Protein AF-C6KSR9-F1 (afdb_monomer)

Structure (mmCIF, N/CA/C/O backbone):
data_AF-C6KSR9-F1
#
_entry.id   AF-C6KSR9-F1
#
loop_
_atom_site.group_PDB
_atom_site.id
_atom_site.type_symbol
_atom_site.label_atom_id
_atom_site.label_alt_id
_atom_site.label_comp_id
_atom_site.label_asym_id
_atom_site.label_entity_id
_atom_site.label_seq_id
_atom_site.pdbx_PDB_ins_code
_atom_site.Cartn_x
_atom_site.Cartn_y
_atom_site.Cartn_z
_atom_site.occupancy
_atom_site.B_iso_or_equiv
_atom_site.auth_seq_id
_atom_site.auth_comp_id
_atom_site.auth_asym_id
_atom_site.auth_atom_id
_atom_site.pdbx_PDB_model_num
ATOM 1 N N . MET A 1 1 ? -28.921 10.913 2.208 1.00 63.56 1 MET A N 1
ATOM 2 C CA . MET A 1 1 ? -28.502 11.715 3.363 1.00 63.56 1 MET A CA 1
ATOM 3 C C . MET A 1 1 ? -28.055 13.075 2.852 1.00 63.56 1 MET A C 1
ATOM 5 O O . MET A 1 1 ? -27.056 13.138 2.148 1.00 63.56 1 MET A O 1
ATOM 9 N N . ASN A 1 2 ? -28.821 14.135 3.125 1.00 73.00 2 ASN A N 1
ATOM 10 C CA . ASN A 1 2 ? -28.441 15.499 2.745 1.00 73.00 2 ASN A CA 1
ATOM 11 C C . ASN A 1 2 ? -27.694 16.133 3.918 1.00 73.00 2 ASN A C 1
ATOM 13 O O . ASN A 1 2 ? -28.323 16.707 4.799 1.00 73.00 2 ASN A O 1
ATOM 17 N N . ILE A 1 3 ? -26.372 15.967 3.939 1.00 78.12 3 ILE A N 1
ATOM 18 C CA . ILE A 1 3 ? -25.493 16.676 4.873 1.00 78.12 3 ILE A CA 1
ATOM 19 C C . ILE A 1 3 ? -25.374 18.110 4.358 1.00 78.12 3 ILE A C 1
ATOM 21 O O . ILE A 1 3 ? -24.969 18.322 3.215 1.00 78.12 3 ILE A O 1
ATOM 25 N N . SER A 1 4 ? -25.765 19.079 5.177 1.00 84.75 4 SER A N 1
ATOM 26 C CA . SER A 1 4 ? -25.643 20.498 4.847 1.00 84.75 4 SER A CA 1
ATOM 27 C C . SER A 1 4 ? -24.185 20.960 4.887 1.00 84.75 4 SER A C 1
ATOM 29 O O . SER A 1 4 ? -23.361 20.403 5.613 1.00 84.75 4 SER A O 1
ATOM 31 N N . ASP A 1 5 ? -23.872 22.040 4.172 1.00 84.44 5 ASP A N 1
ATOM 32 C CA . ASP A 1 5 ? -22.534 22.645 4.204 1.00 84.44 5 ASP A CA 1
ATOM 33 C C . ASP A 1 5 ? -22.116 23.024 5.634 1.00 84.44 5 ASP A C 1
ATOM 35 O O . ASP A 1 5 ? -20.961 22.858 6.011 1.00 84.44 5 ASP A O 1
ATOM 39 N N . ILE A 1 6 ? -23.060 23.462 6.475 1.00 86.25 6 ILE A N 1
ATOM 40 C CA . ILE A 1 6 ? -22.804 23.816 7.881 1.00 86.25 6 ILE A CA 1
ATOM 41 C C . ILE A 1 6 ? -22.406 22.581 8.702 1.00 86.25 6 ILE A C 1
ATOM 43 O O . ILE A 1 6 ? -21.469 22.643 9.502 1.00 86.25 6 ILE A O 1
ATOM 47 N N . GLU A 1 7 ? -23.096 21.455 8.512 1.00 87.56 7 GLU A N 1
ATOM 48 C CA . GLU A 1 7 ? -22.760 20.192 9.181 1.00 87.56 7 GLU A CA 1
ATOM 49 C C . GLU A 1 7 ? -21.398 19.680 8.724 1.00 87.56 7 GLU A C 1
ATOM 51 O O . GLU A 1 7 ? -20.558 19.332 9.554 1.00 87.56 7 GLU A O 1
ATOM 56 N N . PHE A 1 8 ? -21.144 19.716 7.416 1.00 89.00 8 PHE A N 1
ATOM 57 C CA . PHE A 1 8 ? -19.848 19.377 6.845 1.00 89.00 8 PHE A CA 1
ATOM 58 C C . PHE A 1 8 ? -18.721 20.215 7.461 1.00 89.00 8 PHE A C 1
ATOM 60 O O . PHE A 1 8 ? -17.733 19.662 7.948 1.00 89.00 8 PHE A O 1
ATOM 67 N N . LEU A 1 9 ? -18.891 21.538 7.525 1.00 88.31 9 LEU A N 1
ATOM 68 C CA . LEU A 1 9 ? -17.923 22.442 8.143 1.00 88.31 9 LEU A CA 1
ATOM 69 C C . LEU A 1 9 ? -17.648 22.061 9.599 1.00 88.31 9 LEU A C 1
ATOM 71 O O . LEU A 1 9 ? -16.488 21.961 9.999 1.00 88.31 9 LEU A O 1
ATOM 75 N N . ASN A 1 10 ? -18.695 21.786 10.379 1.00 90.38 10 ASN A N 1
ATOM 76 C CA . ASN A 1 10 ? -18.554 21.352 11.764 1.00 90.38 10 ASN A CA 1
ATOM 77 C C . ASN A 1 10 ? -17.739 20.047 11.863 1.00 90.38 10 ASN A C 1
ATOM 79 O O . ASN A 1 10 ? -16.783 19.972 12.640 1.00 90.38 10 ASN A O 1
ATOM 83 N N . HIS A 1 11 ? -18.038 19.049 11.025 1.00 90.88 11 HIS A N 1
ATOM 84 C CA . HIS A 1 11 ? -17.280 17.797 10.981 1.00 90.88 11 HIS A CA 1
ATOM 85 C C . HIS A 1 11 ? -15.797 18.027 10.666 1.00 90.88 11 HIS A C 1
ATOM 87 O O . HIS A 1 11 ? -14.940 17.511 11.386 1.00 90.88 11 HIS A O 1
ATOM 93 N N . VAL A 1 12 ? -15.476 18.857 9.668 1.00 88.94 12 VAL A N 1
ATOM 94 C CA . VAL A 1 12 ? -14.079 19.156 9.307 1.00 88.94 12 VAL A CA 1
ATOM 95 C C . VAL A 1 12 ? -13.363 19.932 10.418 1.00 88.94 12 VAL A C 1
ATOM 97 O O . VAL A 1 12 ? -12.203 19.651 10.732 1.00 88.94 12 VAL A O 1
ATOM 100 N N . THR A 1 13 ? -14.034 20.879 11.084 1.00 89.69 13 THR A N 1
ATOM 101 C CA . THR A 1 13 ? -13.416 21.616 12.201 1.00 89.69 13 THR A CA 1
ATOM 102 C C . THR A 1 13 ? -13.072 20.728 13.394 1.00 89.69 13 THR A C 1
ATOM 104 O O . THR A 1 13 ? -12.070 20.984 14.071 1.00 89.69 13 THR A O 1
ATOM 107 N N . ASN A 1 14 ? -13.843 19.658 13.606 1.00 90.00 14 ASN A N 1
ATOM 108 C CA . ASN A 1 14 ? -13.659 18.712 14.702 1.00 90.00 14 ASN A CA 1
ATOM 109 C C . ASN A 1 14 ? -12.592 17.643 14.429 1.00 90.00 14 ASN A C 1
ATOM 111 O O . ASN A 1 14 ? -12.308 16.845 15.324 1.00 90.00 14 ASN A O 1
ATOM 115 N N . ILE A 1 15 ? -11.943 17.657 13.258 1.00 88.56 15 ILE A N 1
ATOM 116 C CA . ILE A 1 15 ? -10.754 16.839 13.003 1.00 88.56 15 ILE A CA 1
ATOM 117 C C . ILE A 1 15 ? -9.632 17.279 13.951 1.00 88.56 15 ILE A C 1
ATOM 119 O O . ILE A 1 15 ? -9.178 18.436 13.932 1.00 88.56 15 ILE A O 1
ATOM 123 N N . LYS A 1 16 ? -9.181 16.330 14.777 1.00 87.50 16 LYS A N 1
ATOM 124 C CA . LYS A 1 16 ? -8.146 16.495 15.803 1.00 87.50 16 LYS A CA 1
ATOM 125 C C . LYS A 1 16 ? -7.132 15.360 15.705 1.00 87.50 16 LYS A C 1
ATOM 127 O O . LYS A 1 16 ? -7.445 14.274 15.236 1.00 87.50 16 LYS A O 1
ATOM 132 N N . ASN A 1 17 ? -5.915 15.618 16.178 1.00 85.31 17 ASN A N 1
ATOM 133 C CA . ASN A 1 17 ? -4.907 14.575 16.322 1.00 85.31 17 ASN A CA 1
ATOM 134 C C . ASN A 1 17 ? -5.282 13.674 17.508 1.00 85.31 17 ASN A C 1
ATOM 136 O O . ASN A 1 17 ? -5.217 14.124 18.651 1.00 85.31 17 ASN A O 1
ATOM 140 N N . MET A 1 18 ? -5.675 12.433 17.232 1.00 85.31 18 MET A N 1
ATOM 141 C CA . MET A 1 18 ? -5.983 11.439 18.262 1.00 85.31 18 MET A CA 1
ATOM 142 C C . MET A 1 18 ? -4.742 10.600 18.589 1.00 85.31 18 MET A C 1
ATOM 144 O O . MET A 1 18 ? -3.957 10.254 17.696 1.00 85.31 18 MET A O 1
ATOM 148 N N . ASP A 1 19 ? -4.558 10.283 19.870 1.00 85.38 19 ASP A N 1
ATOM 149 C CA . ASP A 1 19 ? -3.506 9.366 20.318 1.00 85.38 19 ASP A CA 1
ATOM 150 C C . ASP A 1 19 ? -3.870 7.919 19.939 1.00 85.38 19 ASP A C 1
ATOM 152 O O . ASP A 1 19 ? -5.040 7.533 19.946 1.00 85.38 19 ASP A O 1
ATOM 156 N N . ILE A 1 20 ? -2.868 7.101 19.622 1.00 82.62 20 ILE A N 1
ATOM 157 C CA . ILE A 1 20 ? -3.030 5.692 19.243 1.00 82.62 20 ILE A CA 1
ATOM 158 C C . ILE A 1 20 ? -3.727 4.912 20.367 1.00 82.62 20 ILE A C 1
ATOM 160 O O . ILE A 1 20 ? -4.555 4.042 20.111 1.00 82.62 20 ILE A O 1
ATOM 164 N N . LEU A 1 21 ? -3.445 5.245 21.627 1.00 82.69 21 LEU A N 1
ATOM 165 C CA . LEU A 1 21 ? -4.065 4.581 22.778 1.00 82.69 21 LEU A CA 1
ATOM 166 C C . LEU A 1 21 ? -5.538 4.971 22.988 1.00 82.69 21 LEU A C 1
ATOM 168 O O . LEU A 1 21 ? -6.228 4.348 23.793 1.00 82.69 21 LEU A O 1
ATOM 172 N N . GLN A 1 22 ? -6.040 5.977 22.264 1.00 85.50 22 GLN A N 1
ATOM 173 C CA . GLN A 1 22 ? -7.442 6.399 22.309 1.00 85.50 22 GLN A CA 1
ATOM 174 C C . GLN A 1 22 ? -8.317 5.699 21.262 1.00 85.50 22 GLN A C 1
ATOM 176 O O . GLN A 1 22 ? -9.513 5.996 21.197 1.00 85.50 22 GLN A O 1
ATOM 181 N N . LEU A 1 23 ? -7.776 4.782 20.452 1.00 84.75 23 LEU A N 1
ATOM 182 C CA . LEU A 1 23 ? -8.568 4.008 19.489 1.00 84.75 23 LEU A CA 1
ATOM 183 C C . LEU A 1 23 ? -9.757 3.334 20.184 1.00 84.75 23 LEU A C 1
ATOM 185 O O . LEU A 1 23 ? -9.624 2.770 21.270 1.00 84.75 23 LEU A O 1
ATOM 189 N N . PHE A 1 24 ? -10.932 3.412 19.557 1.00 85.00 24 PHE A N 1
ATOM 190 C CA . PHE A 1 24 ? -12.205 2.888 20.078 1.00 85.00 24 PHE A CA 1
ATOM 191 C C . PHE A 1 24 ? -12.703 3.512 21.394 1.00 85.00 24 PHE A C 1
ATOM 193 O O . PHE A 1 24 ? -13.726 3.084 21.936 1.00 85.00 24 PHE A O 1
ATOM 200 N N . SER A 1 25 ? -12.043 4.561 21.896 1.00 87.38 25 SER A N 1
ATOM 201 C CA . SER A 1 25 ? -12.617 5.420 22.932 1.00 87.38 25 SER A CA 1
ATOM 202 C C . SER A 1 25 ? -13.881 6.116 22.420 1.00 87.38 25 SER A C 1
ATOM 204 O O . SER A 1 25 ? -14.119 6.218 21.215 1.00 87.38 25 SER A O 1
ATOM 206 N N . LYS A 1 26 ? -14.695 6.650 23.339 1.00 88.25 26 LYS A N 1
ATOM 207 C CA . LYS A 1 26 ? -15.879 7.441 22.971 1.00 88.25 26 LYS A CA 1
ATOM 208 C C . LYS A 1 26 ? -15.516 8.589 22.020 1.00 88.25 26 LYS A C 1
ATOM 210 O O . LYS A 1 26 ? -16.229 8.811 21.047 1.00 88.25 26 LYS A O 1
ATOM 215 N N . ASP A 1 27 ? -14.403 9.266 22.285 1.00 89.56 27 ASP A N 1
ATOM 216 C CA . ASP A 1 27 ? -13.951 10.401 21.483 1.00 89.56 27 ASP A CA 1
ATOM 217 C C . ASP A 1 27 ? -13.482 9.955 20.094 1.00 89.56 27 ASP A C 1
ATOM 219 O O . ASP A 1 27 ? -13.808 10.607 19.104 1.00 89.56 27 ASP A O 1
ATOM 223 N N . TRP A 1 28 ? -12.795 8.810 19.992 1.00 92.12 28 TRP A N 1
ATOM 224 C CA . TRP A 1 28 ? -12.402 8.258 18.694 1.00 92.12 28 TRP A CA 1
ATOM 225 C C . TRP A 1 28 ? -13.605 7.789 17.873 1.00 92.12 28 TRP A C 1
ATOM 227 O O . TRP A 1 28 ? -13.625 8.000 16.669 1.00 92.12 28 TRP A O 1
ATOM 237 N N . MET A 1 29 ? -14.636 7.214 18.500 1.00 89.69 29 MET A N 1
ATOM 238 C CA . MET A 1 29 ? -15.860 6.815 17.790 1.00 89.69 29 MET A CA 1
ATOM 239 C C . MET A 1 29 ? 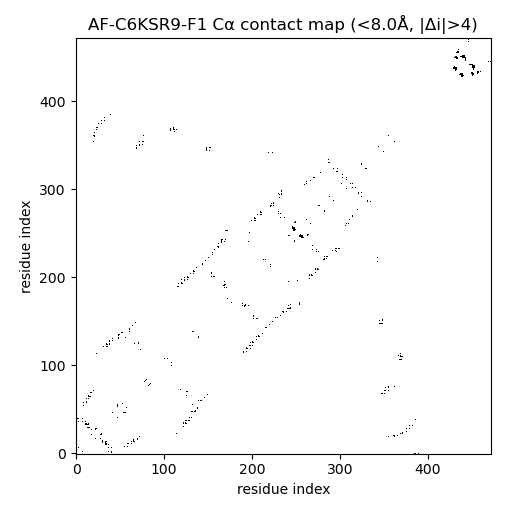-16.598 8.024 17.195 1.00 89.69 29 MET A C 1
ATOM 241 O O . MET A 1 29 ? -17.049 7.961 16.055 1.00 89.69 29 MET A O 1
ATOM 245 N N . ILE A 1 30 ? -16.672 9.137 17.933 1.00 90.56 30 ILE A N 1
ATOM 246 C CA . ILE A 1 30 ? -17.247 10.401 17.434 1.00 90.56 30 ILE A CA 1
ATOM 247 C C . ILE A 1 30 ? -16.378 10.980 16.309 1.00 90.56 30 ILE A C 1
ATOM 249 O O . ILE A 1 30 ? -16.883 11.449 15.291 1.00 90.56 30 ILE A O 1
ATOM 253 N N . TYR A 1 31 ? -15.057 10.929 16.469 1.00 92.31 31 TYR A N 1
ATOM 254 C CA . TYR A 1 31 ? -14.123 11.352 15.431 1.00 92.31 31 TYR A CA 1
ATOM 255 C C . TYR A 1 31 ? -14.259 10.507 14.151 1.00 92.31 31 TYR A C 1
ATOM 257 O O . TYR A 1 31 ? -14.326 11.055 13.052 1.00 92.31 31 TYR A O 1
ATOM 265 N N . HIS A 1 32 ? -14.370 9.186 14.287 1.00 93.25 32 HIS A N 1
ATOM 266 C CA . HIS A 1 32 ? -14.621 8.275 13.179 1.00 93.25 32 HIS A CA 1
ATOM 267 C C . HIS A 1 32 ? -15.924 8.639 12.455 1.00 93.25 32 HIS A C 1
ATOM 269 O O . HIS A 1 32 ? -15.917 8.770 11.235 1.00 93.25 32 HIS A O 1
ATOM 275 N N . GLU A 1 33 ? -17.010 8.886 13.191 1.00 92.00 33 GLU A N 1
ATOM 276 C CA . GLU A 1 33 ? -18.283 9.357 12.632 1.00 92.00 33 GLU A CA 1
ATOM 277 C C . GLU A 1 33 ? -18.111 10.650 11.810 1.00 92.00 33 GLU A C 1
ATOM 279 O O . GLU A 1 33 ? -18.628 10.742 10.696 1.00 92.00 33 GLU A O 1
ATOM 284 N N . HIS A 1 34 ? -17.318 11.619 12.286 1.00 93.06 34 HIS A N 1
ATOM 285 C CA . HIS A 1 34 ? -17.001 12.824 11.509 1.00 93.06 34 HIS A CA 1
ATOM 286 C C . HIS A 1 34 ? -16.294 12.509 10.184 1.00 93.06 34 HIS A C 1
ATOM 288 O O . HIS A 1 34 ? -16.687 13.051 9.152 1.00 93.06 34 HIS A O 1
ATOM 294 N N . ILE A 1 35 ? -15.292 11.624 10.183 1.00 94.12 35 ILE A N 1
ATOM 295 C CA . ILE A 1 35 ? -14.589 11.217 8.954 1.00 94.12 35 ILE A CA 1
ATOM 296 C C . ILE A 1 35 ? -15.542 10.537 7.965 1.00 94.12 35 ILE A C 1
ATOM 298 O O . ILE A 1 35 ? -15.494 10.816 6.766 1.00 94.12 35 ILE A O 1
ATOM 302 N N . VAL A 1 36 ? -16.446 9.690 8.458 1.00 92.94 36 VAL A N 1
ATOM 303 C CA . VAL A 1 36 ? -17.443 9.017 7.621 1.00 92.94 36 VAL A CA 1
ATOM 304 C C . VAL A 1 36 ? -18.395 10.023 6.972 1.00 92.94 36 VAL A C 1
ATOM 306 O O . VAL A 1 36 ? -18.619 9.952 5.764 1.00 92.94 36 VAL A O 1
ATOM 309 N N . TYR A 1 37 ? -18.906 11.001 7.723 1.00 92.31 37 TYR A N 1
ATOM 310 C CA . TYR A 1 37 ? -19.777 12.034 7.156 1.00 92.31 37 TYR A CA 1
ATOM 311 C C . TYR A 1 37 ? -19.071 12.953 6.167 1.00 92.31 37 TYR A C 1
ATOM 313 O O . TYR A 1 37 ? -19.662 13.301 5.145 1.00 92.31 37 TYR A O 1
ATOM 321 N N . ILE A 1 38 ? -17.810 13.308 6.421 1.00 92.25 38 ILE A N 1
ATOM 322 C CA . ILE A 1 38 ? -16.992 14.056 5.458 1.00 92.25 38 ILE A CA 1
ATOM 323 C C . ILE A 1 38 ? -16.897 13.274 4.148 1.00 92.25 38 ILE A C 1
ATOM 325 O O . ILE A 1 38 ? -17.160 13.834 3.086 1.00 92.25 38 ILE A O 1
ATOM 329 N N . ASN A 1 39 ? -16.592 11.975 4.218 1.00 93.31 39 ASN A N 1
ATOM 330 C CA . ASN A 1 39 ? -16.510 11.131 3.031 1.00 93.31 39 ASN A CA 1
ATOM 331 C C . ASN A 1 39 ? -17.843 11.095 2.251 1.00 93.31 39 ASN A C 1
ATOM 333 O O . ASN A 1 39 ? -17.869 11.299 1.037 1.00 93.31 39 ASN A O 1
ATOM 337 N N . VAL A 1 40 ? -18.968 10.901 2.947 1.00 90.75 40 VAL A N 1
ATOM 338 C CA . VAL A 1 40 ? -20.311 10.899 2.333 1.00 90.75 40 VAL A CA 1
ATOM 339 C C . VAL A 1 40 ? -20.631 12.243 1.676 1.00 90.75 40 VAL A C 1
ATOM 341 O O . VAL A 1 40 ? -21.137 12.276 0.553 1.00 90.75 40 VAL A O 1
ATOM 344 N N . TYR A 1 41 ? -20.321 13.354 2.345 1.00 91.25 41 TYR A N 1
ATOM 345 C CA . TYR A 1 41 ? -20.557 14.693 1.812 1.00 91.25 41 TYR A CA 1
ATOM 346 C C . TYR A 1 41 ? -19.783 14.925 0.507 1.00 91.25 41 TYR A C 1
ATOM 348 O O . TYR A 1 41 ? -20.380 15.369 -0.475 1.00 91.25 41 TYR A O 1
ATOM 356 N N . LEU A 1 42 ? -18.493 14.568 0.466 1.00 90.00 42 LEU A N 1
ATOM 357 C CA . LEU A 1 42 ? -17.649 14.723 -0.725 1.00 90.00 42 LEU A CA 1
ATOM 358 C C . LEU A 1 42 ? -18.123 13.854 -1.895 1.00 90.00 42 LEU A C 1
ATOM 360 O O . LEU A 1 42 ? -18.150 14.305 -3.038 1.00 90.00 42 LEU A O 1
ATOM 364 N N . HIS A 1 43 ? -18.564 12.622 -1.629 1.00 86.25 43 HIS A N 1
ATOM 365 C CA . HIS A 1 43 ? -19.114 11.760 -2.677 1.00 86.25 43 HIS A CA 1
ATOM 366 C C . HIS A 1 43 ? -20.403 12.308 -3.306 1.00 86.25 43 HIS A C 1
ATOM 368 O O . HIS A 1 43 ? -20.647 12.043 -4.489 1.00 86.25 43 HIS A O 1
ATOM 374 N N . ASN A 1 44 ? -21.198 13.064 -2.543 1.00 85.62 44 ASN A N 1
ATOM 375 C CA . ASN A 1 44 ? -22.436 13.686 -3.013 1.00 85.62 44 ASN A CA 1
ATOM 376 C C . ASN A 1 44 ? -22.202 15.020 -3.738 1.00 85.62 44 ASN A C 1
ATOM 378 O O . ASN A 1 44 ? -22.958 15.340 -4.652 1.00 85.62 44 ASN A O 1
ATOM 382 N N . HIS A 1 45 ? -21.145 15.752 -3.383 1.00 85.38 45 HIS A N 1
ATOM 383 C CA . HIS A 1 45 ? -20.806 17.065 -3.942 1.00 85.38 45 HIS A CA 1
ATOM 384 C C . HIS A 1 45 ? -19.539 16.995 -4.803 1.00 85.38 45 HIS A C 1
ATOM 386 O O . HIS A 1 45 ? -18.511 17.604 -4.511 1.00 85.38 45 HIS A O 1
ATOM 392 N N . LYS A 1 46 ? -19.589 16.200 -5.879 1.00 85.38 46 LYS A N 1
ATOM 393 C CA . LYS A 1 46 ? -18.445 16.039 -6.798 1.00 85.38 46 LYS A CA 1
ATOM 394 C C . LYS A 1 46 ? -18.124 17.301 -7.601 1.00 85.38 46 LYS A C 1
ATOM 396 O O . LYS A 1 46 ? -17.005 17.430 -8.080 1.00 85.38 46 LYS A O 1
ATOM 401 N N . ASP A 1 47 ? -19.081 18.219 -7.707 1.00 84.81 47 ASP A N 1
ATOM 402 C CA . ASP A 1 47 ? -18.940 19.548 -8.310 1.00 84.81 47 ASP A CA 1
ATOM 403 C C . ASP A 1 47 ? -17.834 20.384 -7.653 1.00 84.81 47 ASP A C 1
ATOM 405 O O . ASP A 1 47 ? -17.221 21.219 -8.312 1.00 84.81 47 ASP A O 1
ATOM 409 N N . ILE A 1 48 ? -17.522 20.111 -6.381 1.00 84.62 48 ILE A N 1
ATOM 410 C CA . ILE A 1 48 ? -16.432 20.754 -5.642 1.00 84.62 48 ILE A CA 1
ATOM 411 C C . ILE A 1 48 ? -15.085 20.634 -6.377 1.00 84.62 48 ILE A C 1
ATOM 413 O O . ILE A 1 48 ? -14.261 21.541 -6.292 1.00 84.62 48 ILE A O 1
ATOM 417 N N . ILE A 1 49 ? -14.849 19.531 -7.099 1.00 80.62 49 ILE A N 1
ATOM 418 C CA . ILE A 1 49 ? -13.583 19.282 -7.809 1.00 80.62 49 ILE A CA 1
ATOM 419 C C . ILE A 1 49 ? -13.374 20.300 -8.939 1.00 80.62 49 ILE A C 1
ATOM 421 O O . ILE A 1 49 ? -12.244 20.723 -9.184 1.00 80.62 49 ILE A O 1
ATOM 425 N N . ASP A 1 50 ? -14.456 20.717 -9.597 1.00 80.12 50 ASP A N 1
ATOM 426 C CA . ASP A 1 50 ? -14.407 21.603 -10.762 1.00 80.12 50 ASP A CA 1
ATOM 427 C C . ASP A 1 50 ? -14.258 23.085 -10.365 1.00 80.12 50 ASP A C 1
ATOM 429 O O . ASP A 1 50 ? -13.891 23.929 -11.189 1.00 80.12 50 ASP A O 1
ATOM 433 N N . ILE A 1 51 ? -14.527 23.422 -9.099 1.00 81.44 51 ILE A N 1
ATOM 434 C CA . ILE A 1 51 ? -14.492 24.793 -8.586 1.00 81.44 51 ILE A CA 1
ATOM 435 C C . ILE A 1 51 ? -13.092 25.104 -8.045 1.00 81.44 51 ILE A C 1
ATOM 437 O O . ILE A 1 51 ? -12.655 24.610 -7.004 1.00 81.44 51 ILE A O 1
ATOM 441 N N . ILE A 1 52 ? -12.379 25.985 -8.746 1.00 75.00 52 ILE A N 1
ATOM 442 C CA . ILE A 1 52 ? -11.073 26.482 -8.301 1.00 75.00 52 ILE A CA 1
ATOM 443 C C . ILE A 1 52 ? -11.247 27.267 -6.993 1.00 75.00 52 ILE A C 1
ATOM 445 O O . ILE A 1 52 ? -12.027 28.216 -6.943 1.00 75.00 52 ILE A O 1
ATOM 449 N N . GLN A 1 53 ? -10.473 26.900 -5.963 1.00 76.25 53 GLN A N 1
ATOM 450 C CA . GLN A 1 53 ? -10.458 27.548 -4.641 1.00 76.25 53 GLN A CA 1
ATOM 451 C C . GLN A 1 53 ? -11.797 27.512 -3.884 1.00 76.25 53 GLN A C 1
ATOM 453 O O . GLN A 1 53 ? -12.100 28.429 -3.119 1.00 76.25 53 GLN A O 1
ATOM 458 N N . ASP A 1 54 ? -12.574 26.439 -4.037 1.00 85.00 54 ASP A N 1
ATOM 459 C CA . ASP A 1 54 ? -13.783 26.224 -3.240 1.00 85.00 54 ASP A CA 1
ATOM 460 C C . ASP A 1 54 ? -13.482 26.299 -1.725 1.00 85.00 54 ASP A C 1
ATOM 462 O O . ASP A 1 54 ? -12.528 25.694 -1.219 1.00 85.00 54 ASP A O 1
ATOM 466 N N . GLU A 1 55 ? -14.297 27.052 -0.979 1.00 86.31 55 GLU A N 1
ATOM 467 C CA . GLU A 1 55 ? -14.128 27.228 0.468 1.00 86.31 55 GLU A CA 1
ATOM 468 C C . GLU A 1 55 ? -14.133 25.886 1.215 1.00 86.31 55 GLU A C 1
ATOM 470 O O . GLU A 1 55 ? -13.354 25.696 2.154 1.00 86.31 55 GLU A O 1
ATOM 475 N N . ARG A 1 56 ? -14.953 24.929 0.765 1.00 87.19 56 ARG A N 1
ATOM 476 C CA . ARG A 1 56 ? -15.092 23.596 1.362 1.00 87.19 56 ARG A CA 1
ATOM 477 C C . ARG A 1 56 ? -13.798 22.802 1.208 1.00 87.19 56 ARG A C 1
ATOM 479 O O . ARG A 1 56 ? -13.328 22.219 2.187 1.00 87.19 56 ARG A O 1
ATOM 486 N N . MET A 1 57 ? -13.167 22.853 0.030 1.00 87.12 57 MET A N 1
ATOM 487 C CA . MET A 1 57 ? -11.854 22.229 -0.197 1.00 87.12 57 MET A CA 1
ATOM 488 C C . MET A 1 57 ? -10.778 22.869 0.656 1.00 87.12 57 MET A C 1
ATOM 490 O O . MET A 1 57 ? -10.049 22.168 1.355 1.00 87.12 57 MET A O 1
ATOM 494 N N . ASN A 1 58 ? -10.711 24.199 0.668 1.00 87.94 58 ASN A N 1
ATOM 495 C CA . ASN A 1 58 ? -9.703 24.931 1.432 1.00 87.94 58 ASN A CA 1
ATOM 496 C C . ASN A 1 58 ? -9.739 24.582 2.929 1.00 87.94 58 ASN A C 1
ATOM 498 O O . ASN A 1 58 ? -8.701 24.523 3.591 1.00 87.94 58 ASN A O 1
ATOM 502 N N . ILE A 1 59 ? -10.926 24.329 3.480 1.00 90.25 59 ILE A N 1
ATOM 503 C CA . ILE A 1 59 ? -11.092 23.967 4.890 1.00 90.25 59 ILE A CA 1
ATOM 504 C C . ILE A 1 59 ? -10.610 22.538 5.166 1.00 90.25 59 ILE A C 1
ATOM 506 O O . ILE A 1 59 ? -9.957 22.320 6.189 1.00 90.25 59 ILE A O 1
ATOM 510 N N . ILE A 1 60 ? -10.831 21.593 4.245 1.00 91.62 60 ILE A N 1
ATOM 511 C CA . ILE A 1 60 ? -10.246 20.246 4.337 1.00 91.62 60 ILE A CA 1
ATOM 512 C C . ILE A 1 60 ? -8.721 20.312 4.225 1.00 91.62 60 ILE A C 1
ATOM 514 O O . ILE A 1 60 ? -8.020 19.694 5.025 1.00 91.62 60 ILE A O 1
ATOM 518 N N . LEU A 1 61 ? -8.194 21.103 3.285 1.00 91.31 61 LEU A N 1
ATOM 519 C CA . LEU A 1 61 ? -6.751 21.241 3.069 1.00 91.31 61 LEU A CA 1
ATOM 520 C C . LEU A 1 61 ? -6.028 21.785 4.308 1.00 91.31 61 LEU A C 1
ATOM 522 O O . LEU A 1 61 ? -4.952 21.301 4.651 1.00 91.31 61 LEU A O 1
ATOM 526 N N . LYS A 1 62 ? -6.651 22.695 5.069 1.00 92.12 62 LYS A N 1
ATOM 527 C CA . LYS A 1 62 ? -6.124 23.161 6.370 1.00 92.12 62 LYS A CA 1
ATOM 528 C C . LYS A 1 62 ? -5.972 22.044 7.410 1.00 92.12 62 LYS A C 1
ATOM 530 O O . LYS A 1 62 ? -5.243 22.212 8.385 1.00 92.12 62 LYS A O 1
ATOM 535 N N . LYS A 1 63 ? -6.682 20.928 7.241 1.00 93.12 63 LYS A N 1
ATOM 536 C CA . LYS A 1 63 ? -6.648 19.749 8.116 1.00 93.12 63 LYS A CA 1
ATOM 537 C C . LYS A 1 63 ? -5.930 18.559 7.472 1.00 93.12 63 LYS A C 1
ATOM 539 O O . LYS A 1 63 ? -5.890 17.491 8.080 1.00 93.12 63 LYS A O 1
ATOM 544 N N . PHE A 1 64 ? -5.332 18.736 6.291 1.00 93.94 64 PHE A N 1
ATOM 545 C CA . PHE A 1 64 ? -4.758 17.651 5.496 1.00 93.94 64 PHE A CA 1
ATOM 546 C C . PHE A 1 64 ? -3.686 16.857 6.244 1.00 93.94 64 PHE A C 1
ATOM 548 O O . PHE A 1 64 ? -3.718 15.631 6.234 1.00 93.94 64 PHE A O 1
ATOM 555 N N . GLU A 1 65 ? -2.779 17.534 6.955 1.00 94.38 65 GLU A N 1
ATOM 556 C CA . GLU A 1 65 ? -1.746 16.852 7.741 1.00 94.38 65 GLU A CA 1
ATOM 557 C C . GLU A 1 65 ? -2.346 15.892 8.774 1.00 94.38 65 GLU A C 1
ATOM 559 O O . GLU A 1 65 ? -1.837 14.790 8.956 1.00 94.38 65 GLU A O 1
ATOM 564 N N . LEU A 1 66 ? -3.445 16.281 9.431 1.00 93.69 66 LEU A N 1
ATOM 565 C CA . LEU A 1 66 ? -4.111 15.437 10.422 1.00 93.69 66 LEU A CA 1
ATOM 566 C C . LEU A 1 66 ? -4.733 14.203 9.767 1.00 93.69 66 LEU A C 1
ATOM 568 O O . LEU A 1 66 ? -4.534 13.101 10.269 1.00 93.69 66 LEU A O 1
ATOM 572 N N . ILE A 1 67 ? -5.416 14.387 8.632 1.00 94.38 67 ILE A N 1
ATOM 573 C CA . ILE A 1 67 ? -5.999 13.298 7.833 1.00 94.38 67 ILE A CA 1
ATOM 574 C C . ILE A 1 67 ? -4.899 12.323 7.389 1.00 94.38 67 ILE A C 1
ATOM 576 O O . ILE A 1 67 ? -5.046 11.111 7.527 1.00 94.38 67 ILE A O 1
ATOM 580 N N . LEU A 1 68 ? -3.766 12.843 6.907 1.00 95.75 68 LEU A N 1
ATOM 581 C CA . LEU A 1 68 ? -2.639 12.030 6.458 1.00 95.75 68 LEU A CA 1
ATOM 582 C C . LEU A 1 68 ? -1.963 11.281 7.612 1.00 95.75 68 LEU A C 1
ATOM 584 O O . LEU A 1 68 ? -1.658 10.095 7.483 1.00 95.75 68 LEU A O 1
ATOM 588 N N . ARG A 1 69 ? -1.730 11.954 8.745 1.00 95.50 69 ARG A N 1
ATOM 589 C CA . ARG A 1 69 ? -1.179 11.322 9.950 1.00 95.50 69 ARG A CA 1
ATOM 590 C C . ARG A 1 69 ? -2.075 10.183 10.416 1.00 95.50 69 ARG A C 1
ATOM 592 O O . ARG A 1 69 ? -1.577 9.112 10.745 1.00 95.50 69 ARG A O 1
ATOM 599 N N . ASP A 1 70 ? -3.381 10.400 10.430 1.00 94.00 70 ASP A N 1
ATOM 600 C CA . ASP A 1 70 ? -4.351 9.390 10.832 1.00 94.00 70 ASP A CA 1
ATOM 601 C C . ASP A 1 70 ? -4.360 8.193 9.870 1.00 94.00 70 ASP A C 1
ATOM 603 O O . ASP A 1 70 ? -4.197 7.053 10.298 1.00 94.00 70 ASP A O 1
ATOM 607 N N . LEU A 1 71 ? -4.377 8.447 8.559 1.00 95.88 71 LEU A N 1
ATOM 608 C CA . LEU A 1 71 ? -4.288 7.403 7.536 1.00 95.88 71 LEU A CA 1
ATOM 609 C C . LEU A 1 71 ? -3.046 6.510 7.720 1.00 95.88 71 LEU A C 1
ATOM 611 O O . LEU A 1 71 ? -3.141 5.280 7.706 1.00 95.88 71 LEU A O 1
ATOM 615 N N . ILE A 1 72 ? -1.879 7.122 7.938 1.00 95.50 72 ILE A N 1
ATOM 616 C CA . ILE A 1 72 ? -0.619 6.396 8.146 1.00 95.50 72 ILE A CA 1
ATOM 617 C C . ILE A 1 72 ? -0.644 5.609 9.466 1.00 95.50 72 ILE A C 1
ATOM 619 O O . ILE A 1 72 ? -0.189 4.461 9.496 1.00 95.50 72 ILE A O 1
ATOM 623 N N . LYS A 1 73 ? -1.187 6.182 10.552 1.00 93.75 73 LYS A N 1
ATOM 624 C CA . LYS A 1 73 ? -1.338 5.482 11.842 1.00 93.75 73 LYS A CA 1
ATOM 625 C C . LYS A 1 73 ? -2.171 4.217 11.674 1.00 93.75 73 LYS A C 1
ATOM 627 O O . LYS A 1 73 ? -1.723 3.140 12.067 1.00 93.75 73 LYS A O 1
ATOM 632 N N . ILE A 1 74 ? -3.348 4.342 11.063 1.00 93.12 74 ILE A N 1
ATOM 633 C CA . ILE A 1 74 ? -4.295 3.240 10.863 1.00 93.12 74 ILE A CA 1
ATOM 634 C C . ILE A 1 74 ? -3.671 2.125 10.019 1.00 93.12 74 ILE A C 1
ATOM 636 O O . ILE A 1 74 ? -3.779 0.954 10.387 1.00 93.12 74 ILE A O 1
ATOM 640 N N . TYR A 1 75 ? -2.912 2.470 8.976 1.00 93.44 75 TYR A N 1
ATOM 641 C CA . TYR A 1 75 ? -2.152 1.487 8.203 1.00 93.44 75 TYR A CA 1
ATOM 642 C C . TYR A 1 75 ? -1.143 0.706 9.044 1.00 93.44 75 TYR A C 1
ATOM 644 O O . TYR A 1 75 ? -1.112 -0.522 8.976 1.00 93.44 75 TYR A O 1
ATOM 652 N N . PHE A 1 76 ? -0.331 1.373 9.869 1.00 91.88 76 PHE A N 1
ATOM 653 C CA . PHE A 1 76 ? 0.641 0.660 10.700 1.00 91.88 76 PHE A CA 1
ATOM 654 C C . PHE A 1 76 ? -0.021 -0.193 11.786 1.00 91.88 76 PHE A C 1
ATOM 656 O O . PHE A 1 76 ? 0.488 -1.268 12.109 1.00 91.88 76 PHE A O 1
ATOM 663 N N . ILE A 1 77 ? -1.169 0.237 12.314 1.00 89.50 77 ILE A N 1
ATOM 664 C CA . ILE A 1 77 ? -1.987 -0.576 13.221 1.00 89.50 77 ILE A CA 1
ATOM 665 C C . ILE A 1 77 ? -2.488 -1.831 12.494 1.00 89.50 77 ILE A C 1
ATOM 667 O O . ILE A 1 77 ? -2.303 -2.941 13.003 1.00 89.50 77 ILE A O 1
ATOM 671 N N . ARG A 1 78 ? -3.037 -1.677 11.278 1.00 89.06 78 ARG A N 1
ATOM 672 C CA . ARG A 1 78 ? -3.485 -2.796 10.437 1.00 89.06 78 ARG A CA 1
ATOM 673 C C . ARG A 1 78 ? -2.338 -3.768 10.140 1.00 89.06 78 ARG A C 1
ATOM 675 O O . ARG A 1 78 ? -2.482 -4.975 10.338 1.00 89.06 78 ARG A O 1
ATOM 682 N N . PHE A 1 79 ? -1.181 -3.241 9.744 1.00 86.12 79 PHE A N 1
ATOM 683 C CA . PHE A 1 79 ? 0.034 -4.007 9.461 1.00 86.12 79 PHE A CA 1
ATOM 684 C C . PHE A 1 79 ? 0.510 -4.820 10.677 1.00 86.12 79 PHE A C 1
ATOM 686 O O . PHE A 1 79 ? 0.842 -6.002 10.569 1.00 86.12 79 PHE A O 1
ATOM 693 N N . LEU A 1 80 ? 0.542 -4.207 11.865 1.00 83.44 80 LEU A N 1
ATOM 694 C CA . LEU A 1 80 ? 1.012 -4.879 13.076 1.00 83.44 80 LEU A CA 1
ATOM 695 C C . LEU A 1 80 ? 0.064 -5.956 13.586 1.00 83.44 80 LEU A C 1
ATOM 697 O O . LEU A 1 80 ? 0.548 -6.993 14.047 1.00 83.44 80 LEU A O 1
ATOM 701 N N . TYR A 1 81 ? -1.241 -5.684 13.581 1.00 74.75 81 TYR A N 1
ATOM 702 C CA . TYR A 1 81 ? -2.210 -6.567 14.217 1.00 74.75 81 TYR A CA 1
ATOM 703 C C . TYR A 1 81 ? -2.679 -7.682 13.287 1.00 74.75 81 TYR A C 1
ATOM 705 O O . TYR A 1 81 ? -2.814 -8.813 13.741 1.00 74.75 81 TYR A O 1
ATOM 713 N N . PHE A 1 82 ? -2.882 -7.404 11.999 1.00 70.06 82 PHE A N 1
ATOM 714 C CA . PHE A 1 82 ? -3.473 -8.389 11.098 1.00 70.06 82 PHE A CA 1
ATOM 715 C C . PHE A 1 82 ? -2.459 -9.062 10.182 1.00 70.06 82 PHE A C 1
ATOM 717 O O . PHE A 1 82 ? -2.435 -10.288 10.127 1.00 70.06 82 PHE A O 1
ATOM 724 N N . GLU A 1 83 ? -1.571 -8.309 9.521 1.00 65.88 83 GLU A N 1
ATOM 725 C CA . GLU A 1 83 ? -0.632 -8.914 8.558 1.00 65.88 83 GLU A CA 1
ATOM 726 C C . GLU A 1 83 ? 0.371 -9.843 9.262 1.00 65.88 83 GLU A C 1
ATOM 728 O O . GLU A 1 83 ? 0.583 -10.978 8.837 1.00 65.88 83 GLU A O 1
ATOM 733 N N . LYS A 1 84 ? 0.895 -9.443 10.429 1.00 61.06 84 LYS A N 1
ATOM 734 C CA . LYS A 1 84 ? 1.771 -10.324 11.226 1.00 61.06 84 LYS A CA 1
ATOM 735 C C . LYS A 1 84 ? 1.040 -11.483 11.897 1.00 61.06 84 LYS A C 1
ATOM 737 O O . LYS A 1 84 ? 1.659 -12.505 12.195 1.00 61.06 84 LYS A O 1
ATOM 742 N N . LYS A 1 85 ? -0.253 -11.334 12.193 1.00 57.09 85 LYS A N 1
ATOM 743 C CA . LYS A 1 85 ? -1.047 -12.418 12.782 1.00 57.09 85 LYS A CA 1
ATOM 744 C C . LYS A 1 85 ? -1.369 -13.464 11.717 1.00 57.09 85 LYS A C 1
ATOM 746 O O . LYS A 1 85 ? -1.256 -14.640 12.022 1.00 57.09 85 LYS A O 1
ATOM 751 N N . GLU A 1 86 ? -1.644 -13.064 10.476 1.00 52.25 86 GLU A N 1
ATOM 752 C CA . GLU A 1 86 ? -1.773 -13.979 9.331 1.00 52.25 86 GLU A CA 1
ATOM 753 C C . GLU A 1 86 ? -0.474 -14.747 9.055 1.00 52.25 86 GLU A C 1
ATOM 755 O O . GLU A 1 86 ? -0.527 -15.964 8.890 1.00 52.25 86 GLU A O 1
ATOM 760 N N . GLU A 1 87 ? 0.694 -14.092 9.090 1.00 49.75 87 GLU A N 1
ATOM 761 C CA . GLU A 1 87 ? 1.983 -14.789 8.956 1.00 49.75 87 GLU A CA 1
ATOM 762 C C . GLU A 1 87 ? 2.173 -15.836 10.063 1.00 49.75 87 GLU A C 1
ATOM 764 O O . GLU A 1 87 ? 2.437 -17.000 9.767 1.00 49.75 87 GLU A O 1
ATOM 769 N N . ASN A 1 88 ? 1.942 -15.475 11.329 1.00 39.97 88 ASN A N 1
ATOM 770 C CA . ASN A 1 88 ? 2.087 -16.408 12.451 1.00 39.97 88 ASN A CA 1
ATOM 771 C C . ASN A 1 88 ? 1.027 -17.526 12.448 1.00 39.97 88 ASN A C 1
ATOM 773 O O . ASN A 1 88 ? 1.346 -18.667 12.771 1.00 39.97 88 ASN A O 1
ATOM 777 N N . ILE A 1 89 ? -0.218 -17.228 12.060 1.00 41.09 89 ILE A N 1
ATOM 778 C CA . ILE A 1 89 ? -1.321 -18.201 11.987 1.00 41.09 89 ILE A CA 1
ATOM 779 C C . ILE A 1 89 ? -1.169 -19.139 10.788 1.00 41.09 89 ILE A C 1
ATOM 781 O O . ILE A 1 89 ? -1.530 -20.303 10.891 1.00 41.09 89 ILE A O 1
ATOM 785 N N . SER A 1 90 ? -0.607 -18.680 9.668 1.00 44.44 90 SER A N 1
ATOM 786 C CA . SER A 1 90 ? -0.339 -19.541 8.508 1.00 44.44 90 SER A CA 1
ATOM 787 C C . SER A 1 90 ? 0.734 -20.605 8.782 1.00 44.44 90 SER A C 1
ATOM 789 O O . SER A 1 90 ? 0.759 -21.635 8.110 1.00 44.44 90 SER A O 1
ATOM 791 N N . ILE A 1 91 ? 1.588 -20.376 9.787 1.00 46.69 91 ILE A N 1
ATOM 792 C CA . ILE A 1 91 ? 2.598 -21.329 10.271 1.00 46.69 91 ILE A CA 1
ATOM 793 C C . ILE A 1 91 ? 1.985 -22.336 11.262 1.00 46.69 91 ILE A C 1
ATOM 795 O O . ILE A 1 91 ? 2.476 -23.459 11.372 1.00 46.69 91 ILE A O 1
ATOM 799 N N . LEU A 1 92 ? 0.904 -21.963 11.954 1.00 39.19 92 LEU A N 1
ATOM 800 C CA . LEU A 1 92 ? 0.162 -22.835 12.865 1.00 39.19 92 LEU A CA 1
ATOM 801 C C . LEU A 1 92 ? -0.714 -23.802 12.052 1.00 39.19 92 LEU A C 1
ATOM 803 O O . LEU A 1 92 ? -1.461 -23.408 11.153 1.00 39.19 92 LEU A O 1
ATOM 807 N N . ASN A 1 93 ? -0.641 -25.096 12.364 1.00 37.56 93 ASN A N 1
ATOM 808 C CA . ASN A 1 93 ? -1.483 -26.096 11.706 1.00 37.56 93 ASN A CA 1
ATOM 809 C C . ASN A 1 93 ? -2.969 -25.750 11.930 1.00 37.56 93 ASN A C 1
ATOM 811 O O . ASN A 1 93 ? -3.322 -25.209 12.976 1.00 37.56 93 ASN A O 1
ATOM 815 N N . LYS A 1 94 ? -3.876 -26.109 11.003 1.00 47.84 94 LYS A N 1
ATOM 816 C CA . LYS A 1 94 ? -5.338 -25.874 11.152 1.00 47.84 94 LYS A CA 1
ATOM 817 C C . LYS A 1 94 ? -5.881 -26.271 12.539 1.00 47.84 94 LYS A C 1
ATOM 819 O O . LYS A 1 94 ? -6.771 -25.612 13.061 1.00 47.84 94 LYS A O 1
ATOM 824 N N . ASN A 1 95 ? -5.296 -27.297 13.159 1.00 38.22 95 ASN A N 1
ATOM 825 C CA . ASN A 1 95 ? -5.647 -27.764 14.503 1.00 38.22 95 ASN A CA 1
ATOM 826 C C . ASN A 1 95 ? -5.219 -26.802 15.631 1.00 38.22 95 ASN A C 1
ATOM 828 O O . ASN A 1 95 ? -5.898 -26.722 16.649 1.00 38.22 95 ASN A O 1
ATOM 832 N N . GLU A 1 96 ? -4.128 -26.055 15.463 1.00 42.97 96 GLU A N 1
ATOM 833 C CA . GLU A 1 96 ? -3.650 -25.051 16.424 1.00 42.97 96 GLU A CA 1
ATOM 834 C C . GLU A 1 96 ? -4.387 -23.712 16.261 1.00 42.97 96 GLU A C 1
ATOM 836 O O . GLU A 1 96 ? -4.598 -23.001 17.242 1.00 42.97 96 GLU A O 1
ATOM 841 N N . LYS A 1 97 ? -4.858 -23.404 15.044 1.00 45.12 97 LYS A N 1
ATOM 842 C CA . LYS A 1 97 ? -5.753 -22.268 14.767 1.00 45.12 97 LYS A CA 1
ATOM 843 C C . LYS A 1 97 ? -7.065 -22.398 15.555 1.00 45.12 97 LYS A C 1
ATOM 845 O O . LYS A 1 97 ? -7.457 -21.471 16.258 1.00 45.12 97 LYS A O 1
ATOM 850 N N . VAL A 1 98 ? -7.644 -23.602 15.546 1.00 45.91 98 VAL A N 1
ATOM 851 C CA . VAL A 1 98 ? -8.820 -23.955 16.357 1.00 45.91 98 VAL A CA 1
ATOM 852 C C . VAL A 1 98 ? -8.509 -23.878 17.857 1.00 45.91 98 VAL A C 1
ATOM 854 O O . VAL A 1 98 ? -9.324 -23.380 18.620 1.00 45.91 98 VAL A O 1
ATOM 857 N N . GLN A 1 99 ? -7.324 -24.297 18.312 1.00 41.69 99 GLN A N 1
ATOM 858 C CA . GLN A 1 99 ? -6.960 -24.191 19.735 1.00 41.69 99 GLN A CA 1
ATOM 859 C C . GLN A 1 99 ? -6.796 -22.743 20.221 1.00 41.69 99 GLN A C 1
ATOM 861 O O . GLN A 1 99 ? -7.181 -22.448 21.350 1.00 41.69 99 GLN A O 1
ATOM 866 N N . TYR A 1 100 ? -6.261 -21.842 19.392 1.00 48.56 100 TYR A N 1
ATOM 867 C CA . TYR A 1 100 ? -6.103 -20.429 19.750 1.00 48.56 100 TYR A CA 1
ATOM 868 C C . TYR A 1 100 ? -7.435 -19.669 19.761 1.00 48.56 100 TYR A C 1
ATOM 870 O O . TYR A 1 100 ? -7.667 -18.856 20.654 1.00 48.56 100 TYR A O 1
ATOM 878 N N . GLU A 1 101 ? -8.316 -19.939 18.796 1.00 51.09 101 GLU A N 1
ATOM 879 C CA . GLU A 1 101 ? -9.655 -19.337 18.745 1.00 51.09 101 GLU A CA 1
ATOM 880 C C . GLU A 1 101 ? -10.562 -19.890 19.853 1.00 51.09 101 GLU A C 1
ATOM 882 O O . GLU A 1 101 ? -11.274 -19.120 20.487 1.00 51.09 101 GLU A O 1
ATOM 887 N N . ASN A 1 102 ? -10.432 -21.176 20.199 1.00 48.19 102 ASN A N 1
ATOM 888 C CA . ASN A 1 102 ? -11.176 -21.793 21.304 1.00 48.19 102 ASN A CA 1
ATOM 889 C C . ASN A 1 102 ? -10.732 -21.327 22.706 1.00 48.19 102 ASN A C 1
ATOM 891 O O . ASN A 1 102 ? -11.393 -21.662 23.688 1.00 48.19 102 ASN A O 1
ATOM 895 N N . MET A 1 103 ? -9.610 -20.604 22.835 1.00 51.12 103 MET A N 1
ATOM 896 C CA . MET A 1 103 ? -9.138 -20.065 24.119 1.00 51.12 103 MET A CA 1
ATOM 897 C C . MET A 1 103 ? -9.666 -18.661 24.438 1.00 51.12 103 MET A C 1
ATOM 899 O O . MET A 1 103 ? -9.618 -18.259 25.601 1.00 51.12 103 MET A O 1
ATOM 903 N N . MET A 1 104 ? -10.145 -17.905 23.446 1.00 58.41 104 MET A N 1
ATOM 904 C CA . MET A 1 104 ? -10.749 -16.590 23.678 1.00 58.41 104 MET A CA 1
ATOM 905 C C . MET A 1 104 ? -12.258 -16.738 23.853 1.00 58.41 104 MET A C 1
ATOM 907 O O . MET A 1 104 ? -12.881 -17.551 23.175 1.00 58.41 104 MET A O 1
ATOM 911 N N . ASP A 1 105 ? -12.853 -15.959 24.761 1.00 67.75 105 ASP A N 1
ATOM 912 C CA . ASP A 1 105 ? -14.311 -15.919 24.848 1.00 67.75 105 ASP A CA 1
ATOM 913 C C . ASP A 1 105 ? -14.908 -15.390 23.525 1.00 67.75 105 ASP A C 1
ATOM 915 O O . ASP A 1 105 ? -14.325 -14.535 22.849 1.00 67.75 105 ASP A O 1
ATOM 919 N N . GLU A 1 106 ? -16.044 -15.963 23.116 1.00 73.19 106 GLU A N 1
ATOM 920 C CA . GLU A 1 106 ? -16.705 -15.667 21.835 1.00 73.19 106 GLU A CA 1
ATOM 921 C C . GLU A 1 106 ? -17.024 -14.166 21.697 1.00 73.19 106 GLU A C 1
ATOM 923 O O . GLU A 1 106 ? -16.884 -13.582 20.620 1.00 73.19 106 GLU A O 1
ATOM 928 N N . ASP A 1 107 ? -17.348 -13.512 22.816 1.00 74.00 107 ASP A N 1
ATOM 929 C CA . ASP A 1 107 ? -17.583 -12.070 22.902 1.00 74.00 107 ASP A CA 1
ATOM 930 C C . ASP A 1 107 ? -16.341 -11.251 22.513 1.00 74.00 107 ASP A C 1
ATOM 932 O O . ASP A 1 107 ? -16.439 -10.287 21.750 1.00 74.00 107 ASP A O 1
ATOM 936 N N . THR A 1 108 ? -15.156 -11.628 22.993 1.00 75.50 108 THR A N 1
ATOM 937 C CA . THR A 1 108 ? -13.889 -10.958 22.680 1.00 75.50 108 THR A CA 1
ATOM 938 C C . THR A 1 108 ? -13.532 -11.156 21.215 1.00 75.50 108 THR A C 1
ATOM 940 O O . THR A 1 108 ? -13.135 -10.198 20.550 1.00 75.50 108 THR A O 1
ATOM 943 N N . LEU A 1 109 ? -13.732 -12.360 20.671 1.00 75.12 109 LEU A N 1
ATOM 944 C CA . LEU A 1 109 ? -13.511 -12.614 19.247 1.00 75.12 109 LEU A CA 1
ATOM 945 C C . LEU A 1 109 ? -14.440 -11.756 18.374 1.00 75.12 109 LEU A C 1
ATOM 947 O O . LEU A 1 109 ? -13.983 -11.148 17.403 1.00 75.12 109 LEU A O 1
ATOM 951 N N . ASN A 1 110 ? -15.714 -11.636 18.751 1.00 78.00 110 ASN A N 1
ATOM 952 C CA . ASN A 1 110 ? -16.681 -10.780 18.065 1.00 78.00 110 ASN A CA 1
ATOM 953 C C . ASN A 1 110 ? -16.292 -9.298 18.143 1.00 78.00 110 ASN A C 1
ATOM 955 O O . ASN A 1 110 ? -16.311 -8.598 17.129 1.00 78.00 110 ASN A O 1
ATOM 959 N N . HIS A 1 111 ? -15.865 -8.810 19.310 1.00 79.81 111 HIS A N 1
ATOM 960 C CA . HIS A 1 111 ? -15.367 -7.441 19.455 1.00 79.81 111 HIS A CA 1
ATOM 961 C C . HIS A 1 111 ? -14.109 -7.174 18.616 1.00 79.81 111 HIS A C 1
ATOM 963 O O . HIS A 1 111 ? -13.985 -6.096 18.027 1.00 79.81 111 HIS A O 1
ATOM 969 N N . ILE A 1 112 ? -13.205 -8.149 18.493 1.00 80.12 112 ILE A N 1
ATOM 970 C CA . ILE A 1 112 ? -12.04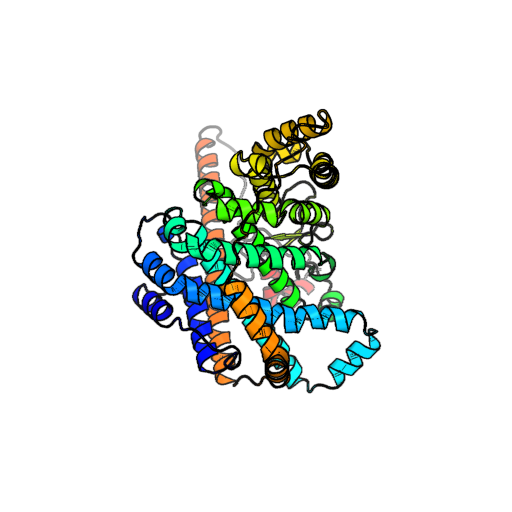8 -8.061 17.594 1.00 80.12 112 ILE A CA 1
ATOM 971 C C . ILE A 1 112 ? -12.514 -7.965 16.135 1.00 80.12 112 ILE A C 1
ATOM 973 O O . ILE A 1 112 ? -12.070 -7.069 15.420 1.00 80.12 112 ILE A O 1
ATOM 977 N N . ARG A 1 113 ? -13.445 -8.809 15.678 1.00 80.25 113 ARG A N 1
ATOM 978 C CA . ARG A 1 113 ? -13.968 -8.747 14.297 1.00 80.25 113 ARG A CA 1
ATOM 979 C C . ARG A 1 113 ? -14.635 -7.401 13.995 1.00 80.25 113 ARG A C 1
ATOM 981 O O . ARG A 1 113 ? -14.279 -6.742 13.021 1.00 80.25 113 ARG A O 1
ATOM 988 N N . ILE A 1 114 ? -15.513 -6.938 14.885 1.00 84.81 114 ILE A N 1
ATOM 989 C CA . ILE A 1 114 ? -16.206 -5.646 14.753 1.00 84.81 114 ILE A CA 1
ATOM 990 C C . ILE A 1 114 ? -15.208 -4.484 14.719 1.00 84.81 114 ILE A C 1
ATOM 992 O O . ILE A 1 114 ? -15.304 -3.604 13.867 1.00 84.81 114 ILE A O 1
ATOM 996 N N . SER A 1 115 ? -14.230 -4.470 15.627 1.00 85.56 115 SER A N 1
ATOM 997 C CA . SER A 1 115 ? -13.208 -3.418 15.648 1.00 85.56 115 SER A CA 1
ATOM 998 C C . SER A 1 115 ? -12.337 -3.419 14.391 1.00 85.56 115 SER A C 1
ATOM 1000 O O . SER A 1 115 ? -11.994 -2.349 13.893 1.00 85.56 115 SER A O 1
ATOM 1002 N N . SER A 1 116 ? -12.049 -4.597 13.831 1.00 85.69 116 SER A N 1
ATOM 1003 C CA . SER A 1 116 ? -11.334 -4.749 12.558 1.00 85.69 116 SER A CA 1
ATOM 1004 C C . SER A 1 116 ? -12.106 -4.109 11.408 1.00 85.69 116 SER A C 1
ATOM 1006 O O . SER A 1 116 ? -11.541 -3.318 10.654 1.00 85.69 116 SER A O 1
ATOM 1008 N N . TYR A 1 117 ? -13.406 -4.397 11.323 1.00 87.25 117 TYR A N 1
ATOM 1009 C CA . TYR A 1 117 ? -14.293 -3.811 10.323 1.00 87.25 117 TYR A CA 1
ATOM 1010 C C . TYR A 1 117 ? -14.352 -2.281 10.440 1.00 87.25 117 TYR A C 1
ATOM 1012 O O . TYR A 1 117 ? -14.120 -1.579 9.459 1.00 87.25 117 TYR A O 1
ATOM 1020 N N . ILE A 1 118 ? -14.571 -1.745 11.648 1.00 90.19 118 ILE A N 1
ATOM 1021 C CA . ILE A 1 118 ? -14.622 -0.289 11.881 1.00 90.19 118 ILE A CA 1
ATOM 1022 C C . ILE A 1 118 ? -13.292 0.373 11.488 1.00 90.19 118 ILE A C 1
ATOM 1024 O O . ILE A 1 118 ? -13.287 1.440 10.871 1.00 90.19 118 ILE A O 1
ATOM 1028 N N . LEU A 1 119 ? -12.158 -0.260 11.809 1.00 91.94 119 LEU A N 1
ATOM 1029 C CA . LEU A 1 119 ? -10.829 0.242 11.462 1.00 91.94 119 LEU A CA 1
ATOM 1030 C C . LEU A 1 119 ? -10.616 0.291 9.940 1.00 91.94 119 LEU A C 1
ATOM 1032 O O . LEU A 1 119 ? -10.142 1.298 9.419 1.00 91.94 119 LEU A O 1
ATOM 1036 N N . MET A 1 120 ? -11.000 -0.767 9.223 1.00 91.06 120 MET A N 1
ATOM 1037 C CA . MET A 1 120 ? -10.906 -0.822 7.761 1.00 91.06 120 MET A CA 1
ATOM 1038 C C . MET A 1 120 ? -11.839 0.178 7.085 1.00 91.06 120 MET A C 1
ATOM 1040 O O . MET A 1 120 ? -11.434 0.858 6.143 1.00 91.06 120 MET A O 1
ATOM 1044 N N . TYR A 1 121 ? -13.065 0.314 7.590 1.00 92.19 121 TYR A N 1
ATOM 1045 C CA . TYR A 1 121 ? -14.019 1.302 7.101 1.00 92.19 121 TYR A CA 1
ATOM 1046 C C . TYR A 1 121 ? -13.489 2.730 7.288 1.00 92.19 121 TYR A C 1
ATOM 1048 O O . TYR A 1 121 ? -13.645 3.587 6.413 1.00 92.19 121 TYR A O 1
ATOM 1056 N N . HIS A 1 122 ? -12.822 2.986 8.416 1.00 94.50 122 HIS A N 1
ATOM 1057 C CA . HIS A 1 122 ? -12.164 4.259 8.680 1.00 94.50 122 HIS A CA 1
ATOM 1058 C C . HIS A 1 122 ? -11.031 4.534 7.689 1.00 94.50 122 HIS A C 1
ATOM 1060 O O . HIS A 1 122 ? -11.008 5.600 7.078 1.00 94.50 122 HIS A O 1
ATOM 1066 N N . GLU A 1 123 ? -10.136 3.561 7.480 1.00 94.94 123 GLU A N 1
ATOM 1067 C CA . GLU A 1 123 ? -9.040 3.679 6.512 1.00 94.94 123 GLU A CA 1
ATOM 1068 C C . GLU A 1 123 ? -9.576 3.942 5.104 1.00 94.94 123 GLU A C 1
ATOM 1070 O O . GLU A 1 123 ? -9.124 4.864 4.432 1.00 94.94 123 GLU A O 1
ATOM 1075 N N . LEU A 1 124 ? -10.596 3.193 4.679 1.00 94.56 124 LEU A N 1
ATOM 1076 C CA . LEU A 1 124 ? -11.224 3.374 3.375 1.00 94.56 124 LEU A CA 1
ATOM 1077 C C . LEU A 1 124 ? -11.864 4.762 3.232 1.00 94.56 124 LEU A C 1
ATOM 1079 O O . LEU A 1 124 ? -11.752 5.378 2.176 1.00 94.56 124 LEU A O 1
ATOM 1083 N N . SER A 1 125 ? -12.490 5.283 4.290 1.00 94.62 125 SER A N 1
ATOM 1084 C CA . SER A 1 125 ? -13.061 6.636 4.293 1.00 94.62 125 SER A CA 1
ATOM 1085 C C . SER A 1 125 ? -11.977 7.709 4.151 1.00 94.62 125 SER A C 1
ATOM 1087 O O . SER A 1 125 ? -12.135 8.630 3.353 1.00 94.62 125 SER A O 1
ATOM 1089 N N . LEU A 1 126 ? -10.852 7.570 4.861 1.00 96.44 126 LEU A N 1
ATOM 1090 C CA . LEU A 1 126 ? -9.695 8.464 4.724 1.00 96.44 126 LEU A CA 1
ATOM 1091 C C . LEU A 1 126 ? -9.079 8.384 3.318 1.00 96.44 126 LEU A C 1
ATOM 1093 O O . LEU A 1 126 ? -8.723 9.414 2.747 1.00 96.44 126 LEU A O 1
ATOM 1097 N N . LEU A 1 127 ? -8.992 7.183 2.739 1.00 96.44 127 LEU A N 1
ATOM 1098 C CA . LEU A 1 127 ? -8.500 6.974 1.376 1.00 96.44 127 LEU A CA 1
ATOM 1099 C C . LEU A 1 127 ? -9.411 7.600 0.327 1.00 96.44 127 LEU A C 1
ATOM 1101 O O . LEU A 1 127 ? -8.910 8.253 -0.577 1.00 96.44 127 LEU A O 1
ATOM 1105 N N . ASN A 1 128 ? -10.730 7.459 0.458 1.00 94.75 128 ASN A N 1
ATOM 1106 C CA . ASN A 1 128 ? -11.691 8.096 -0.443 1.00 94.75 128 ASN A CA 1
ATOM 1107 C C . ASN A 1 128 ? -11.591 9.629 -0.383 1.00 94.75 128 ASN A C 1
ATOM 1109 O O . ASN A 1 128 ? -11.604 10.285 -1.424 1.00 94.75 128 ASN A O 1
ATOM 1113 N N . ILE A 1 129 ? -11.430 10.203 0.817 1.00 94.69 129 ILE A N 1
ATOM 1114 C CA . ILE A 1 129 ? -11.184 11.643 0.993 1.00 94.69 129 ILE A CA 1
ATOM 1115 C C . ILE A 1 129 ? -9.869 12.045 0.310 1.00 94.69 129 ILE A C 1
ATOM 1117 O O . ILE A 1 129 ? -9.834 13.034 -0.418 1.00 94.69 129 ILE A O 1
ATOM 1121 N N . LEU A 1 130 ? -8.791 11.277 0.499 1.00 96.06 130 LEU A N 1
ATOM 1122 C CA . LEU A 1 130 ? -7.506 11.538 -0.151 1.00 96.06 130 LEU A CA 1
ATOM 1123 C C . LEU A 1 130 ? -7.602 11.426 -1.681 1.00 96.06 130 LEU A C 1
ATOM 1125 O O . LEU A 1 130 ? -7.079 12.284 -2.388 1.00 96.06 130 LEU A O 1
ATOM 1129 N N . GLU A 1 131 ? -8.289 10.405 -2.196 1.00 94.06 131 GLU A N 1
ATOM 1130 C CA . GLU A 1 131 ? -8.534 10.221 -3.626 1.00 94.06 131 GLU A CA 1
ATOM 1131 C C . GLU A 1 131 ? -9.274 11.434 -4.199 1.00 94.06 131 GLU A C 1
ATOM 1133 O O . GLU A 1 131 ? -8.839 11.982 -5.209 1.00 94.06 131 GLU A O 1
ATOM 1138 N N . PHE A 1 132 ? -10.330 11.895 -3.514 1.00 92.94 132 PHE A N 1
ATOM 1139 C CA . PHE A 1 132 ? -11.100 13.086 -3.873 1.00 92.94 132 PHE A CA 1
ATOM 1140 C C . PHE A 1 132 ? -10.219 14.338 -3.961 1.00 92.94 132 PHE A C 1
ATOM 1142 O O . PHE A 1 132 ? -10.260 15.065 -4.951 1.00 92.94 132 PHE A O 1
ATOM 1149 N N . ILE A 1 133 ? -9.383 14.559 -2.945 1.00 92.94 133 ILE A N 1
ATOM 1150 C CA . ILE A 1 133 ? -8.452 15.690 -2.869 1.00 92.94 133 ILE A CA 1
ATOM 1151 C C . ILE A 1 133 ? -7.456 15.676 -4.041 1.00 92.94 133 ILE A C 1
ATOM 1153 O O . ILE A 1 133 ? -7.189 16.721 -4.632 1.00 92.94 133 ILE A O 1
ATOM 1157 N N . LEU A 1 134 ? -6.951 14.499 -4.423 1.00 93.31 134 LEU A N 1
ATOM 1158 C CA . LEU A 1 134 ? -5.968 14.330 -5.501 1.00 93.31 134 LEU A CA 1
ATOM 1159 C C . LEU A 1 134 ? -6.543 14.480 -6.922 1.00 93.31 134 LEU A C 1
ATOM 1161 O O . LEU A 1 134 ? -5.773 14.506 -7.882 1.00 93.31 134 LEU A O 1
ATOM 1165 N N . TYR A 1 135 ? -7.866 14.585 -7.096 1.00 91.19 135 TYR A N 1
ATOM 1166 C CA . TYR A 1 135 ? -8.455 14.876 -8.412 1.00 91.19 135 TYR A CA 1
ATOM 1167 C C . TYR A 1 135 ? -8.274 16.335 -8.846 1.00 91.19 135 TYR A C 1
ATOM 1169 O O . TYR A 1 135 ? -8.368 16.628 -10.037 1.00 91.19 135 TYR A O 1
ATOM 1177 N N . SER A 1 136 ? -8.032 17.252 -7.914 1.00 89.38 136 SER A N 1
ATOM 1178 C CA . SER A 1 136 ? -7.970 18.677 -8.218 1.00 89.38 136 SER A CA 1
ATOM 1179 C C . SER A 1 136 ? -6.530 19.160 -8.406 1.00 89.38 136 SER A C 1
ATOM 1181 O O . SER A 1 136 ? -5.683 18.984 -7.531 1.00 89.38 136 SER A O 1
ATOM 1183 N N . ASP A 1 137 ? -6.251 19.822 -9.528 1.00 90.12 137 ASP A N 1
ATOM 1184 C CA . ASP A 1 137 ? -4.895 20.261 -9.886 1.00 90.12 137 ASP A CA 1
ATOM 1185 C C . ASP A 1 137 ? -4.345 21.332 -8.922 1.00 90.12 137 ASP A C 1
ATOM 1187 O O . ASP A 1 137 ? -3.180 21.276 -8.532 1.00 90.12 137 ASP A O 1
ATOM 1191 N N . HIS A 1 138 ? -5.184 22.267 -8.454 1.00 88.25 138 HIS A N 1
ATOM 1192 C CA . HIS A 1 138 ? -4.765 23.371 -7.568 1.00 88.25 138 HIS A CA 1
ATOM 1193 C C . HIS A 1 138 ? -4.367 22.916 -6.152 1.00 88.25 138 HIS A C 1
ATOM 1195 O O . HIS A 1 138 ? -3.791 23.674 -5.366 1.00 88.25 138 HIS A O 1
ATOM 1201 N N . VAL A 1 139 ? -4.683 21.672 -5.800 1.00 90.50 139 VAL A N 1
ATOM 1202 C CA . VAL A 1 139 ? -4.342 21.093 -4.502 1.00 90.50 139 VAL A CA 1
ATOM 1203 C C . VAL A 1 139 ? -2.858 20.749 -4.413 1.00 90.50 139 VAL A C 1
ATOM 1205 O O . VAL A 1 139 ? -2.290 20.819 -3.324 1.00 90.50 139 VAL A O 1
ATOM 1208 N N . TYR A 1 140 ? -2.215 20.407 -5.532 1.00 91.81 140 TYR A N 1
ATOM 1209 C CA . TYR A 1 140 ? -0.842 19.896 -5.545 1.00 91.81 140 TYR A CA 1
ATOM 1210 C C . TYR A 1 140 ? 0.175 20.888 -4.968 1.00 91.81 140 TYR A C 1
ATOM 1212 O O . TYR A 1 140 ? 1.115 20.462 -4.300 1.00 91.81 140 TYR A O 1
ATOM 1220 N N . GLU A 1 141 ? -0.066 22.193 -5.120 1.00 89.62 141 GLU A N 1
ATOM 1221 C CA . GLU A 1 141 ? 0.731 23.252 -4.486 1.00 89.62 141 GLU A CA 1
ATOM 1222 C C . GLU A 1 141 ? 0.615 23.233 -2.950 1.00 89.62 141 GLU A C 1
ATOM 1224 O O . GLU A 1 141 ? 1.588 23.468 -2.240 1.00 89.62 141 GLU A O 1
ATOM 1229 N N . HIS A 1 142 ? -0.565 22.909 -2.414 1.00 90.12 142 HIS A N 1
ATOM 1230 C CA . HIS A 1 142 ? -0.822 22.885 -0.970 1.00 90.12 142 HIS A CA 1
ATOM 1231 C C . HIS A 1 142 ? -0.286 21.619 -0.297 1.00 90.12 142 HIS A C 1
ATOM 1233 O O . HIS A 1 142 ? 0.110 21.660 0.869 1.00 90.12 142 HIS A O 1
ATOM 1239 N N . ILE A 1 143 ? -0.300 20.487 -1.007 1.00 92.88 143 ILE A N 1
ATOM 1240 C CA . ILE A 1 143 ? 0.092 19.185 -0.450 1.00 92.88 143 ILE A CA 1
ATOM 1241 C C . ILE A 1 143 ? 1.540 18.791 -0.765 1.00 92.88 143 ILE A C 1
ATOM 1243 O O . ILE A 1 143 ? 1.967 17.703 -0.376 1.00 92.88 143 ILE A O 1
ATOM 1247 N N . GLU A 1 144 ? 2.303 19.650 -1.445 1.00 91.50 144 GLU A N 1
ATOM 1248 C CA . GLU A 1 144 ? 3.660 19.370 -1.931 1.00 91.50 144 GLU A CA 1
ATOM 1249 C C . GLU A 1 144 ? 4.584 18.807 -0.836 1.00 91.50 144 GLU A C 1
ATOM 1251 O O . GLU A 1 144 ? 5.262 17.797 -1.043 1.00 91.50 144 GLU A O 1
ATOM 1256 N N . THR A 1 145 ? 4.556 19.404 0.359 1.00 92.25 145 THR A N 1
ATOM 1257 C CA . THR A 1 145 ? 5.361 18.993 1.526 1.00 92.25 145 THR A CA 1
ATOM 1258 C C . THR A 1 145 ? 4.992 17.603 2.054 1.00 92.25 145 THR A C 1
ATOM 1260 O O . THR A 1 145 ? 5.809 16.927 2.681 1.00 92.25 145 THR A O 1
ATOM 1263 N N . TYR A 1 146 ? 3.777 17.137 1.773 1.00 94.56 146 TYR A N 1
ATOM 1264 C CA . TYR A 1 146 ? 3.239 15.870 2.253 1.00 94.56 146 TYR A CA 1
ATOM 1265 C C . TYR A 1 146 ? 3.343 14.737 1.221 1.00 94.56 146 TYR A C 1
ATOM 1267 O O . TYR A 1 146 ? 3.260 13.564 1.594 1.00 94.56 146 TYR A O 1
ATOM 1275 N N . MET A 1 147 ? 3.584 15.050 -0.058 1.00 94.38 147 MET A N 1
ATOM 1276 C CA . MET A 1 147 ? 3.592 14.085 -1.169 1.00 94.38 147 MET A CA 1
ATOM 1277 C C . MET A 1 147 ? 4.525 12.889 -0.952 1.00 94.38 147 MET A C 1
ATOM 1279 O O . MET A 1 147 ? 4.175 11.756 -1.280 1.00 94.38 147 MET A O 1
ATOM 1283 N N . ILE A 1 148 ? 5.698 13.110 -0.360 1.00 94.38 148 ILE A N 1
ATOM 1284 C CA . ILE A 1 148 ? 6.682 12.046 -0.103 1.00 94.38 148 ILE A CA 1
ATOM 1285 C C . ILE A 1 148 ? 6.136 11.027 0.911 1.00 94.38 148 ILE A C 1
ATOM 1287 O O . ILE A 1 148 ? 6.331 9.819 0.749 1.00 94.38 148 ILE A O 1
ATOM 1291 N N . ASN A 1 149 ? 5.384 11.488 1.914 1.00 96.00 149 ASN A N 1
ATOM 1292 C CA . ASN A 1 149 ? 4.717 10.621 2.887 1.00 96.00 149 ASN A CA 1
ATOM 1293 C C . ASN A 1 149 ? 3.589 9.809 2.231 1.00 96.00 149 ASN A C 1
ATOM 1295 O O . ASN A 1 149 ? 3.481 8.609 2.484 1.00 96.00 149 ASN A O 1
ATOM 1299 N N . ILE A 1 150 ? 2.808 10.428 1.335 1.00 96.19 150 ILE A N 1
ATOM 1300 C CA . ILE A 1 150 ? 1.756 9.743 0.562 1.00 96.19 150 ILE A CA 1
ATOM 1301 C C . ILE A 1 150 ? 2.367 8.637 -0.304 1.00 96.19 150 ILE A C 1
ATOM 1303 O O . ILE A 1 150 ? 1.888 7.507 -0.288 1.00 96.19 150 ILE A O 1
ATOM 1307 N N . ILE A 1 151 ? 3.461 8.922 -1.016 1.00 95.19 151 ILE A N 1
ATOM 1308 C CA . ILE A 1 151 ? 4.145 7.924 -1.852 1.00 95.19 151 ILE A CA 1
ATOM 1309 C C . ILE A 1 151 ? 4.696 6.778 -1.003 1.00 95.19 151 ILE A C 1
ATOM 1311 O O . ILE A 1 151 ? 4.578 5.623 -1.402 1.00 95.19 151 ILE A O 1
ATOM 1315 N N . SER A 1 152 ? 5.255 7.073 0.171 1.00 94.81 152 SER A N 1
ATOM 1316 C CA . SER A 1 152 ? 5.767 6.050 1.095 1.00 94.81 152 SER A CA 1
ATOM 1317 C C . SER A 1 152 ? 4.650 5.126 1.588 1.00 94.81 152 SER A C 1
ATOM 1319 O O . SER A 1 152 ? 4.808 3.903 1.635 1.00 94.81 152 SER A O 1
ATOM 1321 N N . TYR A 1 153 ? 3.491 5.707 1.899 1.00 96.06 153 TYR A N 1
ATOM 1322 C CA . TYR A 1 153 ? 2.278 4.984 2.267 1.00 96.06 153 TYR A CA 1
ATOM 1323 C C . TYR A 1 153 ? 1.744 4.111 1.117 1.00 96.06 153 TYR A C 1
ATOM 1325 O O . TYR A 1 153 ? 1.471 2.924 1.321 1.00 96.06 153 TYR A O 1
ATOM 1333 N N . VAL A 1 154 ? 1.659 4.661 -0.100 1.00 96.38 154 VAL A N 1
ATOM 1334 C CA . VAL A 1 154 ? 1.239 3.940 -1.314 1.00 96.38 154 VAL A CA 1
ATOM 1335 C C . VAL A 1 154 ? 2.192 2.784 -1.610 1.00 96.38 154 VAL A C 1
ATOM 1337 O O . VAL A 1 154 ? 1.745 1.651 -1.764 1.00 96.38 154 VAL A O 1
ATOM 1340 N N . TYR A 1 155 ? 3.503 3.041 -1.623 1.00 95.25 155 TYR A N 1
ATOM 1341 C CA . TYR A 1 155 ? 4.535 2.025 -1.837 1.00 95.25 155 TYR A CA 1
ATOM 1342 C C . TYR A 1 155 ? 4.382 0.855 -0.866 1.00 95.25 155 TYR A C 1
ATOM 1344 O O . TYR A 1 155 ? 4.322 -0.299 -1.284 1.00 95.25 155 TYR A O 1
ATOM 1352 N N . SER A 1 156 ? 4.268 1.153 0.430 1.00 94.19 156 SER A N 1
ATOM 1353 C CA . SER A 1 156 ? 4.195 0.121 1.464 1.00 94.19 156 SER A CA 1
ATOM 1354 C C . SER A 1 156 ? 2.944 -0.752 1.305 1.00 94.19 156 SER A C 1
ATOM 1356 O O . SER A 1 156 ? 3.036 -1.976 1.370 1.00 94.19 156 SER A O 1
ATOM 1358 N N . ASN A 1 157 ? 1.797 -0.145 0.977 1.00 94.56 157 ASN A N 1
ATOM 1359 C CA . ASN A 1 157 ? 0.576 -0.884 0.659 1.00 94.56 157 ASN A CA 1
ATOM 1360 C C . ASN A 1 157 ? 0.708 -1.744 -0.604 1.00 94.56 157 ASN A C 1
ATOM 1362 O O . ASN A 1 157 ? 0.215 -2.869 -0.619 1.00 94.56 157 ASN A O 1
ATOM 1366 N N . LEU A 1 158 ? 1.368 -1.250 -1.655 1.00 94.62 158 LEU A N 1
ATOM 1367 C CA . LEU A 1 158 ? 1.583 -2.015 -2.888 1.00 94.62 158 LEU A CA 1
ATOM 1368 C C . LEU A 1 158 ? 2.507 -3.217 -2.663 1.00 94.62 158 LEU A C 1
ATOM 1370 O O . LEU A 1 158 ? 2.269 -4.280 -3.238 1.00 94.62 158 LEU A O 1
ATOM 1374 N N . VAL A 1 159 ? 3.523 -3.077 -1.806 1.00 92.94 159 VAL A N 1
ATOM 1375 C CA . VAL A 1 159 ? 4.376 -4.197 -1.379 1.00 92.94 159 VAL A CA 1
ATOM 1376 C C . VAL A 1 159 ? 3.546 -5.247 -0.639 1.00 92.94 159 VAL A C 1
ATOM 1378 O O . VAL A 1 159 ? 3.612 -6.422 -1.007 1.00 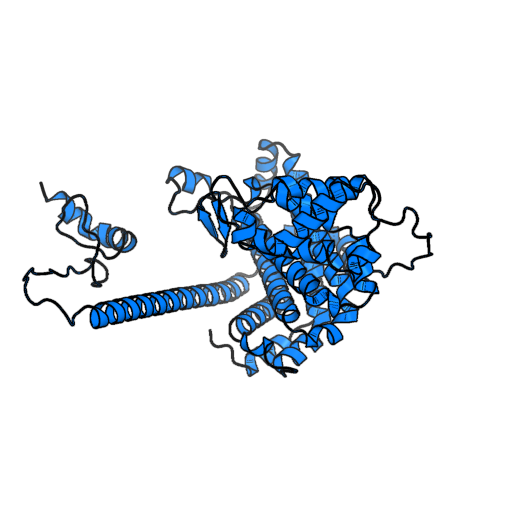92.94 159 VAL A O 1
ATOM 1381 N N . SER A 1 160 ? 2.725 -4.842 0.340 1.00 90.12 160 SER A N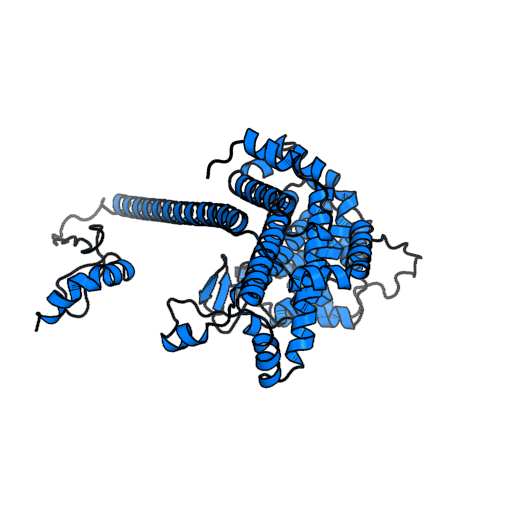 1
ATOM 1382 C CA . SER A 1 160 ? 1.813 -5.769 1.024 1.00 90.12 160 SER A CA 1
ATOM 1383 C C . SER A 1 160 ? 0.853 -6.428 0.032 1.00 90.12 160 SER A C 1
ATOM 1385 O O . SER A 1 160 ? 0.685 -7.644 0.070 1.00 90.12 160 SER A O 1
ATOM 1387 N N . PHE A 1 161 ? 0.300 -5.673 -0.925 1.00 92.25 161 PHE A N 1
ATOM 1388 C CA . PHE A 1 161 ? -0.621 -6.204 -1.928 1.00 92.25 161 PHE A CA 1
ATOM 1389 C C . PHE A 1 161 ? 0.033 -7.238 -2.850 1.00 92.25 161 PHE A C 1
ATOM 1391 O O . PHE A 1 161 ? -0.571 -8.254 -3.187 1.00 92.25 161 PHE A O 1
ATOM 1398 N N . LEU A 1 162 ? 1.299 -7.043 -3.222 1.00 90.50 162 LEU A N 1
ATOM 1399 C CA . LEU A 1 162 ? 2.030 -8.018 -4.029 1.00 90.50 162 LEU A CA 1
ATOM 1400 C C . LEU A 1 162 ? 2.177 -9.374 -3.316 1.00 90.50 162 LEU A C 1
ATOM 1402 O O . LEU A 1 162 ? 2.238 -10.418 -3.976 1.00 90.50 162 LEU A O 1
ATOM 1406 N N . GLY A 1 163 ? 2.176 -9.388 -1.981 1.00 86.38 163 GLY A N 1
ATOM 1407 C CA . GLY A 1 163 ? 2.217 -10.600 -1.161 1.00 86.38 163 GLY A CA 1
ATOM 1408 C C . GLY A 1 163 ? 0.963 -11.480 -1.259 1.00 86.38 163 GLY A C 1
ATOM 1409 O O . GLY A 1 163 ? 1.046 -12.690 -1.050 1.00 86.38 163 GLY A O 1
ATOM 1410 N N . THR A 1 164 ? -0.181 -10.947 -1.691 1.00 85.94 164 THR A N 1
ATOM 1411 C CA . THR A 1 164 ? -1.502 -11.578 -1.485 1.00 85.94 164 THR A CA 1
ATOM 1412 C C . THR A 1 164 ? -1.997 -12.375 -2.694 1.00 85.94 164 THR A C 1
ATOM 1414 O O . THR A 1 164 ? -1.613 -12.099 -3.829 1.00 85.94 164 THR A O 1
ATOM 1417 N N . LYS A 1 165 ? -2.807 -13.417 -2.491 1.00 83.44 165 LYS A N 1
ATOM 1418 C CA . LYS A 1 165 ? -3.304 -14.303 -3.568 1.00 83.44 165 LYS A CA 1
ATOM 1419 C C . LYS A 1 165 ? -4.792 -14.071 -3.820 1.00 83.44 165 LYS A C 1
ATOM 1421 O O . LYS A 1 165 ? -5.515 -13.761 -2.885 1.00 83.44 165 LYS A O 1
ATOM 1426 N N . SER A 1 166 ? -5.268 -14.294 -5.048 1.00 81.44 166 SER A N 1
ATOM 1427 C CA . SER A 1 166 ? -6.695 -14.114 -5.374 1.00 81.44 166 SER A CA 1
ATOM 1428 C C . SER A 1 166 ? -7.621 -15.036 -4.576 1.00 81.44 166 SER A C 1
ATOM 1430 O O . SER A 1 166 ? -8.702 -14.621 -4.177 1.00 81.44 166 SER A O 1
ATOM 1432 N N . GLU A 1 167 ? -7.160 -16.250 -4.261 1.00 79.50 167 GLU A N 1
ATOM 1433 C CA . GLU A 1 167 ? -7.851 -17.211 -3.385 1.00 79.50 167 GLU A CA 1
ATOM 1434 C C . GLU A 1 167 ? -8.177 -16.646 -1.995 1.00 79.50 167 GLU A C 1
ATOM 1436 O O . GLU A 1 167 ? -9.143 -17.076 -1.384 1.00 79.50 167 GLU A O 1
ATOM 1441 N N . GLN A 1 168 ? -7.393 -15.686 -1.490 1.00 79.88 168 GLN A N 1
ATOM 1442 C CA . GLN A 1 168 ? -7.615 -15.094 -0.166 1.00 79.88 168 GLN A CA 1
ATOM 1443 C C . GLN A 1 168 ? -8.808 -14.130 -0.146 1.00 79.88 168 GLN A C 1
ATOM 1445 O O . GLN A 1 168 ? -9.331 -13.840 0.921 1.00 79.88 168 GLN A O 1
ATOM 1450 N N . TYR A 1 169 ? -9.216 -13.610 -1.306 1.00 81.38 169 TYR A N 1
ATOM 1451 C CA . TYR A 1 169 ? -10.231 -12.557 -1.421 1.00 81.38 169 TYR A CA 1
ATOM 1452 C C . TYR A 1 169 ? -11.512 -13.002 -2.103 1.00 81.38 169 TYR A C 1
ATOM 1454 O O . TYR A 1 169 ? -12.519 -12.292 -2.044 1.00 81.38 169 TYR A O 1
ATOM 1462 N N . PHE A 1 170 ? -11.448 -14.110 -2.835 1.00 81.19 170 PHE A N 1
ATOM 1463 C CA . PHE A 1 170 ? -12.562 -14.566 -3.635 1.00 81.19 170 PHE A CA 1
ATOM 1464 C C . PHE A 1 170 ? -13.714 -15.015 -2.740 1.00 81.19 170 PHE A C 1
ATOM 1466 O O . PHE A 1 170 ? -13.558 -15.916 -1.921 1.00 81.19 170 PHE A O 1
ATOM 1473 N N . VAL A 1 171 ? -14.870 -14.392 -2.950 1.00 77.62 171 VAL A N 1
ATOM 1474 C CA . VAL A 1 171 ? -16.147 -14.799 -2.367 1.00 77.62 171 VAL A CA 1
ATOM 1475 C C . VAL A 1 171 ? -17.110 -14.977 -3.517 1.00 77.62 171 VAL A C 1
ATOM 1477 O O . VAL A 1 171 ? -17.280 -14.070 -4.341 1.00 77.62 171 VAL A O 1
ATOM 1480 N N . LYS A 1 172 ? -17.705 -16.164 -3.609 1.00 76.38 172 LYS A N 1
ATOM 1481 C CA . LYS A 1 172 ? -18.620 -16.465 -4.700 1.00 76.38 172 LYS A CA 1
ATOM 1482 C C . LYS A 1 172 ? -19.895 -15.632 -4.508 1.00 76.38 172 LYS A C 1
ATOM 1484 O O . LYS A 1 172 ? -20.396 -15.544 -3.391 1.00 76.38 172 LYS A O 1
ATOM 1489 N N . PRO A 1 173 ? -20.445 -15.002 -5.561 1.00 77.31 173 PRO A N 1
ATOM 1490 C CA . PRO A 1 173 ? -21.670 -14.223 -5.413 1.00 77.31 173 PRO A CA 1
ATOM 1491 C C . PRO A 1 173 ? -22.801 -15.080 -4.842 1.00 77.31 173 PRO A C 1
ATOM 1493 O O . PRO A 1 173 ? -23.054 -16.173 -5.348 1.00 77.31 173 PRO A O 1
ATOM 1496 N N . ILE A 1 174 ? -23.514 -14.562 -3.834 1.00 72.38 174 ILE A N 1
ATOM 1497 C CA . ILE A 1 174 ? -24.590 -15.279 -3.118 1.00 72.38 174 ILE A CA 1
ATOM 1498 C C . ILE A 1 174 ? -25.634 -15.855 -4.089 1.00 72.38 174 ILE A C 1
ATOM 1500 O O . ILE A 1 174 ? -26.166 -16.938 -3.867 1.00 72.38 174 ILE A O 1
ATOM 1504 N N . SER A 1 175 ? -25.897 -15.164 -5.202 1.00 70.38 175 SER A N 1
ATOM 1505 C CA . SER A 1 175 ? -26.814 -15.602 -6.263 1.00 70.38 175 SER A CA 1
ATOM 1506 C C . SER A 1 175 ? -26.418 -16.917 -6.949 1.00 70.38 175 SER A C 1
ATOM 1508 O O . SER A 1 175 ? -27.269 -17.560 -7.563 1.00 70.38 175 SER A O 1
ATOM 1510 N N . GLU A 1 176 ? -25.148 -17.311 -6.869 1.00 73.88 176 GLU A N 1
ATOM 1511 C CA . GLU A 1 176 ? -24.584 -18.501 -7.511 1.00 73.88 176 GLU A CA 1
ATOM 1512 C C . GLU A 1 176 ? -24.125 -19.568 -6.505 1.00 73.88 176 GLU A C 1
ATOM 1514 O O . GLU A 1 176 ? -23.683 -20.650 -6.909 1.00 73.88 176 GLU A O 1
ATOM 1519 N N . MET A 1 177 ? -24.206 -19.279 -5.204 1.00 72.44 177 MET A N 1
ATOM 1520 C CA . MET A 1 177 ? -23.820 -20.210 -4.151 1.00 72.44 177 MET A CA 1
ATOM 1521 C C . MET A 1 177 ? -24.863 -21.311 -3.964 1.00 72.44 177 MET A C 1
ATOM 1523 O O . MET A 1 177 ? -26.071 -21.071 -3.947 1.00 72.44 177 MET A O 1
ATOM 1527 N N . LEU A 1 178 ? -24.397 -22.543 -3.774 1.00 73.50 178 LEU A N 1
ATOM 1528 C CA . LEU A 1 178 ? -25.243 -23.618 -3.263 1.00 73.50 178 LEU A CA 1
ATOM 1529 C C . LEU A 1 178 ? -25.505 -23.391 -1.769 1.00 73.50 178 LEU A C 1
ATOM 1531 O O . LEU A 1 178 ? -24.651 -22.869 -1.062 1.00 73.50 178 LEU A O 1
ATOM 1535 N N . ILE A 1 179 ? -26.640 -23.864 -1.250 1.00 67.44 179 ILE A N 1
ATOM 1536 C CA . ILE A 1 179 ? -26.975 -23.751 0.185 1.00 67.44 179 ILE A CA 1
ATOM 1537 C C . ILE A 1 179 ? -25.842 -24.304 1.069 1.00 67.44 179 ILE A C 1
ATOM 1539 O O . ILE A 1 179 ? -25.488 -23.697 2.072 1.00 67.44 179 ILE A O 1
ATOM 1543 N N . ASN A 1 180 ? -25.217 -25.412 0.661 1.00 62.66 180 ASN A N 1
ATOM 1544 C CA . ASN A 1 180 ? -24.079 -25.988 1.383 1.00 62.66 180 ASN A CA 1
ATOM 1545 C C . ASN A 1 180 ? -22.836 -25.084 1.346 1.00 62.66 180 ASN A C 1
ATOM 1547 O O . ASN A 1 180 ? -22.087 -25.058 2.312 1.00 62.66 180 ASN A O 1
ATOM 1551 N N . GLU A 1 181 ? -22.613 -24.351 0.250 1.00 68.38 181 GLU A N 1
ATOM 1552 C CA . GLU A 1 181 ? -21.528 -23.366 0.153 1.00 68.38 181 GLU A CA 1
ATOM 1553 C C . GLU A 1 181 ? -21.823 -22.166 1.066 1.00 68.38 181 GLU A C 1
ATOM 1555 O O . GLU A 1 181 ? -20.922 -21.701 1.749 1.00 68.38 181 GLU A O 1
ATOM 1560 N N . MET A 1 182 ? -23.086 -21.728 1.163 1.00 60.97 182 MET A N 1
ATOM 1561 C CA . MET A 1 182 ? -23.488 -20.625 2.051 1.00 60.97 182 MET A CA 1
ATOM 1562 C C . MET A 1 182 ? -23.276 -20.949 3.533 1.00 60.97 182 MET A C 1
ATOM 1564 O O . MET A 1 182 ? -22.957 -20.058 4.309 1.00 60.97 182 MET A O 1
ATOM 1568 N N . VAL A 1 183 ? -23.453 -22.215 3.925 1.00 59.16 183 VAL A N 1
ATOM 1569 C CA . VAL A 1 183 ? -23.208 -22.680 5.302 1.00 59.16 183 VAL A CA 1
ATOM 1570 C C . VAL A 1 183 ? -21.709 -22.865 5.577 1.00 59.16 183 VAL A C 1
ATOM 1572 O O . VAL A 1 183 ? -21.268 -22.713 6.707 1.00 59.16 183 VAL A O 1
ATOM 1575 N N . LEU A 1 184 ? -20.900 -23.186 4.562 1.00 56.25 184 LEU A N 1
ATOM 1576 C CA . LEU A 1 184 ? -19.446 -23.333 4.723 1.00 56.25 184 LEU A CA 1
ATOM 1577 C C . LEU A 1 184 ? -18.701 -21.992 4.697 1.00 56.25 184 LEU A C 1
ATOM 1579 O O . LEU A 1 184 ? -17.639 -21.886 5.305 1.00 56.25 184 LEU A O 1
ATOM 1583 N N . GLU A 1 185 ? -19.253 -20.967 4.045 1.00 57.22 185 GLU A N 1
ATOM 1584 C CA . GLU A 1 185 ? -18.748 -19.586 4.095 1.00 57.22 185 GLU A CA 1
ATOM 1585 C C . GLU A 1 185 ? -19.052 -18.867 5.431 1.00 57.22 185 GLU A C 1
ATOM 1587 O O . GLU A 1 185 ? -19.015 -17.643 5.502 1.00 57.22 185 GLU A O 1
ATOM 1592 N N . GLU A 1 186 ? -19.288 -19.598 6.529 1.00 48.88 186 GLU A N 1
ATOM 1593 C CA . GLU A 1 186 ? -19.349 -19.029 7.888 1.00 48.88 186 GLU A CA 1
ATOM 1594 C C . GLU A 1 186 ? -18.034 -18.330 8.315 1.00 48.88 186 GLU A C 1
ATOM 1596 O O . GLU A 1 186 ? -18.018 -17.569 9.286 1.00 48.88 186 GLU A O 1
ATOM 1601 N N . GLU A 1 187 ? -16.926 -18.537 7.589 1.00 54.19 187 GLU A N 1
ATOM 1602 C CA . GLU A 1 187 ? -15.717 -17.725 7.741 1.00 54.19 187 GLU A CA 1
ATOM 1603 C C . GLU A 1 187 ? -15.928 -16.322 7.142 1.00 54.19 187 GLU A C 1
ATOM 1605 O O . GLU A 1 187 ? -16.136 -16.154 5.942 1.00 54.19 187 GLU A O 1
ATOM 1610 N N . ASP A 1 188 ? -15.849 -15.304 8.006 1.00 58.66 188 ASP A N 1
ATOM 1611 C CA . ASP A 1 188 ? -16.064 -13.887 7.698 1.00 58.66 188 ASP A CA 1
ATOM 1612 C C . ASP A 1 188 ? -15.035 -13.343 6.682 1.00 58.66 188 ASP A C 1
ATOM 1614 O O . ASP A 1 188 ? -14.042 -12.694 7.025 1.00 58.66 188 ASP A O 1
ATOM 1618 N N . ASN A 1 189 ? -15.281 -13.605 5.396 1.00 69.69 189 ASN A N 1
ATOM 1619 C CA . ASN A 1 189 ? -14.487 -13.094 4.279 1.00 69.69 189 ASN A CA 1
ATOM 1620 C C . ASN A 1 189 ? -14.644 -11.575 4.079 1.00 69.69 189 ASN A C 1
ATOM 1622 O O . ASN A 1 189 ? -13.957 -10.996 3.231 1.00 69.69 189 ASN A O 1
ATOM 1626 N N . THR A 1 190 ? -15.499 -10.907 4.864 1.00 77.19 190 THR A N 1
ATOM 1627 C CA . THR A 1 190 ? -15.698 -9.450 4.825 1.00 77.19 190 THR A CA 1
ATOM 1628 C C . THR A 1 190 ? -14.381 -8.713 5.040 1.00 77.19 190 THR A C 1
ATOM 1630 O O . THR A 1 190 ? -14.055 -7.804 4.279 1.00 77.19 190 THR A O 1
ATOM 1633 N N . TYR A 1 191 ? -13.564 -9.180 5.992 1.00 81.44 191 TYR A N 1
ATOM 1634 C CA . TYR A 1 191 ? -12.236 -8.624 6.262 1.00 81.44 191 TYR A CA 1
ATOM 1635 C C . TYR A 1 191 ? -11.337 -8.635 5.014 1.00 81.44 191 TYR A C 1
ATOM 1637 O O . TYR A 1 191 ? -10.685 -7.642 4.682 1.00 81.44 191 TYR A O 1
ATOM 1645 N N . ASN A 1 192 ? -11.316 -9.755 4.289 1.00 84.69 192 ASN A N 1
ATOM 1646 C CA . ASN A 1 192 ? -10.509 -9.890 3.082 1.00 84.69 192 ASN A CA 1
ATOM 1647 C C . ASN A 1 192 ? -11.040 -8.974 1.975 1.00 84.69 192 ASN A C 1
ATOM 1649 O O . ASN A 1 192 ? -10.260 -8.263 1.341 1.00 84.69 192 ASN A O 1
ATOM 1653 N N . ILE A 1 193 ? -12.358 -8.929 1.775 1.00 86.50 193 ILE A N 1
ATOM 1654 C CA . ILE A 1 193 ? -12.984 -8.032 0.798 1.00 86.50 193 ILE A CA 1
ATOM 1655 C C . ILE A 1 193 ? -12.636 -6.566 1.096 1.00 86.50 193 ILE A C 1
ATOM 1657 O O . ILE A 1 193 ? -12.250 -5.834 0.184 1.00 86.50 193 ILE A O 1
ATOM 1661 N N . ASP A 1 194 ? -12.725 -6.125 2.349 1.00 87.00 194 ASP A N 1
ATOM 1662 C CA . ASP A 1 194 ? -12.411 -4.745 2.727 1.00 87.00 194 ASP A CA 1
ATOM 1663 C C . ASP A 1 194 ? -10.918 -4.430 2.568 1.00 87.00 194 ASP A C 1
ATOM 1665 O O . ASP A 1 194 ? -10.553 -3.370 2.050 1.00 87.00 194 ASP A O 1
ATOM 1669 N N . LYS A 1 195 ? -10.042 -5.390 2.884 1.00 89.69 195 LYS A N 1
ATOM 1670 C CA . LYS A 1 195 ? -8.605 -5.309 2.581 1.00 89.69 195 LYS A CA 1
ATOM 1671 C C . LYS A 1 195 ? -8.352 -5.163 1.076 1.00 89.69 195 LYS A C 1
ATOM 1673 O O . LYS A 1 195 ? -7.517 -4.349 0.679 1.00 89.69 195 LYS A O 1
ATOM 1678 N N . LEU A 1 196 ? -9.083 -5.895 0.232 1.00 91.38 196 LEU A N 1
ATOM 1679 C CA . LEU A 1 196 ? -9.000 -5.747 -1.221 1.00 91.38 196 LEU A CA 1
ATOM 1680 C C . LEU A 1 196 ? -9.455 -4.347 -1.657 1.00 91.38 196 LEU A C 1
ATOM 1682 O O . LEU A 1 196 ? -8.732 -3.703 -2.413 1.00 91.38 196 LEU A O 1
ATOM 1686 N N . LYS A 1 197 ? -10.583 -3.832 -1.142 1.00 92.25 197 LYS A N 1
ATOM 1687 C CA . LYS A 1 197 ? -11.062 -2.465 -1.440 1.00 92.25 197 LYS A CA 1
ATOM 1688 C C . LYS A 1 197 ? -10.003 -1.405 -1.133 1.00 92.25 197 LYS A C 1
ATOM 1690 O O . LYS A 1 197 ? -9.786 -0.523 -1.962 1.00 92.25 197 LYS A O 1
ATOM 1695 N N . ILE A 1 198 ? -9.314 -1.523 0.007 1.00 93.44 198 ILE A N 1
ATOM 1696 C CA . ILE A 1 198 ? -8.198 -0.636 0.365 1.00 93.44 198 ILE A CA 1
ATOM 1697 C C . ILE A 1 198 ? -7.123 -0.678 -0.725 1.00 93.44 198 ILE A C 1
ATOM 1699 O O . ILE A 1 198 ? -6.798 0.361 -1.291 1.00 93.44 198 ILE A O 1
ATOM 1703 N N . TYR A 1 199 ? -6.614 -1.860 -1.086 1.00 94.25 199 TYR A N 1
ATOM 1704 C CA . TYR A 1 199 ? -5.557 -1.967 -2.098 1.00 94.25 199 TYR A CA 1
ATOM 1705 C C . TYR A 1 199 ? -5.974 -1.455 -3.483 1.00 94.25 199 TYR A C 1
ATOM 1707 O O . TYR A 1 199 ? -5.153 -0.871 -4.191 1.00 94.25 199 TYR A O 1
ATOM 1715 N N . LEU A 1 200 ? -7.239 -1.625 -3.873 1.00 93.81 200 LEU A N 1
ATOM 1716 C CA . LEU A 1 200 ? -7.744 -1.063 -5.128 1.00 93.81 200 LEU A CA 1
ATOM 1717 C C . LEU A 1 200 ? -7.799 0.469 -5.091 1.00 93.81 200 LEU A C 1
ATOM 1719 O O . LEU A 1 200 ? -7.435 1.110 -6.075 1.00 93.81 200 LEU A O 1
ATOM 1723 N N . ASN A 1 201 ? -8.175 1.062 -3.956 1.00 94.06 201 ASN A N 1
ATOM 1724 C CA . ASN A 1 201 ? -8.132 2.512 -3.781 1.00 94.06 201 ASN A CA 1
ATOM 1725 C C . ASN A 1 201 ? -6.682 3.044 -3.829 1.00 94.06 201 ASN A C 1
ATOM 1727 O O . ASN A 1 201 ? -6.403 4.034 -4.499 1.00 94.06 201 ASN A O 1
ATOM 1731 N N . ILE A 1 202 ? -5.711 2.319 -3.258 1.00 96.50 202 ILE A N 1
ATOM 1732 C CA . ILE A 1 202 ? -4.278 2.661 -3.377 1.00 96.50 202 ILE A CA 1
ATOM 1733 C C . ILE A 1 202 ? -3.829 2.763 -4.844 1.00 96.50 202 ILE A C 1
ATOM 1735 O O . ILE A 1 202 ? -3.055 3.659 -5.191 1.00 96.50 202 ILE A O 1
ATOM 1739 N N . ILE A 1 203 ? -4.328 1.885 -5.722 1.00 96.19 203 ILE A N 1
ATOM 1740 C CA . ILE A 1 203 ? -4.054 1.959 -7.166 1.00 96.19 203 ILE A CA 1
ATOM 1741 C C . ILE A 1 203 ? -4.669 3.228 -7.772 1.00 96.19 203 ILE A C 1
ATOM 1743 O O . ILE A 1 203 ? -3.998 3.898 -8.558 1.00 96.19 203 ILE A O 1
ATOM 1747 N N . ASN A 1 204 ? -5.896 3.599 -7.396 1.00 94.88 204 ASN A N 1
ATOM 1748 C CA . ASN A 1 204 ? -6.533 4.835 -7.869 1.00 94.88 204 ASN A CA 1
ATOM 1749 C C . ASN A 1 204 ? -5.771 6.087 -7.406 1.00 94.88 204 ASN A C 1
ATOM 1751 O O . ASN A 1 204 ? -5.516 6.985 -8.205 1.00 94.88 204 ASN A O 1
ATOM 1755 N N . ILE A 1 205 ? -5.326 6.119 -6.148 1.00 96.31 205 ILE A N 1
ATOM 1756 C CA . ILE A 1 205 ? -4.476 7.193 -5.616 1.00 96.31 205 ILE A CA 1
ATOM 1757 C C . ILE A 1 205 ? -3.181 7.296 -6.424 1.00 96.31 205 ILE A C 1
ATOM 1759 O O . ILE A 1 205 ? -2.817 8.384 -6.874 1.00 96.31 205 ILE A O 1
ATOM 1763 N N . LEU A 1 206 ? -2.499 6.171 -6.673 1.00 96.44 206 LEU A N 1
ATOM 1764 C CA . LEU A 1 206 ? -1.285 6.173 -7.488 1.00 96.44 206 LEU A CA 1
ATOM 1765 C C . LEU A 1 206 ? -1.564 6.648 -8.921 1.00 96.44 206 LEU A C 1
ATOM 1767 O O . LEU A 1 206 ? -0.759 7.390 -9.490 1.00 96.44 206 LEU A O 1
ATOM 1771 N N . ARG A 1 207 ? -2.703 6.266 -9.507 1.00 95.12 207 ARG A N 1
ATOM 1772 C CA . ARG A 1 207 ? -3.132 6.778 -10.810 1.00 95.12 207 ARG A CA 1
ATOM 1773 C C . ARG A 1 207 ? -3.278 8.294 -10.781 1.00 95.12 207 ARG A C 1
ATOM 1775 O O . ARG A 1 207 ? -2.684 8.946 -11.631 1.00 95.12 207 ARG A O 1
ATOM 1782 N N . ASN A 1 208 ? -4.005 8.850 -9.815 1.00 93.50 208 ASN A N 1
ATOM 1783 C CA . ASN A 1 208 ? -4.234 10.294 -9.724 1.00 93.50 208 ASN A CA 1
ATOM 1784 C C . ASN A 1 208 ? -2.923 11.077 -9.567 1.00 93.50 208 ASN A C 1
ATOM 1786 O O . ASN A 1 208 ? -2.746 12.107 -10.217 1.00 93.50 208 ASN A O 1
ATOM 1790 N N . ILE A 1 209 ? -1.978 10.556 -8.776 1.00 95.00 209 ILE A N 1
ATOM 1791 C CA . ILE A 1 209 ? -0.633 11.132 -8.620 1.00 95.00 209 ILE A CA 1
ATOM 1792 C C . ILE A 1 209 ? 0.152 11.068 -9.935 1.00 95.00 209 ILE A C 1
ATOM 1794 O O . ILE A 1 209 ? 0.757 12.058 -10.341 1.00 95.00 209 ILE A O 1
ATOM 1798 N N . THR A 1 210 ? 0.162 9.911 -10.603 1.00 94.06 210 THR A N 1
ATOM 1799 C CA . THR A 1 210 ? 0.955 9.720 -11.828 1.00 94.06 210 THR A CA 1
ATOM 1800 C C . THR A 1 210 ? 0.382 10.461 -13.028 1.00 94.06 210 THR A C 1
ATOM 1802 O O . THR A 1 210 ? 1.154 10.950 -13.842 1.00 94.06 210 THR A O 1
ATOM 1805 N N . ASP A 1 211 ? -0.935 10.621 -13.141 1.00 93.25 211 ASP A N 1
ATOM 1806 C CA . ASP A 1 211 ? -1.552 11.396 -14.226 1.00 93.25 211 ASP A CA 1
ATOM 1807 C C . ASP A 1 211 ? -1.136 12.879 -14.180 1.00 93.25 211 ASP A C 1
ATOM 1809 O O . ASP A 1 211 ? -0.858 13.505 -15.203 1.00 93.25 211 ASP A O 1
ATOM 1813 N N . ARG A 1 212 ? -0.962 13.411 -12.966 1.00 93.12 212 ARG A N 1
ATOM 1814 C CA . ARG A 1 212 ? -0.521 14.786 -12.689 1.00 93.12 212 ARG A CA 1
ATOM 1815 C C . ARG A 1 212 ? 0.976 14.891 -12.415 1.00 93.12 212 ARG A C 1
ATOM 1817 O O . ARG A 1 212 ? 1.427 15.817 -11.748 1.00 93.12 212 ARG A O 1
ATOM 1824 N N . ILE A 1 213 ? 1.780 13.979 -12.966 1.00 92.38 213 ILE A N 1
ATOM 1825 C CA . ILE A 1 213 ? 3.235 13.965 -12.743 1.00 92.38 213 ILE A CA 1
ATOM 1826 C C . ILE A 1 213 ? 3.930 15.284 -13.119 1.00 92.38 213 ILE A C 1
ATOM 1828 O O . ILE A 1 213 ? 4.961 15.618 -12.545 1.00 92.38 213 ILE A O 1
ATOM 1832 N N . HIS A 1 214 ? 3.356 16.048 -14.052 1.00 91.06 214 HIS A N 1
ATOM 1833 C CA . HIS A 1 214 ? 3.851 17.357 -14.483 1.00 91.06 214 HIS A CA 1
ATOM 1834 C C . HIS A 1 214 ? 3.673 18.468 -13.428 1.00 91.06 214 HIS A C 1
ATOM 1836 O O . HIS A 1 214 ? 4.368 19.476 -13.504 1.00 91.06 214 HIS A O 1
ATOM 1842 N N . LEU A 1 215 ? 2.781 18.276 -12.449 1.00 92.56 215 LEU A N 1
ATOM 1843 C CA . LEU A 1 215 ? 2.583 19.175 -11.304 1.00 92.56 215 LEU A CA 1
ATOM 1844 C C . LEU A 1 215 ? 3.508 18.834 -10.125 1.00 92.56 215 LEU A C 1
ATOM 1846 O O . LEU A 1 215 ? 3.593 19.592 -9.164 1.00 92.56 215 LEU A O 1
ATOM 1850 N N . LEU A 1 216 ? 4.190 17.684 -10.166 1.00 92.19 216 LEU A N 1
ATOM 1851 C CA . LEU A 1 216 ? 5.039 17.224 -9.072 1.00 92.19 216 LEU A CA 1
ATOM 1852 C C . LEU A 1 216 ? 6.431 17.842 -9.158 1.00 92.19 216 LEU A C 1
ATOM 1854 O O . LEU A 1 216 ? 7.056 17.882 -10.220 1.00 92.19 216 LEU A O 1
ATOM 1858 N N . ASN A 1 217 ? 6.969 18.240 -8.007 1.00 90.12 217 ASN A N 1
ATOM 1859 C CA . ASN A 1 217 ? 8.350 18.686 -7.934 1.00 90.12 217 ASN A CA 1
ATOM 1860 C C . ASN A 1 217 ? 9.337 17.544 -8.256 1.00 90.12 217 ASN A C 1
ATOM 1862 O O . ASN A 1 217 ? 9.036 16.345 -8.194 1.00 90.12 217 ASN A O 1
ATOM 1866 N N . ASN A 1 218 ? 10.574 17.920 -8.579 1.00 88.56 218 ASN A N 1
ATOM 1867 C CA . ASN A 1 218 ? 11.588 16.952 -8.988 1.00 88.56 218 ASN A CA 1
ATOM 1868 C C . ASN A 1 218 ? 11.956 15.938 -7.899 1.00 88.56 218 ASN A C 1
ATOM 1870 O O . ASN A 1 218 ? 12.288 14.800 -8.239 1.00 88.56 218 ASN A O 1
ATOM 1874 N N . THR A 1 219 ? 11.881 16.335 -6.631 1.00 89.25 219 THR A N 1
ATOM 1875 C CA . THR A 1 219 ? 12.168 15.493 -5.464 1.00 89.25 219 THR A CA 1
ATOM 1876 C C . THR A 1 219 ? 11.170 14.344 -5.348 1.00 89.25 219 THR A C 1
ATOM 1878 O O . THR A 1 219 ? 11.560 13.189 -5.201 1.00 89.25 219 THR A O 1
ATOM 1881 N N . VAL A 1 220 ? 9.881 14.644 -5.484 1.00 90.81 220 VAL A N 1
ATOM 1882 C CA . VAL A 1 220 ? 8.779 13.681 -5.444 1.00 90.81 220 VAL A CA 1
ATOM 1883 C C . VAL A 1 220 ? 8.906 12.694 -6.605 1.00 90.81 220 VAL A C 1
ATOM 1885 O O . VAL A 1 220 ? 8.828 11.485 -6.396 1.00 90.81 220 VAL A O 1
ATOM 1888 N N . VAL A 1 221 ? 9.193 13.179 -7.818 1.00 90.50 221 VAL A N 1
ATOM 1889 C CA . VAL A 1 221 ? 9.407 12.305 -8.986 1.00 90.50 221 VAL A CA 1
ATOM 1890 C C . VAL A 1 221 ? 10.642 11.412 -8.813 1.00 90.50 221 VAL A C 1
ATOM 1892 O O . VAL A 1 221 ? 10.581 10.237 -9.172 1.00 90.50 221 VAL A O 1
ATOM 1895 N N . ASN A 1 222 ? 11.744 11.928 -8.244 1.00 88.25 222 ASN A N 1
ATOM 1896 C CA . ASN A 1 222 ? 12.908 11.097 -7.902 1.00 88.25 222 ASN A CA 1
ATOM 1897 C C . ASN A 1 222 ? 12.484 9.977 -6.950 1.00 88.25 222 ASN A C 1
ATOM 1899 O O . ASN A 1 222 ? 12.746 8.816 -7.233 1.00 88.25 222 ASN A O 1
ATOM 1903 N N . LYS A 1 223 ? 11.717 10.304 -5.903 1.00 89.50 223 LYS A N 1
ATOM 1904 C CA . LYS A 1 223 ? 11.265 9.314 -4.925 1.00 89.50 223 LYS A CA 1
ATOM 1905 C C . LYS A 1 223 ? 10.394 8.213 -5.536 1.00 89.50 223 LYS A C 1
ATOM 1907 O O . LYS A 1 223 ? 10.559 7.047 -5.191 1.00 89.50 223 LYS A O 1
ATOM 1912 N N . ILE A 1 224 ? 9.487 8.554 -6.459 1.00 90.50 224 ILE A N 1
ATOM 1913 C CA . ILE A 1 224 ? 8.667 7.567 -7.194 1.00 90.50 224 ILE A CA 1
ATOM 1914 C C . ILE A 1 224 ? 9.560 6.590 -7.974 1.00 90.50 224 ILE A C 1
ATOM 1916 O O . ILE A 1 224 ? 9.297 5.386 -7.991 1.00 90.50 224 ILE A O 1
ATOM 1920 N N . VAL A 1 225 ? 10.609 7.112 -8.616 1.00 87.88 225 VAL A N 1
ATOM 1921 C CA . VAL A 1 225 ? 11.590 6.325 -9.374 1.00 87.88 225 VAL A CA 1
ATOM 1922 C C . VAL A 1 225 ? 12.463 5.474 -8.447 1.00 87.88 225 VAL A C 1
ATOM 1924 O O . VAL A 1 225 ? 12.689 4.304 -8.748 1.00 87.88 225 VAL A O 1
ATOM 1927 N N . ASP A 1 226 ? 12.890 6.021 -7.309 1.00 87.50 226 ASP A N 1
ATOM 1928 C CA . ASP A 1 226 ? 13.749 5.351 -6.326 1.00 87.50 226 ASP A CA 1
ATOM 1929 C C . ASP A 1 226 ? 13.033 4.194 -5.617 1.00 87.50 226 ASP A C 1
ATOM 1931 O O . ASP A 1 226 ? 13.638 3.151 -5.373 1.00 87.50 226 ASP A O 1
ATOM 1935 N N . TYR A 1 227 ? 11.726 4.327 -5.357 1.00 88.94 227 TYR A N 1
ATOM 1936 C CA . TYR A 1 227 ? 10.889 3.213 -4.897 1.00 88.94 227 TYR A CA 1
ATOM 1937 C C . TYR A 1 227 ? 10.740 2.094 -5.938 1.00 88.94 227 TYR A C 1
ATOM 1939 O O . TYR A 1 227 ? 10.273 1.010 -5.602 1.00 88.94 227 TYR A O 1
ATOM 1947 N N . ASP A 1 228 ? 11.126 2.338 -7.194 1.00 88.69 228 ASP A N 1
ATOM 1948 C CA . ASP A 1 228 ? 11.084 1.373 -8.293 1.00 88.69 228 ASP A CA 1
ATOM 1949 C C . ASP A 1 228 ? 9.705 0.711 -8.438 1.00 88.69 228 ASP A C 1
ATOM 1951 O O . ASP A 1 228 ? 9.566 -0.508 -8.549 1.00 88.69 228 ASP A O 1
ATOM 1955 N N . MET A 1 229 ? 8.657 1.543 -8.440 1.00 90.81 229 MET A N 1
ATOM 1956 C CA . MET A 1 229 ? 7.252 1.113 -8.497 1.00 90.81 229 MET A CA 1
ATOM 1957 C C . MET A 1 229 ? 6.976 0.118 -9.638 1.00 90.81 229 MET A C 1
ATOM 1959 O O . MET A 1 229 ? 6.133 -0.768 -9.505 1.00 90.81 229 MET A O 1
ATOM 1963 N N . LEU A 1 230 ? 7.719 0.201 -10.748 1.00 91.88 230 LEU A N 1
ATOM 1964 C CA . LEU A 1 230 ? 7.625 -0.734 -11.874 1.00 91.88 230 LEU A CA 1
ATOM 1965 C C . LEU A 1 230 ? 7.928 -2.188 -11.472 1.00 91.88 230 LEU A C 1
ATOM 1967 O O . LEU A 1 230 ? 7.308 -3.111 -12.005 1.00 91.88 230 LEU A O 1
ATOM 1971 N N . LEU A 1 231 ? 8.835 -2.413 -10.516 1.00 92.06 231 LEU A N 1
ATOM 1972 C CA . LEU A 1 231 ? 9.130 -3.747 -9.988 1.00 92.06 231 LEU A CA 1
ATOM 1973 C C . LEU A 1 231 ? 7.986 -4.344 -9.168 1.00 92.06 231 LEU A C 1
ATOM 1975 O O . LEU A 1 231 ? 7.979 -5.556 -8.978 1.00 92.06 231 LEU A O 1
ATOM 1979 N N . ILE A 1 232 ? 7.016 -3.542 -8.725 1.00 93.06 232 ILE A N 1
ATOM 1980 C CA . ILE A 1 232 ? 5.841 -4.014 -7.981 1.00 93.06 232 ILE A CA 1
ATOM 1981 C C . ILE A 1 232 ? 4.619 -4.113 -8.897 1.00 93.06 232 ILE A C 1
ATOM 1983 O O . ILE A 1 232 ? 3.939 -5.140 -8.927 1.00 93.06 232 ILE A O 1
ATOM 1987 N N . LEU A 1 233 ? 4.364 -3.073 -9.694 1.00 94.19 233 LEU A N 1
ATOM 1988 C CA . LEU A 1 233 ? 3.180 -2.978 -10.552 1.00 94.19 233 LEU A CA 1
ATOM 1989 C C . LEU A 1 233 ? 3.150 -4.052 -11.645 1.00 94.19 233 LEU A C 1
ATOM 1991 O O . LEU A 1 233 ? 2.090 -4.606 -11.936 1.00 94.19 233 LEU A O 1
ATOM 1995 N N . ILE A 1 234 ? 4.305 -4.378 -12.236 1.00 93.50 234 ILE A N 1
ATOM 1996 C CA . ILE A 1 234 ? 4.382 -5.404 -13.282 1.00 93.50 234 ILE A CA 1
ATOM 1997 C C . ILE A 1 234 ? 4.040 -6.789 -12.702 1.00 93.50 234 ILE A C 1
ATOM 1999 O O . ILE A 1 234 ? 3.126 -7.423 -13.228 1.00 93.50 234 ILE A O 1
ATOM 2003 N N . PRO A 1 235 ? 4.665 -7.257 -11.600 1.00 93.12 235 PRO A N 1
ATOM 2004 C CA . PRO A 1 235 ? 4.234 -8.487 -10.937 1.00 93.12 235 PRO A CA 1
ATOM 2005 C C . PRO A 1 235 ? 2.771 -8.496 -10.476 1.00 93.12 235 PRO A C 1
ATOM 2007 O O . PRO A 1 235 ? 2.132 -9.545 -10.549 1.00 93.12 235 PRO A O 1
ATOM 2010 N N . LEU A 1 236 ? 2.206 -7.358 -10.051 1.00 93.25 236 LEU A N 1
ATOM 2011 C CA . LEU A 1 236 ? 0.778 -7.263 -9.716 1.00 93.25 236 LEU A CA 1
ATOM 2012 C C . LEU A 1 236 ? -0.121 -7.550 -10.928 1.00 93.25 236 LEU A C 1
ATOM 2014 O O . LEU A 1 236 ? -1.093 -8.293 -10.792 1.00 93.25 236 LEU A O 1
ATOM 2018 N N . ILE A 1 237 ? 0.223 -7.036 -12.116 1.00 92.19 237 ILE A N 1
ATOM 2019 C CA . ILE A 1 237 ? -0.489 -7.352 -13.370 1.00 92.19 237 ILE A CA 1
ATOM 2020 C C . ILE A 1 237 ? -0.365 -8.836 -13.736 1.00 92.19 237 ILE A C 1
ATOM 2022 O O . ILE A 1 237 ? -1.297 -9.394 -14.311 1.00 92.19 237 ILE A O 1
ATOM 2026 N N . GLU A 1 238 ? 0.754 -9.491 -13.413 1.00 90.56 238 GLU A N 1
ATOM 2027 C CA . GLU A 1 238 ? 0.902 -10.935 -13.640 1.00 90.56 238 GLU A CA 1
ATOM 2028 C C . GLU A 1 238 ? 0.071 -11.765 -12.651 1.00 90.56 238 GLU A C 1
ATOM 2030 O O . GLU A 1 238 ? -0.531 -12.761 -13.047 1.00 90.56 238 GLU A O 1
ATOM 2035 N N . LYS A 1 239 ? 0.031 -11.362 -11.375 1.00 89.25 239 LYS A N 1
ATOM 2036 C CA . LYS A 1 239 ? -0.639 -12.105 -10.295 1.00 89.25 239 LYS A CA 1
ATOM 2037 C C . LYS A 1 239 ? -2.158 -11.912 -10.278 1.00 89.25 239 LYS A C 1
ATOM 2039 O O . LYS A 1 239 ? -2.871 -12.827 -9.881 1.00 89.25 239 LYS A O 1
ATOM 2044 N N . LYS A 1 240 ? -2.634 -10.723 -10.669 1.00 90.00 240 LYS A N 1
ATOM 2045 C CA . LYS A 1 240 ? -4.045 -10.291 -10.674 1.00 90.00 240 LYS A CA 1
ATOM 2046 C C . LYS A 1 240 ? -4.837 -10.695 -9.414 1.00 90.00 240 LYS A C 1
ATOM 2048 O O . LYS A 1 240 ? -5.814 -11.432 -9.531 1.00 90.00 240 LYS A O 1
ATOM 2053 N N . PRO A 1 241 ? -4.485 -10.212 -8.204 1.00 88.06 241 PRO A N 1
ATOM 2054 C CA . PRO A 1 241 ? -5.195 -10.590 -6.974 1.00 88.06 241 PRO A CA 1
ATOM 2055 C C . PRO A 1 241 ? -6.710 -10.305 -6.986 1.00 88.06 241 PRO A C 1
ATOM 2057 O O . PRO A 1 241 ? -7.463 -10.980 -6.295 1.00 88.06 241 PRO A O 1
ATOM 2060 N N . TRP A 1 242 ? -7.167 -9.340 -7.793 1.00 90.00 242 TRP A N 1
ATOM 2061 C CA . TRP A 1 242 ? -8.580 -8.974 -7.990 1.00 90.00 242 TRP A CA 1
ATOM 2062 C C . TRP A 1 242 ? -9.341 -9.867 -8.987 1.00 90.00 242 TRP A C 1
ATOM 2064 O O . TRP A 1 242 ? -10.502 -9.589 -9.287 1.00 90.00 242 TRP A O 1
ATOM 2074 N N . ARG A 1 243 ? -8.702 -10.897 -9.556 1.00 88.56 243 ARG A N 1
ATOM 2075 C CA . ARG A 1 243 ? -9.321 -11.843 -10.491 1.00 88.56 243 ARG A CA 1
ATOM 2076 C C . ARG A 1 243 ? -9.181 -13.266 -9.974 1.00 88.56 243 ARG A C 1
ATOM 2078 O O . ARG A 1 243 ? -8.085 -13.713 -9.641 1.00 88.56 243 ARG A O 1
ATOM 2085 N N . HIS A 1 244 ? -10.286 -13.996 -9.967 1.00 86.31 244 HIS A N 1
ATOM 2086 C CA . HIS A 1 244 ? -10.312 -15.403 -9.600 1.00 86.31 244 HIS A CA 1
ATOM 2087 C C . HIS A 1 244 ? -11.177 -16.171 -10.598 1.00 86.31 244 HIS A C 1
ATOM 2089 O O . HIS A 1 244 ? -12.384 -15.956 -10.680 1.00 86.31 244 HIS A O 1
ATOM 2095 N N . GLN A 1 245 ? -10.553 -17.062 -11.375 1.00 85.38 245 GLN A N 1
ATOM 2096 C CA . GLN A 1 245 ? -11.215 -17.777 -12.473 1.00 85.38 245 GLN A CA 1
ATOM 2097 C C . GLN A 1 245 ? -11.911 -16.783 -13.434 1.00 85.38 245 GLN A C 1
ATOM 2099 O O . GLN A 1 245 ? -11.254 -15.873 -13.948 1.00 85.38 245 GLN A O 1
ATOM 2104 N N . ASN A 1 246 ? -13.227 -16.922 -13.624 1.00 85.81 246 ASN A N 1
ATOM 2105 C CA . ASN A 1 246 ? -14.053 -16.065 -14.483 1.00 85.81 246 ASN A CA 1
ATOM 2106 C C . ASN A 1 246 ? -14.670 -14.875 -13.722 1.00 85.81 246 ASN A C 1
ATOM 2108 O O . ASN A 1 246 ? -15.510 -14.163 -14.272 1.00 85.81 246 ASN A O 1
ATOM 2112 N N . TYR A 1 247 ? -14.296 -14.664 -12.457 1.00 87.69 247 TYR A N 1
ATOM 2113 C CA . TYR A 1 247 ? -14.784 -13.557 -11.640 1.00 87.69 247 TYR A CA 1
ATOM 2114 C C . TYR A 1 247 ? -13.726 -12.471 -11.500 1.00 87.69 247 TYR A C 1
ATOM 2116 O O . TYR A 1 247 ? -12.538 -12.741 -11.300 1.00 87.69 247 TYR A O 1
ATOM 2124 N N . VAL A 1 248 ? -14.180 -11.226 -11.547 1.00 88.50 248 VAL A N 1
ATOM 2125 C CA . VAL A 1 248 ? -13.371 -10.043 -11.281 1.00 88.50 248 VAL A CA 1
ATOM 2126 C C . VAL A 1 248 ? -14.081 -9.182 -10.249 1.00 88.50 248 VAL A C 1
ATOM 2128 O O . VAL A 1 248 ? -15.298 -9.021 -10.298 1.00 88.50 248 VAL A O 1
ATOM 2131 N N . PHE A 1 249 ? -13.324 -8.635 -9.305 1.00 88.38 249 PHE A N 1
ATOM 2132 C CA . PHE A 1 249 ? -13.865 -7.722 -8.310 1.00 88.38 249 PHE A CA 1
ATOM 2133 C C . PHE A 1 249 ? -14.037 -6.317 -8.902 1.00 88.38 249 PHE A C 1
ATOM 2135 O O . PHE A 1 249 ? -13.057 -5.642 -9.228 1.00 88.38 249 PHE A O 1
ATOM 2142 N N . GLU A 1 250 ? -15.282 -5.866 -9.044 1.00 85.00 250 GLU A N 1
ATOM 2143 C CA . GLU A 1 250 ? -15.624 -4.554 -9.588 1.00 85.00 250 GLU A CA 1
ATOM 2144 C C . GLU A 1 250 ? -16.884 -3.994 -8.904 1.00 85.00 250 GLU A C 1
ATOM 2146 O O . GLU A 1 250 ? -17.795 -4.728 -8.540 1.00 85.00 250 GLU A O 1
ATOM 2151 N N . LYS A 1 251 ? -16.939 -2.670 -8.685 1.00 81.75 251 LYS A N 1
ATOM 2152 C CA . LYS A 1 251 ? -18.055 -1.988 -7.985 1.00 81.75 251 LYS A CA 1
ATOM 2153 C C . LYS A 1 251 ? -18.394 -2.584 -6.604 1.00 81.75 251 LYS A C 1
ATOM 2155 O O . LYS A 1 251 ? -19.558 -2.615 -6.217 1.00 81.75 251 LYS A O 1
ATOM 2160 N N . ASN A 1 252 ? -17.364 -2.971 -5.846 1.00 81.94 252 ASN A N 1
ATOM 2161 C CA . ASN A 1 252 ? -17.451 -3.589 -4.515 1.00 81.94 252 ASN A CA 1
ATOM 2162 C C . ASN A 1 252 ? -18.043 -5.011 -4.482 1.00 81.94 252 ASN A C 1
ATOM 2164 O O . ASN A 1 252 ? -18.345 -5.498 -3.395 1.00 81.94 252 ASN A O 1
ATOM 2168 N N . GLU A 1 253 ? -18.180 -5.681 -5.631 1.00 84.25 253 GLU A N 1
ATOM 2169 C CA . GLU A 1 253 ? -18.744 -7.030 -5.741 1.00 84.25 253 GLU A CA 1
ATOM 2170 C C . GLU A 1 253 ? -17.904 -7.901 -6.694 1.00 84.25 253 GLU A C 1
ATOM 2172 O O . GLU A 1 253 ? -17.212 -7.401 -7.582 1.00 84.25 253 GLU A O 1
ATOM 2177 N N . TRP A 1 254 ? -17.946 -9.223 -6.517 1.00 85.81 254 TRP A N 1
ATOM 2178 C CA . TRP A 1 254 ? -17.367 -10.159 -7.481 1.00 85.81 254 TRP A CA 1
ATOM 2179 C C . TRP A 1 254 ? -18.346 -10.362 -8.639 1.00 85.81 254 TRP A C 1
ATOM 2181 O O . TRP A 1 254 ? -19.464 -10.829 -8.443 1.00 85.81 254 TRP A O 1
ATOM 2191 N N . ILE A 1 255 ? -17.934 -10.009 -9.855 1.00 85.88 255 ILE A N 1
ATOM 2192 C CA . ILE A 1 255 ? -18.771 -10.074 -11.055 1.00 85.88 255 ILE A CA 1
ATOM 2193 C C . ILE A 1 255 ? -18.162 -11.085 -12.020 1.00 85.88 255 ILE A C 1
ATOM 2195 O O . ILE A 1 255 ? -16.954 -11.086 -12.265 1.00 85.88 255 ILE A O 1
ATOM 2199 N N . ARG A 1 256 ? -19.001 -11.956 -12.584 1.00 84.62 256 ARG A N 1
ATOM 2200 C CA . ARG A 1 256 ? -18.585 -12.869 -13.648 1.00 84.62 256 ARG A CA 1
ATOM 2201 C C . ARG A 1 256 ? -18.372 -12.076 -14.937 1.00 84.62 256 ARG A C 1
ATOM 2203 O O . ARG A 1 256 ? -19.272 -11.369 -15.381 1.00 84.62 256 ARG A O 1
ATOM 2210 N N . THR A 1 257 ? -17.190 -12.191 -15.525 1.00 81.19 257 THR A N 1
ATOM 2211 C CA . THR A 1 257 ? -16.803 -11.463 -16.742 1.00 81.19 257 THR A CA 1
ATOM 2212 C C . THR A 1 257 ? -16.290 -12.429 -17.795 1.00 81.19 257 THR A C 1
ATOM 2214 O O . THR A 1 257 ? -15.719 -13.470 -17.464 1.00 81.19 257 THR A O 1
ATOM 2217 N N . ASP A 1 258 ? -16.492 -12.077 -19.062 1.00 77.19 258 ASP A N 1
ATOM 2218 C CA . ASP A 1 258 ? -15.860 -12.782 -20.170 1.00 77.19 258 ASP A CA 1
ATOM 2219 C C . ASP A 1 258 ? -14.366 -12.442 -20.196 1.00 77.19 258 ASP A C 1
ATOM 2221 O O . ASP A 1 258 ? -13.960 -11.316 -19.893 1.00 77.19 258 ASP A O 1
ATOM 2225 N N . ASP A 1 259 ? -13.525 -13.407 -20.577 1.00 69.50 259 ASP A N 1
ATOM 2226 C CA . ASP A 1 259 ? -12.078 -13.307 -20.367 1.00 69.50 259 ASP A CA 1
ATOM 2227 C C . ASP A 1 259 ? -11.406 -12.103 -21.052 1.00 69.50 259 ASP A C 1
ATOM 2229 O O . ASP A 1 259 ? -10.302 -11.711 -20.663 1.00 69.50 259 ASP A O 1
ATOM 2233 N N . HIS A 1 260 ? -12.075 -11.507 -22.039 1.00 71.12 260 HIS A N 1
ATOM 2234 C CA . HIS A 1 260 ? -11.545 -10.469 -22.914 1.00 71.12 260 HIS A CA 1
ATOM 2235 C C . HIS A 1 260 ? -11.709 -9.034 -22.394 1.00 71.12 260 HIS A C 1
ATOM 2237 O O . HIS A 1 260 ? -11.034 -8.138 -22.902 1.00 71.12 260 HIS A O 1
ATOM 2243 N N . THR A 1 261 ? -12.575 -8.766 -21.412 1.00 80.38 261 THR A N 1
ATOM 2244 C CA . THR A 1 261 ? -12.795 -7.392 -20.924 1.00 80.38 261 THR A CA 1
ATOM 2245 C C . THR A 1 261 ? -11.810 -7.025 -19.817 1.00 80.38 261 THR A C 1
ATOM 2247 O O . THR A 1 261 ? -11.781 -7.683 -18.778 1.00 80.38 261 THR A O 1
ATOM 2250 N N . LEU A 1 262 ? -11.030 -5.954 -20.008 1.00 83.38 262 LEU A N 1
ATOM 2251 C CA . LEU A 1 262 ? -10.184 -5.392 -18.953 1.00 83.38 262 LEU A CA 1
ATOM 2252 C C . LEU A 1 262 ? -11.062 -4.727 -17.893 1.00 83.38 262 LEU A C 1
ATOM 2254 O O . LEU A 1 262 ? -11.879 -3.851 -18.207 1.00 83.38 262 LEU A O 1
ATOM 2258 N N . CYS A 1 263 ? -10.859 -5.096 -16.632 1.00 87.75 263 CYS A N 1
ATOM 2259 C CA . CYS A 1 263 ? -11.562 -4.454 -15.526 1.00 87.75 263 CYS A CA 1
ATOM 2260 C C . CYS A 1 263 ? -10.998 -3.061 -15.227 1.00 87.75 263 CYS A C 1
ATOM 2262 O O . CYS A 1 263 ? -9.893 -2.716 -15.655 1.00 87.75 263 CYS A O 1
ATOM 2264 N N . SER A 1 264 ? -11.745 -2.252 -14.468 1.00 90.00 264 SER A N 1
ATOM 2265 C CA . SER A 1 264 ? -11.315 -0.893 -14.107 1.00 90.00 264 SER A CA 1
ATOM 2266 C C . SER A 1 264 ? -9.897 -0.849 -13.511 1.00 90.00 264 SER A C 1
ATOM 2268 O O . SER A 1 264 ? -9.063 -0.068 -13.963 1.00 90.00 264 SER A O 1
ATOM 2270 N N . VAL A 1 265 ? -9.576 -1.750 -12.577 1.00 90.62 265 VAL A N 1
ATOM 2271 C CA . VAL A 1 265 ? -8.265 -1.804 -11.900 1.00 90.62 265 VAL A CA 1
ATOM 2272 C C . VAL A 1 265 ? -7.129 -2.093 -12.882 1.00 90.62 265 VAL A C 1
ATOM 2274 O O . VAL A 1 265 ? -6.091 -1.433 -12.844 1.00 90.62 265 VAL A O 1
ATOM 2277 N N . GLU A 1 266 ? -7.326 -3.048 -13.795 1.00 91.38 266 GLU A N 1
ATOM 2278 C CA . GLU A 1 266 ? -6.337 -3.364 -14.831 1.00 91.38 266 GLU A CA 1
ATOM 2279 C C . GLU A 1 266 ? -6.093 -2.162 -15.741 1.00 91.38 266 GLU A C 1
ATOM 2281 O O . GLU A 1 266 ? -4.941 -1.860 -16.053 1.00 91.38 266 GLU A O 1
ATOM 2286 N N . LYS A 1 267 ? -7.154 -1.437 -16.120 1.00 92.25 267 LYS A N 1
ATOM 2287 C CA . LYS A 1 267 ? -7.025 -0.199 -16.898 1.00 92.25 267 LYS A CA 1
ATOM 2288 C C . LYS A 1 267 ? -6.189 0.836 -16.149 1.00 92.25 267 LYS A C 1
ATOM 2290 O O . LYS A 1 267 ? -5.262 1.386 -16.739 1.00 92.25 267 LYS A O 1
ATOM 2295 N N . GLN A 1 268 ? -6.450 1.054 -14.857 1.00 93.44 268 GLN A N 1
ATOM 2296 C CA . GLN A 1 268 ? -5.665 2.002 -14.059 1.00 93.44 268 GLN A CA 1
ATOM 2297 C C . GLN A 1 268 ? -4.188 1.614 -13.988 1.00 93.44 268 GLN A C 1
ATOM 2299 O O . GLN A 1 268 ? -3.325 2.459 -14.219 1.00 93.44 268 GLN A O 1
ATOM 2304 N N . LEU A 1 269 ? -3.879 0.336 -13.751 1.00 93.94 269 LEU A N 1
ATOM 2305 C CA . LEU A 1 269 ? -2.499 -0.152 -13.705 1.00 93.94 269 LEU A CA 1
ATOM 2306 C C . LEU A 1 269 ? -1.765 0.044 -15.032 1.00 93.94 269 LEU A C 1
ATOM 2308 O O . LEU A 1 269 ? -0.629 0.518 -15.039 1.00 93.94 269 LEU A O 1
ATOM 2312 N N . TRP A 1 270 ? -2.411 -0.265 -16.157 1.00 94.25 270 TRP A N 1
ATOM 2313 C CA . TRP A 1 270 ? -1.821 -0.037 -17.474 1.00 94.25 270 TRP A CA 1
ATOM 2314 C C . TRP A 1 270 ? -1.545 1.437 -17.748 1.00 94.25 270 TRP A C 1
ATOM 2316 O O . TRP A 1 270 ? -0.498 1.767 -18.304 1.00 94.25 270 TRP A O 1
ATOM 2326 N N . LEU A 1 271 ? -2.449 2.327 -17.342 1.00 93.50 271 LEU A N 1
ATOM 2327 C CA . LEU A 1 271 ? -2.252 3.759 -17.515 1.00 93.50 271 LEU A CA 1
ATOM 2328 C C . LEU A 1 271 ? -1.156 4.309 -16.583 1.00 93.50 271 LEU A C 1
ATOM 2330 O O . LEU A 1 271 ? -0.387 5.172 -16.998 1.00 93.50 271 LEU A O 1
ATOM 2334 N N . ILE A 1 272 ? -1.022 3.786 -15.358 1.00 94.38 272 ILE A N 1
ATOM 2335 C CA . ILE A 1 272 ? 0.114 4.097 -14.471 1.00 94.38 272 ILE A CA 1
ATOM 2336 C C . ILE A 1 272 ? 1.429 3.670 -15.133 1.00 94.38 272 ILE A C 1
ATOM 2338 O O . ILE A 1 272 ? 2.368 4.463 -15.204 1.00 94.38 272 ILE A O 1
ATOM 2342 N N . LEU A 1 273 ? 1.501 2.438 -15.650 1.00 93.75 273 LEU A N 1
ATOM 2343 C CA . LEU A 1 273 ? 2.687 1.941 -16.350 1.00 93.75 273 LEU A CA 1
ATOM 2344 C C . LEU A 1 273 ? 3.019 2.789 -17.577 1.00 93.75 273 LEU A C 1
ATOM 2346 O O . LEU A 1 273 ? 4.182 3.128 -17.779 1.00 93.75 273 LEU A O 1
ATOM 2350 N N . TYR A 1 274 ? 2.009 3.150 -18.369 1.00 93.50 274 TYR A N 1
ATOM 2351 C CA . TYR A 1 274 ? 2.159 4.053 -19.505 1.00 93.50 274 TYR A CA 1
ATOM 2352 C C . TYR A 1 274 ? 2.839 5.356 -19.071 1.00 93.50 274 TYR A C 1
ATOM 2354 O O . TYR A 1 274 ? 3.863 5.725 -19.644 1.00 93.50 274 TYR A O 1
ATOM 2362 N N . THR A 1 275 ? 2.336 6.009 -18.019 1.00 92.31 275 THR A N 1
ATOM 2363 C CA . THR A 1 275 ? 2.900 7.281 -17.560 1.00 92.31 275 THR A CA 1
ATOM 2364 C C . THR A 1 275 ? 4.307 7.123 -16.981 1.00 92.31 275 THR A C 1
ATOM 2366 O O . THR A 1 275 ? 5.202 7.883 -17.344 1.00 92.31 275 THR A O 1
ATOM 2369 N N . LEU A 1 276 ? 4.551 6.128 -16.125 1.00 91.69 276 LEU A N 1
ATOM 2370 C CA . LEU A 1 276 ? 5.865 5.928 -15.500 1.00 91.69 276 LEU A CA 1
ATOM 2371 C C . LEU A 1 276 ? 6.955 5.527 -16.505 1.00 91.69 276 LEU A C 1
ATOM 2373 O O . LEU A 1 276 ? 8.109 5.911 -16.336 1.00 91.69 276 LEU A O 1
ATOM 2377 N N . ILE A 1 277 ? 6.604 4.758 -17.541 1.00 90.06 277 ILE A N 1
ATOM 2378 C CA . ILE A 1 277 ? 7.567 4.276 -18.540 1.00 90.06 277 ILE A CA 1
ATOM 2379 C C . ILE A 1 277 ? 7.822 5.325 -19.625 1.00 90.06 277 ILE A C 1
ATOM 2381 O O . ILE A 1 277 ? 8.949 5.413 -20.105 1.00 90.06 277 ILE A O 1
ATOM 2385 N N . LEU A 1 278 ? 6.809 6.095 -20.040 1.00 89.88 278 LEU A N 1
ATOM 2386 C CA . LEU A 1 278 ? 6.921 7.009 -21.185 1.00 89.88 278 LEU A CA 1
ATOM 2387 C C . LEU A 1 278 ? 7.126 8.481 -20.822 1.00 89.88 278 LEU A C 1
ATOM 2389 O O . LEU A 1 278 ? 7.489 9.258 -21.701 1.00 89.88 278 LEU A O 1
ATOM 2393 N N . SER A 1 279 ? 6.895 8.893 -19.574 1.00 87.81 279 SER A N 1
ATOM 2394 C CA . SER A 1 279 ? 7.136 10.286 -19.187 1.00 87.81 279 SER A CA 1
ATOM 2395 C C . SER A 1 279 ? 8.632 10.607 -19.176 1.00 87.81 279 SER A C 1
ATOM 2397 O O . SER A 1 279 ? 9.427 9.911 -18.542 1.00 87.81 279 SER A O 1
ATOM 2399 N N . ASP A 1 280 ? 9.013 11.697 -19.847 1.00 85.69 280 ASP A N 1
ATOM 2400 C CA . ASP A 1 280 ? 10.407 12.154 -19.945 1.00 85.69 280 ASP A CA 1
ATOM 2401 C C . ASP A 1 280 ? 11.022 12.383 -18.553 1.00 85.69 280 ASP A C 1
ATOM 2403 O O . ASP A 1 280 ? 12.116 11.903 -18.250 1.00 85.69 280 ASP A O 1
ATOM 2407 N N . SER A 1 281 ? 10.249 12.989 -17.644 1.00 84.12 281 SER A N 1
ATOM 2408 C CA . SER A 1 281 ? 10.635 13.205 -16.247 1.00 84.12 281 SER A CA 1
ATOM 2409 C C . SER A 1 281 ? 11.055 11.914 -15.535 1.00 84.12 281 SER A C 1
ATOM 2411 O O . SER A 1 281 ? 12.032 11.933 -14.787 1.00 84.12 281 SER A O 1
ATOM 2413 N N . CYS A 1 282 ? 10.356 10.793 -15.758 1.00 84.31 282 CYS A N 1
ATOM 2414 C CA . CYS A 1 282 ? 10.721 9.496 -15.183 1.00 84.31 282 CYS A CA 1
ATOM 2415 C C . CYS A 1 282 ? 11.847 8.816 -15.960 1.00 84.31 282 CYS A C 1
ATOM 2417 O O . CYS A 1 282 ? 12.790 8.326 -15.340 1.00 84.31 282 CYS A O 1
ATOM 2419 N N . GLN A 1 283 ? 11.785 8.803 -17.295 1.00 83.62 283 GLN A N 1
ATOM 2420 C CA . GLN A 1 283 ? 12.776 8.140 -18.149 1.00 83.62 283 GLN A CA 1
ATOM 2421 C C . GLN A 1 283 ? 14.183 8.672 -17.921 1.00 83.62 283 GLN A C 1
ATOM 2423 O O . GLN A 1 283 ? 15.127 7.893 -17.801 1.00 83.62 283 GLN A O 1
ATOM 2428 N N . GLN A 1 284 ? 14.321 9.995 -17.809 1.00 82.31 284 GLN A N 1
ATOM 2429 C CA . GLN A 1 284 ? 15.609 10.613 -17.541 1.00 82.31 284 GLN A CA 1
ATOM 2430 C C . GLN A 1 284 ? 16.193 10.129 -16.226 1.00 82.31 284 GLN A C 1
ATOM 2432 O O . GLN A 1 284 ? 17.410 10.068 -16.123 1.00 82.31 284 GLN A O 1
ATOM 2437 N N . LYS A 1 285 ? 15.366 9.816 -15.222 1.00 81.50 285 LYS A N 1
ATOM 2438 C CA . LYS A 1 285 ? 15.763 9.452 -13.854 1.00 81.50 285 LYS A CA 1
ATOM 2439 C C . LYS A 1 285 ? 15.978 7.953 -13.669 1.00 81.50 285 LYS A C 1
ATOM 2441 O O . LYS A 1 285 ? 16.893 7.584 -12.940 1.00 81.50 285 LYS A O 1
ATOM 2446 N N . TYR A 1 286 ? 15.189 7.130 -14.350 1.00 81.88 286 TYR A N 1
ATOM 2447 C CA . TYR A 1 286 ? 15.168 5.681 -14.203 1.00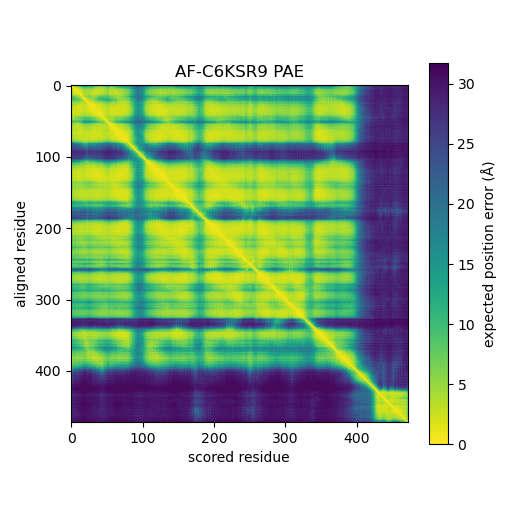 81.88 286 TYR A CA 1
ATOM 2448 C C . TYR A 1 286 ? 16.441 5.021 -14.752 1.00 81.88 286 TYR A C 1
ATOM 2450 O O . TYR A 1 286 ? 16.725 5.065 -15.948 1.00 81.88 286 TYR A O 1
ATOM 2458 N N . GLU A 1 287 ? 17.214 4.368 -13.884 1.00 80.06 287 GLU A N 1
ATOM 2459 C CA . GLU A 1 287 ? 18.374 3.581 -14.309 1.00 80.06 287 GLU A CA 1
ATOM 2460 C C . GLU A 1 287 ? 17.916 2.216 -14.842 1.00 80.06 287 GLU A C 1
ATOM 2462 O O . GLU A 1 287 ? 17.421 1.370 -14.092 1.00 80.06 287 GLU A O 1
ATOM 2467 N N . MET A 1 288 ? 18.113 1.970 -16.136 1.00 79.50 288 MET A N 1
ATOM 2468 C CA . MET A 1 288 ? 17.690 0.729 -16.782 1.00 79.50 288 MET A CA 1
ATOM 2469 C C . MET A 1 288 ? 18.735 -0.379 -16.651 1.00 79.50 288 MET A C 1
ATOM 2471 O O . MET A 1 288 ? 19.522 -0.646 -17.559 1.00 79.50 288 MET A O 1
ATOM 2475 N N . THR A 1 289 ? 18.711 -1.079 -15.523 1.00 82.94 289 THR A N 1
ATOM 2476 C CA . THR A 1 289 ? 19.495 -2.307 -15.355 1.00 82.94 289 THR A CA 1
ATOM 2477 C C . THR A 1 289 ? 18.923 -3.448 -16.207 1.00 82.94 289 THR A C 1
ATOM 2479 O O . THR A 1 289 ? 17.744 -3.450 -16.571 1.00 82.94 289 THR A O 1
ATOM 2482 N N . ASN A 1 290 ? 19.725 -4.485 -16.480 1.00 83.56 290 ASN A N 1
ATOM 2483 C CA . ASN A 1 290 ? 19.241 -5.686 -17.179 1.00 83.56 290 ASN A CA 1
ATOM 2484 C C . ASN A 1 290 ? 18.033 -6.330 -16.475 1.00 83.56 290 ASN A C 1
ATOM 2486 O O . ASN A 1 290 ? 17.119 -6.814 -17.139 1.00 83.56 290 ASN A O 1
ATOM 2490 N N . TYR A 1 291 ? 18.008 -6.312 -15.138 1.00 86.44 291 TYR A N 1
ATOM 2491 C CA . TYR A 1 291 ? 16.893 -6.838 -14.350 1.00 86.44 291 TYR A CA 1
ATOM 2492 C C . TYR A 1 291 ? 15.608 -6.027 -14.571 1.00 86.44 291 TYR A C 1
ATOM 2494 O O . TYR A 1 291 ? 14.573 -6.598 -14.916 1.00 86.44 291 TYR A O 1
ATOM 2502 N N . ARG A 1 292 ? 15.692 -4.695 -14.459 1.00 86.50 292 ARG A N 1
ATOM 2503 C CA . ARG A 1 292 ? 14.567 -3.772 -14.688 1.00 86.50 292 ARG A CA 1
ATOM 2504 C C . ARG A 1 292 ? 14.030 -3.870 -16.111 1.00 86.50 292 ARG A C 1
ATOM 2506 O O . ARG A 1 292 ? 12.826 -4.021 -16.310 1.00 86.50 292 ARG A O 1
ATOM 2513 N N . ARG A 1 293 ? 14.932 -3.904 -17.096 1.00 86.00 293 ARG A N 1
ATOM 2514 C CA . ARG A 1 293 ? 14.590 -4.107 -18.508 1.00 86.00 293 ARG A CA 1
ATOM 2515 C C . ARG A 1 293 ? 13.830 -5.409 -18.713 1.00 86.00 293 ARG A C 1
ATOM 2517 O O . ARG A 1 293 ? 12.758 -5.401 -19.309 1.00 86.00 293 ARG A O 1
ATOM 2524 N N . ASN A 1 294 ? 14.356 -6.519 -18.201 1.00 88.44 294 ASN A N 1
ATOM 2525 C CA . ASN A 1 294 ? 13.701 -7.817 -18.331 1.00 88.44 294 ASN A CA 1
ATOM 2526 C C . ASN A 1 294 ? 12.329 -7.831 -17.654 1.00 88.44 294 ASN A C 1
ATOM 2528 O O . ASN A 1 294 ? 11.419 -8.468 -18.176 1.00 88.44 294 ASN A O 1
ATOM 2532 N N . ASN A 1 295 ? 12.154 -7.110 -16.543 1.00 90.94 295 ASN A N 1
ATOM 2533 C CA . ASN A 1 295 ? 10.851 -6.972 -15.905 1.00 90.94 295 ASN A CA 1
ATOM 2534 C C . ASN A 1 295 ? 9.851 -6.228 -16.806 1.00 90.94 295 ASN A C 1
ATOM 2536 O O . ASN A 1 295 ? 8.760 -6.740 -17.030 1.00 90.94 295 ASN A O 1
ATOM 2540 N N . ILE A 1 296 ? 10.238 -5.095 -17.405 1.00 90.69 296 ILE A N 1
ATOM 2541 C CA . ILE A 1 296 ? 9.400 -4.356 -18.372 1.00 90.69 296 ILE A CA 1
ATOM 2542 C C . ILE A 1 296 ? 9.063 -5.222 -19.592 1.00 90.69 296 ILE A C 1
ATOM 2544 O O . ILE A 1 296 ? 7.912 -5.267 -20.022 1.00 90.69 296 ILE A O 1
ATOM 2548 N N . LEU A 1 297 ? 10.034 -5.977 -20.117 1.00 91.00 297 LEU A N 1
ATOM 2549 C CA . LEU A 1 297 ? 9.834 -6.858 -21.272 1.00 91.00 297 LEU A CA 1
ATOM 2550 C C . LEU A 1 297 ? 8.798 -7.968 -21.023 1.00 91.00 297 LEU A C 1
ATOM 2552 O O . LEU A 1 297 ? 8.214 -8.465 -21.987 1.00 91.00 297 LEU A O 1
ATOM 2556 N N . LYS A 1 298 ? 8.501 -8.329 -19.765 1.00 91.81 298 LYS A N 1
ATOM 2557 C CA . LYS A 1 298 ? 7.410 -9.269 -19.449 1.00 91.81 298 LYS A CA 1
ATOM 2558 C C . LYS A 1 298 ? 6.046 -8.753 -19.890 1.00 91.81 298 LYS A C 1
ATOM 2560 O O . LYS A 1 298 ? 5.175 -9.570 -20.172 1.00 91.81 298 LYS A O 1
ATOM 2565 N N . LEU A 1 299 ? 5.851 -7.434 -19.968 1.00 90.44 299 LEU A N 1
ATOM 2566 C CA . LEU A 1 299 ? 4.577 -6.832 -20.367 1.00 90.44 299 LEU A CA 1
ATOM 2567 C C . LEU A 1 299 ? 4.197 -7.168 -21.810 1.00 90.44 299 LEU A C 1
ATOM 2569 O O . LEU A 1 299 ? 3.011 -7.268 -22.114 1.00 90.44 299 LEU A O 1
ATOM 2573 N N . ARG A 1 300 ? 5.191 -7.414 -22.673 1.00 90.25 300 ARG A N 1
ATOM 2574 C CA . ARG A 1 300 ? 5.020 -7.703 -24.102 1.00 90.25 300 ARG A CA 1
ATOM 2575 C C . ARG A 1 300 ? 3.987 -8.800 -24.375 1.00 90.25 300 ARG A C 1
ATOM 2577 O O . ARG A 1 300 ? 3.186 -8.672 -25.291 1.00 90.25 300 ARG A O 1
ATOM 2584 N N . LYS A 1 301 ? 3.957 -9.856 -23.552 1.00 89.31 301 LYS A N 1
ATOM 2585 C CA . LYS A 1 301 ? 3.038 -10.998 -23.735 1.00 89.31 301 LYS A CA 1
ATOM 2586 C C . LYS A 1 301 ? 1.556 -10.643 -23.559 1.00 89.31 301 LYS A C 1
ATOM 2588 O O . LYS A 1 301 ? 0.705 -11.403 -24.002 1.00 89.31 301 LYS A O 1
ATOM 2593 N N . TYR A 1 302 ? 1.250 -9.521 -22.909 1.00 87.56 302 TYR A N 1
ATOM 2594 C CA . TYR A 1 302 ? -0.121 -9.057 -22.693 1.00 87.56 302 TYR A CA 1
ATOM 2595 C C . TYR A 1 302 ? -0.586 -8.056 -23.756 1.00 87.56 302 TYR A C 1
ATOM 2597 O O . TYR A 1 302 ? -1.773 -7.748 -23.821 1.00 87.56 302 TYR A O 1
ATOM 2605 N N . MET A 1 303 ? 0.328 -7.551 -24.589 1.00 86.44 303 MET A N 1
ATOM 2606 C CA . MET A 1 303 ? 0.032 -6.498 -25.554 1.00 86.44 303 MET A CA 1
ATOM 2607 C C . MET A 1 303 ? -0.551 -7.088 -26.842 1.00 86.44 303 MET A C 1
ATOM 2609 O O . MET A 1 303 ? 0.169 -7.443 -27.774 1.00 86.44 303 MET A O 1
ATOM 2613 N N . ASN A 1 304 ? -1.878 -7.211 -26.883 1.00 86.38 304 ASN A N 1
ATOM 2614 C CA . ASN A 1 304 ? -2.635 -7.768 -28.007 1.00 86.38 304 ASN A CA 1
ATOM 2615 C C . ASN A 1 304 ? -3.602 -6.739 -28.624 1.00 86.38 304 ASN A C 1
ATOM 2617 O O . ASN A 1 304 ? -3.801 -5.654 -28.077 1.00 86.38 304 ASN A O 1
ATOM 2621 N N . GLU A 1 305 ? -4.199 -7.078 -29.771 1.00 84.50 305 GLU A N 1
ATOM 2622 C CA . GLU A 1 305 ? -5.123 -6.181 -30.484 1.00 84.50 305 GLU A CA 1
ATOM 2623 C C . GLU A 1 305 ? -6.315 -5.752 -29.619 1.00 84.50 305 GLU A C 1
ATOM 2625 O O . GLU A 1 305 ? -6.599 -4.557 -29.535 1.00 84.50 305 GLU A O 1
ATOM 2630 N N . HIS A 1 306 ? -6.921 -6.686 -28.878 1.00 84.06 306 HIS A N 1
ATOM 2631 C CA . HIS A 1 306 ? -8.032 -6.404 -27.961 1.00 84.06 306 HIS A CA 1
ATOM 2632 C C . HIS A 1 306 ? -7.673 -5.393 -26.864 1.00 84.06 306 HIS A C 1
ATOM 2634 O O . HIS A 1 306 ? -8.476 -4.530 -26.509 1.00 84.06 306 HIS A O 1
ATOM 2640 N N . MET A 1 307 ? -6.452 -5.460 -26.330 1.00 84.88 307 MET A N 1
ATOM 2641 C CA . MET A 1 307 ? -5.970 -4.504 -25.339 1.00 84.88 307 MET A CA 1
ATOM 2642 C C . MET A 1 307 ? -5.850 -3.104 -25.952 1.00 84.88 307 MET A C 1
ATOM 2644 O O . MET A 1 307 ? -6.179 -2.123 -25.289 1.00 84.88 307 MET A O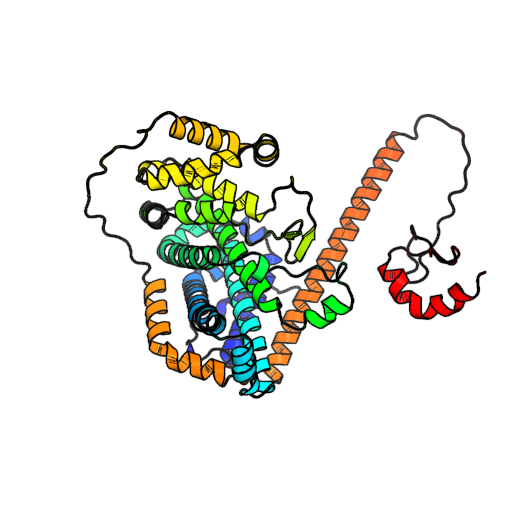 1
ATOM 2648 N N . TYR A 1 308 ? -5.433 -2.984 -27.216 1.00 87.94 308 TYR A N 1
ATOM 2649 C CA . TYR A 1 308 ? -5.355 -1.680 -27.877 1.00 87.94 308 TYR A CA 1
ATOM 2650 C C . TYR A 1 308 ? -6.717 -1.091 -28.232 1.00 87.94 308 TYR A C 1
ATOM 2652 O O . TYR A 1 308 ? -6.847 0.130 -28.261 1.00 87.94 308 TYR A O 1
ATOM 2660 N N . GLU A 1 309 ? -7.711 -1.926 -28.526 1.00 87.81 309 GLU A N 1
ATOM 2661 C CA . GLU A 1 309 ? -9.088 -1.471 -28.738 1.00 87.81 309 GLU A CA 1
ATOM 2662 C C . GLU A 1 309 ? -9.657 -0.852 -27.458 1.00 87.81 309 GLU A C 1
ATOM 2664 O O . GLU A 1 309 ? -10.308 0.190 -27.503 1.00 87.81 309 GLU A O 1
ATOM 2669 N N . GLN A 1 310 ? -9.360 -1.458 -26.306 1.00 87.25 310 GLN A N 1
ATOM 2670 C CA . GLN A 1 310 ? -9.841 -0.985 -25.008 1.00 87.25 310 GLN A CA 1
ATOM 2671 C C . GLN A 1 310 ? -9.011 0.172 -24.437 1.00 87.25 310 GLN A C 1
ATOM 2673 O O . GLN A 1 310 ? -9.554 1.021 -23.732 1.00 87.25 310 GLN A O 1
ATOM 2678 N N . LEU A 1 311 ? -7.704 0.212 -24.716 1.00 89.06 311 LEU A N 1
ATOM 2679 C CA . LEU A 1 311 ? -6.765 1.228 -24.234 1.00 89.06 311 LEU A CA 1
ATOM 2680 C C . LEU A 1 311 ? -5.802 1.654 -25.361 1.00 89.06 311 LEU A C 1
ATOM 2682 O O . LEU A 1 311 ? -4.631 1.253 -25.375 1.00 89.06 311 LEU A O 1
ATOM 2686 N N . PRO A 1 312 ? -6.256 2.519 -26.290 1.00 88.75 312 PRO A N 1
ATOM 2687 C CA . PRO A 1 312 ? -5.457 2.961 -27.435 1.00 88.75 312 PRO A CA 1
ATOM 2688 C C . PRO A 1 312 ? -4.057 3.513 -27.105 1.00 88.75 312 PRO A C 1
ATOM 2690 O O . PRO A 1 312 ? -3.124 3.188 -27.848 1.00 88.75 312 PRO A O 1
ATOM 2693 N N . PRO A 1 313 ? -3.841 4.274 -26.004 1.00 88.00 313 PRO A N 1
ATOM 2694 C CA . PRO A 1 313 ? -2.516 4.798 -25.657 1.00 88.00 313 PRO A CA 1
ATOM 2695 C C . PRO A 1 313 ? -1.436 3.723 -25.476 1.00 88.00 313 PRO A C 1
ATOM 2697 O O . PRO A 1 313 ? -0.253 3.993 -25.684 1.00 88.00 313 PRO A O 1
ATOM 2700 N N . ILE A 1 314 ? -1.810 2.480 -25.150 1.00 90.12 314 ILE A N 1
ATOM 2701 C CA . ILE A 1 314 ? -0.833 1.408 -24.919 1.00 90.12 314 ILE A CA 1
ATOM 2702 C C . ILE A 1 314 ? -0.086 1.027 -26.203 1.00 90.12 314 ILE A C 1
ATOM 2704 O O . ILE A 1 314 ? 1.028 0.517 -26.117 1.00 90.12 314 ILE A O 1
ATOM 2708 N N . LYS A 1 315 ? -0.604 1.344 -27.399 1.00 90.06 315 LYS A N 1
ATOM 2709 C CA . LYS A 1 315 ? 0.152 1.147 -28.650 1.00 90.06 315 LYS A CA 1
ATOM 2710 C C . LYS A 1 315 ? 1.513 1.853 -28.608 1.00 90.06 315 LYS A C 1
ATOM 2712 O O . LYS A 1 315 ? 2.515 1.261 -28.994 1.00 90.06 315 LYS A O 1
ATOM 2717 N N . SER A 1 316 ? 1.569 3.075 -28.075 1.00 90.44 316 SER A N 1
ATOM 2718 C CA . SER A 1 316 ? 2.822 3.827 -27.917 1.00 90.44 316 SER A CA 1
ATOM 2719 C C . SER A 1 316 ? 3.769 3.156 -26.922 1.00 90.44 316 SER A C 1
ATOM 2721 O O . SER A 1 316 ? 4.971 3.066 -27.172 1.00 90.44 316 SER A O 1
ATOM 2723 N N . LEU A 1 317 ? 3.222 2.629 -25.820 1.00 90.88 317 LEU A N 1
ATOM 2724 C CA . LEU A 1 317 ? 3.993 1.859 -24.844 1.00 90.88 317 LEU A CA 1
ATOM 2725 C C . LEU A 1 317 ? 4.555 0.581 -25.474 1.00 90.88 317 LEU A C 1
ATOM 2727 O O . LEU A 1 317 ? 5.720 0.261 -25.261 1.00 90.88 317 LEU A O 1
ATOM 2731 N N . HIS A 1 318 ? 3.765 -0.118 -26.289 1.00 91.38 318 HIS A N 1
ATOM 2732 C CA . HIS A 1 318 ? 4.215 -1.320 -26.977 1.00 91.38 318 HIS A CA 1
ATOM 2733 C C . HIS A 1 318 ? 5.367 -1.028 -27.939 1.00 91.38 318 HIS A C 1
ATOM 2735 O O . HIS A 1 318 ? 6.391 -1.703 -27.872 1.00 91.38 318 HIS A O 1
ATOM 2741 N N . THR A 1 319 ? 5.256 0.024 -28.755 1.00 90.69 319 THR A N 1
ATOM 2742 C CA . THR A 1 319 ? 6.342 0.472 -29.639 1.00 90.69 319 THR A CA 1
ATOM 2743 C C . THR A 1 319 ? 7.628 0.733 -28.853 1.00 90.69 319 THR A C 1
ATOM 2745 O O . THR A 1 319 ? 8.694 0.249 -29.228 1.00 90.69 319 THR A O 1
ATOM 2748 N N . PHE A 1 320 ? 7.538 1.433 -27.718 1.00 88.75 320 PHE A N 1
ATOM 2749 C CA . PHE A 1 320 ? 8.691 1.676 -26.849 1.00 88.75 320 PHE A CA 1
ATOM 2750 C C . PHE A 1 320 ? 9.297 0.379 -26.292 1.00 88.75 320 PHE A C 1
ATOM 2752 O O . PHE A 1 320 ? 10.517 0.220 -26.287 1.00 88.75 320 PHE A O 1
ATOM 2759 N N . ILE A 1 321 ? 8.468 -0.579 -25.872 1.00 89.62 321 ILE A N 1
ATOM 2760 C CA . ILE A 1 321 ? 8.927 -1.881 -25.369 1.00 89.62 321 ILE A CA 1
ATOM 2761 C C . ILE A 1 321 ? 9.599 -2.711 -26.475 1.00 89.62 321 ILE A C 1
ATOM 2763 O O . ILE A 1 321 ? 10.620 -3.349 -26.211 1.00 89.62 321 ILE A O 1
ATOM 2767 N N . GLU A 1 322 ? 9.106 -2.674 -27.715 1.00 88.69 322 GLU A N 1
ATOM 2768 C CA . GLU A 1 322 ? 9.779 -3.319 -28.853 1.00 88.69 322 GLU A CA 1
ATOM 2769 C C . GLU A 1 322 ? 11.136 -2.664 -29.148 1.00 88.69 322 GLU A C 1
ATOM 2771 O O . GLU A 1 322 ? 12.135 -3.361 -29.344 1.00 88.69 322 GLU A O 1
ATOM 2776 N N . HIS A 1 323 ? 11.226 -1.332 -29.084 1.00 87.38 323 HIS A N 1
ATOM 2777 C CA . HIS A 1 323 ? 12.513 -0.641 -29.180 1.00 87.38 323 HIS A CA 1
ATOM 2778 C C . HIS A 1 323 ? 13.467 -1.059 -28.055 1.00 87.38 323 HIS A C 1
ATOM 2780 O O . HIS A 1 323 ? 14.627 -1.372 -28.339 1.00 87.38 323 HIS A O 1
ATOM 2786 N N . LEU A 1 324 ? 12.989 -1.151 -26.807 1.00 86.12 324 LEU A N 1
ATOM 2787 C CA . LEU A 1 324 ? 13.762 -1.660 -25.667 1.00 86.12 324 LEU A CA 1
ATOM 2788 C C . LEU A 1 324 ? 14.212 -3.107 -25.850 1.00 86.12 324 LEU A C 1
ATOM 2790 O O . LEU A 1 324 ? 15.259 -3.493 -25.330 1.00 86.12 324 LEU A O 1
ATOM 2794 N N . TYR A 1 325 ? 13.439 -3.939 -26.541 1.00 85.19 325 TYR A N 1
ATOM 2795 C CA . TYR A 1 325 ? 13.827 -5.314 -26.833 1.00 85.19 325 TYR A CA 1
ATOM 2796 C C . TYR A 1 325 ? 14.987 -5.363 -27.839 1.00 85.19 325 TYR A C 1
ATOM 2798 O O . TYR A 1 325 ? 15.976 -6.062 -27.604 1.00 85.19 325 TYR A O 1
ATOM 2806 N N . ILE A 1 326 ? 14.906 -4.564 -28.908 1.00 84.94 326 ILE A N 1
ATOM 2807 C CA . ILE A 1 326 ? 15.903 -4.515 -29.989 1.00 84.94 326 ILE A CA 1
ATOM 2808 C C . ILE A 1 326 ? 17.206 -3.862 -29.515 1.00 84.94 326 ILE A C 1
ATOM 2810 O O . ILE A 1 326 ? 18.293 -4.422 -29.666 1.00 84.94 326 ILE A O 1
ATOM 2814 N N . SER A 1 327 ? 17.108 -2.678 -28.917 1.00 74.50 327 SER A N 1
ATOM 2815 C CA . SER A 1 327 ? 18.265 -1.933 -28.426 1.00 74.50 327 SER A CA 1
ATOM 2816 C C . SER A 1 327 ? 18.582 -2.334 -26.989 1.00 74.50 327 SER A C 1
ATOM 2818 O O . SER A 1 327 ? 17.853 -2.039 -26.046 1.00 74.50 327 SER A O 1
ATOM 2820 N N . LYS A 1 328 ? 19.703 -3.036 -26.797 1.00 64.62 328 LYS A N 1
ATOM 2821 C CA . LYS A 1 328 ? 20.149 -3.438 -25.454 1.00 64.62 328 LYS A CA 1
ATOM 2822 C C . LYS A 1 328 ? 20.579 -2.257 -24.567 1.00 64.62 328 LYS A C 1
ATOM 2824 O O . LYS A 1 328 ? 20.735 -2.466 -23.371 1.00 64.62 328 LYS A O 1
ATOM 2829 N N . SER A 1 329 ? 20.744 -1.059 -25.131 1.00 57.62 329 SER A N 1
ATOM 2830 C CA . SER A 1 329 ? 21.441 0.076 -24.513 1.00 57.62 329 SER A CA 1
ATOM 2831 C C . SER A 1 329 ? 20.787 1.434 -24.836 1.00 57.62 329 SER A C 1
ATOM 2833 O O . SER A 1 329 ? 21.427 2.296 -25.434 1.00 57.62 329 SER A O 1
ATOM 2835 N N . ILE A 1 330 ? 19.504 1.636 -24.504 1.00 56.28 330 ILE A N 1
ATOM 2836 C CA . ILE A 1 330 ? 18.872 2.972 -24.652 1.00 56.28 330 ILE A CA 1
ATOM 2837 C C . ILE A 1 330 ? 19.310 3.928 -23.532 1.00 56.28 330 ILE A C 1
ATOM 2839 O O . ILE A 1 330 ? 19.302 5.142 -23.706 1.00 56.28 330 ILE A O 1
ATOM 2843 N N . PHE A 1 331 ? 19.725 3.397 -22.383 1.00 55.69 331 PHE A N 1
ATOM 2844 C CA . PHE A 1 331 ? 19.989 4.206 -21.200 1.00 55.69 331 PHE A CA 1
ATOM 2845 C C . PHE A 1 331 ? 21.488 4.383 -20.977 1.00 55.69 331 PHE A C 1
ATOM 2847 O O . PHE A 1 331 ? 22.249 3.444 -21.210 1.00 55.69 331 PHE A O 1
ATOM 2854 N N . PRO A 1 332 ? 21.927 5.574 -20.537 1.00 54.00 332 PRO A N 1
ATOM 2855 C CA . PRO A 1 332 ? 23.335 5.840 -20.294 1.00 54.00 332 PRO A CA 1
ATOM 2856 C C . PRO A 1 332 ? 23.874 4.883 -19.223 1.00 54.00 332 PRO A C 1
ATOM 2858 O O . PRO A 1 332 ? 23.403 4.899 -18.089 1.00 54.00 332 PRO A O 1
ATOM 2861 N N . ASP A 1 333 ? 24.900 4.098 -19.574 1.00 54.00 333 ASP A N 1
ATOM 2862 C CA . ASP A 1 333 ? 25.524 3.070 -18.717 1.00 54.00 333 ASP A CA 1
ATOM 2863 C C . ASP A 1 333 ? 26.116 3.612 -17.401 1.00 54.00 333 ASP A C 1
ATOM 2865 O O . ASP A 1 333 ? 26.556 2.841 -16.550 1.00 54.00 333 ASP A O 1
ATOM 2869 N N . LYS A 1 334 ? 26.171 4.937 -17.221 1.00 50.81 334 LYS A N 1
ATOM 2870 C CA . LYS A 1 334 ? 26.679 5.594 -16.015 1.00 50.81 334 LYS A CA 1
ATOM 2871 C C . LYS A 1 334 ? 25.979 6.929 -15.808 1.00 50.81 334 LYS A C 1
ATOM 2873 O O . LYS A 1 334 ? 26.407 7.951 -16.343 1.00 50.81 334 LYS A O 1
ATOM 2878 N N . LYS A 1 335 ? 24.953 6.957 -14.961 1.00 52.25 335 LYS A N 1
ATOM 2879 C CA . LYS A 1 335 ? 24.708 8.172 -14.186 1.00 52.25 335 LYS A CA 1
ATOM 2880 C C . LYS A 1 335 ? 25.736 8.204 -13.071 1.00 52.25 335 LYS A C 1
ATOM 2882 O O . LYS A 1 335 ? 25.790 7.293 -12.253 1.00 52.25 335 LYS A O 1
ATOM 2887 N N . ASN A 1 336 ? 26.584 9.228 -13.097 1.00 47.28 336 ASN A N 1
ATOM 2888 C CA . ASN A 1 336 ? 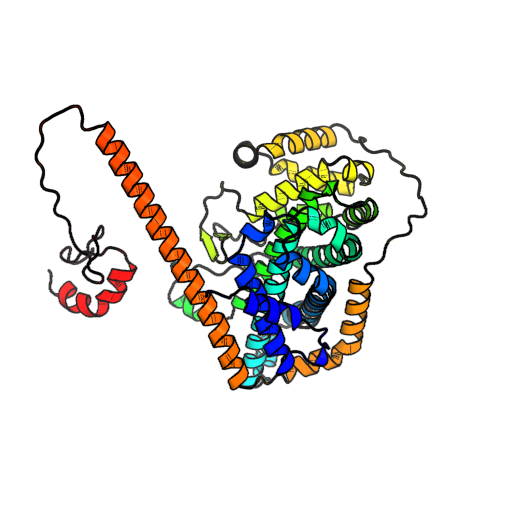27.513 9.524 -12.017 1.00 47.28 336 ASN A CA 1
ATOM 2889 C C . ASN A 1 336 ? 26.784 9.390 -10.677 1.00 47.28 336 ASN A C 1
ATOM 2891 O O . ASN A 1 336 ? 25.684 9.921 -10.516 1.00 47.28 336 ASN A O 1
ATOM 2895 N N . SER A 1 337 ? 27.406 8.682 -9.740 1.00 46.66 337 SER A N 1
ATOM 2896 C CA . SER A 1 337 ? 27.022 8.629 -8.336 1.00 46.66 337 SER A CA 1
ATOM 2897 C C . SER A 1 337 ? 27.128 10.034 -7.738 1.00 46.66 337 SER A C 1
ATOM 2899 O O . SER A 1 337 ? 28.112 10.377 -7.082 1.00 46.66 337 SER A O 1
ATOM 2901 N N . TYR A 1 338 ? 26.160 10.897 -8.026 1.00 48.44 338 TYR A N 1
ATOM 2902 C CA . TYR A 1 338 ? 25.978 12.109 -7.254 1.00 48.44 338 TYR A CA 1
ATOM 2903 C C . TYR A 1 338 ? 25.557 11.662 -5.854 1.00 48.44 338 TYR A C 1
ATOM 2905 O O . TYR A 1 338 ? 24.758 10.737 -5.709 1.00 48.44 338 TYR A O 1
ATOM 2913 N N . LEU A 1 339 ? 26.131 12.278 -4.821 1.00 48.72 339 LEU A N 1
ATOM 2914 C CA . LEU A 1 339 ? 25.591 12.217 -3.466 1.00 48.72 339 LEU A CA 1
ATOM 2915 C C . LEU A 1 339 ? 24.170 12.793 -3.525 1.00 48.72 339 LEU A C 1
ATOM 2917 O O . LEU A 1 339 ? 23.975 13.999 -3.408 1.00 48.72 339 LEU A O 1
ATOM 2921 N N . MET A 1 340 ? 23.193 11.936 -3.802 1.00 55.38 340 MET A N 1
ATOM 2922 C CA . MET A 1 340 ? 21.786 12.292 -3.808 1.00 55.38 340 MET A CA 1
ATOM 2923 C C . MET A 1 340 ? 21.343 12.266 -2.352 1.00 55.38 340 MET A C 1
ATOM 2925 O O . MET A 1 340 ? 21.228 11.202 -1.748 1.00 55.38 340 MET A O 1
ATOM 2929 N N . ILE A 1 341 ? 21.175 13.449 -1.765 1.00 62.50 341 ILE A N 1
ATOM 2930 C CA . ILE A 1 341 ? 20.480 13.587 -0.487 1.00 62.50 341 ILE A CA 1
ATOM 2931 C C . ILE A 1 341 ? 19.056 13.079 -0.732 1.00 62.50 341 ILE A C 1
ATOM 2933 O O . ILE A 1 341 ? 18.310 13.692 -1.496 1.00 62.50 341 ILE A O 1
ATOM 2937 N N . ASP A 1 342 ? 18.716 11.933 -0.145 1.00 74.69 342 ASP A N 1
ATOM 2938 C CA . ASP A 1 342 ? 17.358 11.396 -0.196 1.00 74.69 342 ASP A CA 1
ATOM 2939 C C . ASP A 1 342 ? 16.479 12.164 0.793 1.00 74.69 342 ASP A C 1
ATOM 2941 O O . ASP A 1 342 ? 16.899 12.479 1.911 1.00 74.69 342 ASP A O 1
ATOM 2945 N N . VAL A 1 343 ? 15.256 12.476 0.374 1.00 81.62 343 VAL A N 1
ATOM 2946 C CA . VAL A 1 343 ? 14.282 13.133 1.239 1.00 81.62 343 VAL A CA 1
ATOM 2947 C C . VAL A 1 343 ? 13.499 12.068 1.992 1.00 81.62 343 VAL A C 1
ATOM 2949 O O . VAL A 1 343 ? 12.931 11.133 1.415 1.00 81.62 343 VAL A O 1
ATOM 2952 N N . VAL A 1 344 ? 13.506 12.211 3.313 1.00 86.44 344 VAL A N 1
ATOM 2953 C CA . VAL A 1 344 ? 12.897 11.267 4.245 1.00 86.44 344 VAL A CA 1
ATOM 2954 C C . VAL A 1 344 ? 11.409 11.593 4.393 1.00 86.44 344 VAL A C 1
ATOM 2956 O O . VAL A 1 344 ? 11.056 12.763 4.548 1.00 86.44 344 VAL A O 1
ATOM 2959 N N . PRO A 1 345 ? 10.513 10.593 4.358 1.00 90.56 345 PRO A N 1
ATOM 2960 C CA . PRO A 1 345 ? 9.107 10.796 4.681 1.00 90.56 345 PRO A CA 1
ATOM 2961 C C . PRO A 1 345 ? 8.939 10.965 6.200 1.00 90.56 345 PRO A C 1
ATOM 2963 O O . PRO A 1 345 ? 8.615 10.018 6.914 1.00 90.56 345 PRO A O 1
ATOM 2966 N N . GLU A 1 346 ? 9.190 12.179 6.697 1.00 92.00 346 GLU A N 1
ATOM 2967 C CA . GLU A 1 346 ? 9.270 12.485 8.134 1.00 92.00 346 GLU A CA 1
ATOM 2968 C C . GLU A 1 346 ? 8.048 12.001 8.924 1.00 92.00 346 GLU A C 1
ATOM 2970 O O . GLU A 1 346 ? 8.204 11.298 9.919 1.00 92.00 346 GLU A O 1
ATOM 2975 N N . ILE A 1 347 ? 6.835 12.307 8.451 1.00 93.19 347 ILE A N 1
ATOM 2976 C CA . ILE A 1 347 ? 5.580 11.920 9.111 1.00 93.19 347 ILE A CA 1
ATOM 2977 C C . ILE A 1 347 ? 5.412 10.397 9.102 1.00 93.19 347 ILE A C 1
ATOM 2979 O O . ILE A 1 347 ? 4.997 9.802 10.098 1.00 93.19 347 ILE A O 1
ATOM 2983 N N . PHE A 1 348 ? 5.731 9.757 7.976 1.00 94.00 348 PHE A N 1
ATOM 2984 C CA . PHE A 1 348 ? 5.621 8.311 7.823 1.00 94.00 348 PHE A CA 1
ATOM 2985 C C . PHE A 1 348 ? 6.545 7.572 8.794 1.00 94.00 348 PHE A C 1
ATOM 2987 O O . PHE A 1 348 ? 6.103 6.655 9.488 1.00 94.00 348 PHE A O 1
ATOM 2994 N N . ASP A 1 349 ? 7.808 7.994 8.878 1.00 93.44 349 ASP A N 1
ATOM 2995 C CA . ASP A 1 349 ? 8.799 7.385 9.763 1.00 93.44 349 ASP A CA 1
ATOM 2996 C C . ASP A 1 349 ? 8.560 7.734 11.237 1.00 93.44 349 ASP A C 1
ATOM 2998 O O . ASP A 1 349 ? 8.734 6.872 12.103 1.00 93.44 349 ASP A O 1
ATOM 3002 N N . GLU A 1 350 ? 8.113 8.955 11.545 1.00 94.44 350 GLU A N 1
ATOM 3003 C CA . GLU A 1 350 ? 7.688 9.359 12.891 1.00 94.44 350 GLU A CA 1
ATOM 3004 C C . GLU A 1 350 ? 6.601 8.413 13.415 1.00 94.44 350 GLU A C 1
ATOM 3006 O O . GLU A 1 350 ? 6.776 7.780 14.461 1.00 94.44 350 GLU A O 1
ATOM 3011 N N . ILE A 1 351 ? 5.518 8.245 12.650 1.00 92.56 351 ILE A N 1
ATOM 3012 C CA . ILE A 1 351 ? 4.385 7.396 13.032 1.00 92.56 351 ILE A CA 1
ATOM 3013 C C . ILE A 1 351 ? 4.797 5.929 13.088 1.00 92.56 351 ILE A C 1
ATOM 3015 O O . ILE A 1 351 ? 4.463 5.235 14.046 1.00 92.56 351 ILE A O 1
ATOM 3019 N N . LYS A 1 352 ? 5.556 5.441 12.102 1.00 92.50 352 LYS A N 1
ATOM 3020 C CA . LYS A 1 352 ? 6.088 4.074 12.111 1.00 92.50 352 LYS A CA 1
ATOM 3021 C C . LYS A 1 352 ? 6.824 3.778 13.415 1.00 92.50 352 LYS A C 1
ATOM 3023 O O . LYS A 1 352 ? 6.593 2.742 14.038 1.00 92.50 352 LYS A O 1
ATOM 3028 N N . ASN A 1 353 ? 7.713 4.680 13.824 1.00 92.88 353 ASN A N 1
ATOM 3029 C CA . ASN A 1 353 ? 8.504 4.521 15.036 1.00 92.88 353 ASN A CA 1
ATOM 3030 C C . ASN A 1 353 ? 7.640 4.589 16.299 1.00 92.88 353 ASN A C 1
ATOM 3032 O O . ASN A 1 353 ? 7.865 3.803 17.219 1.00 92.88 353 ASN A O 1
ATOM 3036 N N . ASP A 1 354 ? 6.658 5.486 16.345 1.00 91.50 354 ASP A N 1
ATOM 3037 C CA . ASP A 1 354 ? 5.730 5.614 17.471 1.00 91.50 354 ASP A CA 1
ATOM 3038 C C . ASP A 1 354 ? 4.865 4.354 17.653 1.00 91.50 354 ASP A C 1
ATOM 3040 O O . ASP A 1 354 ? 4.850 3.735 18.719 1.00 91.50 354 ASP A O 1
ATOM 3044 N N . VAL A 1 355 ? 4.253 3.869 16.570 1.00 88.81 355 VAL A N 1
ATOM 3045 C CA . VAL A 1 355 ? 3.442 2.643 16.581 1.00 88.81 355 VAL A CA 1
ATOM 3046 C C . VAL A 1 355 ? 4.300 1.425 16.974 1.00 88.81 355 VAL A C 1
ATOM 3048 O O . VAL A 1 355 ? 3.862 0.569 17.745 1.00 88.81 355 VAL A O 1
ATOM 3051 N N . LEU A 1 356 ? 5.549 1.335 16.496 1.00 88.00 356 LEU A N 1
ATOM 3052 C CA . LEU A 1 356 ? 6.461 0.243 16.861 1.00 88.00 356 LEU A CA 1
ATOM 3053 C C . LEU A 1 356 ? 6.885 0.278 18.336 1.00 88.00 356 LEU A C 1
ATOM 3055 O O . LEU A 1 356 ? 7.001 -0.790 18.945 1.00 88.00 356 LEU A O 1
ATOM 3059 N N . LYS A 1 357 ? 7.092 1.466 18.919 1.00 90.25 357 LYS A N 1
ATOM 3060 C CA . LYS A 1 357 ? 7.377 1.626 20.357 1.00 90.25 357 LYS A CA 1
ATOM 3061 C C . LYS A 1 357 ? 6.194 1.166 21.207 1.00 90.25 357 LYS A C 1
ATOM 3063 O O . LYS A 1 357 ? 6.389 0.394 22.143 1.00 90.25 357 LYS A O 1
ATOM 3068 N N . ASN A 1 358 ? 4.979 1.542 20.812 1.00 87.56 358 ASN A N 1
ATOM 3069 C CA . ASN A 1 358 ? 3.740 1.226 21.528 1.00 87.56 358 ASN A CA 1
ATOM 3070 C C . ASN A 1 358 ? 3.141 -0.143 21.143 1.00 87.56 358 ASN A C 1
ATOM 3072 O O . ASN A 1 358 ? 2.023 -0.472 21.535 1.00 87.56 358 ASN A O 1
ATOM 3076 N N . LYS A 1 359 ? 3.872 -0.991 20.400 1.00 86.75 359 LYS A N 1
ATOM 3077 C CA . LYS A 1 359 ? 3.376 -2.276 19.868 1.00 86.75 359 LYS A CA 1
ATOM 3078 C C . LYS A 1 359 ? 2.706 -3.161 20.926 1.00 86.75 359 LYS A C 1
ATOM 3080 O O . LYS A 1 359 ? 1.693 -3.791 20.634 1.00 86.75 359 LYS A O 1
ATOM 3085 N N . LYS A 1 360 ? 3.282 -3.254 22.131 1.00 85.44 360 LYS A N 1
ATOM 3086 C CA . LYS A 1 360 ? 2.743 -4.097 23.215 1.00 85.44 360 LYS A CA 1
ATOM 3087 C C . LYS A 1 360 ? 1.407 -3.569 23.735 1.00 85.44 360 LYS A C 1
ATOM 3089 O O . LYS A 1 360 ? 0.499 -4.363 23.962 1.00 85.44 360 LYS A O 1
ATOM 3094 N N . ASP A 1 361 ? 1.293 -2.253 23.869 1.00 85.94 361 ASP A N 1
ATOM 3095 C CA . ASP A 1 361 ? 0.093 -1.588 24.375 1.00 85.94 361 ASP A CA 1
ATOM 3096 C C . ASP A 1 361 ? -1.031 -1.610 23.336 1.00 85.94 361 ASP A C 1
ATOM 3098 O O . ASP A 1 361 ? -2.186 -1.849 23.666 1.00 85.94 361 ASP A O 1
ATOM 3102 N N . ILE A 1 362 ? -0.692 -1.488 22.051 1.00 82.75 362 ILE A N 1
ATOM 3103 C CA . ILE A 1 362 ? -1.652 -1.678 20.957 1.00 82.75 362 ILE A CA 1
ATOM 3104 C C . ILE A 1 362 ? -2.176 -3.121 20.961 1.00 82.75 362 ILE A C 1
ATOM 3106 O O . ILE A 1 362 ? -3.380 -3.348 20.893 1.00 82.75 362 ILE A O 1
ATOM 3110 N N . MET A 1 363 ? -1.293 -4.117 21.092 1.00 80.94 363 MET A N 1
ATOM 3111 C CA . MET A 1 363 ? -1.710 -5.523 21.155 1.00 80.94 363 MET A CA 1
ATOM 3112 C C . MET A 1 363 ? -2.610 -5.813 22.363 1.00 80.94 363 MET A C 1
ATOM 3114 O O . MET A 1 363 ? -3.575 -6.565 22.231 1.00 80.94 363 MET A O 1
ATOM 3118 N N . SER A 1 364 ? -2.330 -5.218 23.526 1.00 82.69 364 SER A N 1
ATOM 3119 C CA . SER A 1 364 ? -3.179 -5.378 24.710 1.00 82.69 364 SER A CA 1
ATOM 3120 C C . SER A 1 364 ? -4.522 -4.656 24.564 1.00 82.69 364 SER A C 1
ATOM 3122 O O . SER A 1 364 ? -5.536 -5.197 25.005 1.00 82.69 364 SER A O 1
ATOM 3124 N N . LEU A 1 365 ? -4.556 -3.497 23.896 1.00 82.69 365 LEU A N 1
ATOM 3125 C CA . LEU A 1 365 ? -5.781 -2.762 23.582 1.00 82.69 365 LEU A CA 1
ATOM 3126 C C . LEU A 1 365 ? -6.719 -3.587 22.696 1.00 82.69 365 LEU A C 1
ATOM 3128 O O . LEU A 1 365 ? -7.885 -3.749 23.043 1.00 82.69 365 LEU A O 1
ATOM 3132 N N . PHE A 1 366 ? -6.212 -4.152 21.594 1.00 79.81 366 PHE A N 1
ATOM 3133 C CA . PHE A 1 366 ? -7.023 -4.968 20.683 1.00 79.81 366 PHE A CA 1
ATOM 3134 C C . PHE A 1 366 ? -7.493 -6.278 21.321 1.00 79.81 366 PHE A C 1
ATOM 3136 O O . PHE A 1 366 ? -8.628 -6.685 21.106 1.00 79.81 366 PHE A O 1
ATOM 3143 N N . ASN A 1 367 ? -6.655 -6.933 22.129 1.00 77.25 367 ASN A N 1
ATOM 3144 C CA . ASN A 1 367 ? -7.047 -8.187 22.780 1.00 77.25 367 ASN A CA 1
ATOM 3145 C C . ASN A 1 367 ? -8.086 -7.987 23.896 1.00 77.25 367 ASN A C 1
ATOM 3147 O O . ASN A 1 367 ? -8.830 -8.914 24.192 1.00 77.25 367 ASN A O 1
ATOM 3151 N N . ASN A 1 368 ? -8.147 -6.800 24.507 1.00 79.06 368 ASN A N 1
ATOM 3152 C CA . ASN A 1 368 ? -9.086 -6.475 25.588 1.00 79.06 368 ASN A CA 1
ATOM 3153 C C . ASN A 1 368 ? -10.191 -5.507 25.141 1.00 79.06 368 ASN A C 1
ATOM 3155 O O . ASN A 1 368 ? -10.825 -4.850 25.975 1.00 79.06 368 ASN A O 1
ATOM 3159 N N . ILE A 1 369 ? -10.398 -5.366 23.832 1.00 81.38 369 ILE A N 1
ATOM 3160 C CA . ILE A 1 369 ? -11.294 -4.355 23.291 1.00 81.38 369 ILE A CA 1
ATOM 3161 C C . ILE A 1 369 ? -12.746 -4.658 23.660 1.00 81.38 369 ILE A C 1
ATOM 3163 O O . ILE A 1 369 ? -13.296 -5.707 23.337 1.00 81.38 369 ILE A O 1
ATOM 3167 N N . ARG A 1 370 ? -13.386 -3.713 24.352 1.00 78.81 370 ARG A N 1
ATOM 3168 C CA . ARG A 1 370 ? -14.809 -3.779 24.704 1.00 78.81 370 ARG A CA 1
ATOM 3169 C C . ARG A 1 370 ? -15.472 -2.461 24.351 1.00 78.81 370 ARG A C 1
ATOM 3171 O O . ARG A 1 370 ? -15.310 -1.459 25.047 1.00 78.81 370 ARG A O 1
ATOM 3178 N N . ILE A 1 371 ? -16.224 -2.466 23.257 1.00 79.44 371 ILE A N 1
ATOM 3179 C CA . ILE A 1 371 ? -16.940 -1.281 22.778 1.00 79.44 371 ILE A CA 1
ATOM 3180 C C . ILE A 1 371 ? -18.326 -1.262 23.424 1.00 79.44 371 ILE A C 1
ATOM 3182 O O . ILE A 1 371 ? -19.068 -2.242 23.355 1.00 79.44 371 ILE A O 1
ATOM 3186 N N . LYS A 1 372 ? -18.691 -0.142 24.062 1.00 83.06 372 LYS A N 1
ATOM 3187 C CA . LYS A 1 372 ? -20.019 0.019 24.673 1.00 83.06 372 LYS A CA 1
ATOM 3188 C C . LYS A 1 372 ? -21.112 -0.165 23.617 1.00 83.06 372 LYS A C 1
ATOM 3190 O O . LYS A 1 372 ? -21.047 0.441 22.550 1.00 83.06 372 LYS A O 1
ATOM 3195 N N . LYS A 1 373 ? -22.161 -0.922 23.956 1.00 85.06 373 LYS A N 1
ATOM 3196 C CA . LYS A 1 373 ? -23.298 -1.220 23.066 1.00 85.06 373 LYS A CA 1
ATOM 3197 C C . LYS A 1 373 ? -23.961 0.033 22.480 1.00 85.06 373 LYS A C 1
ATOM 3199 O O . LYS A 1 373 ? -24.372 0.017 21.329 1.00 85.06 373 LYS A O 1
ATOM 3204 N N . GLU A 1 374 ? -24.028 1.118 23.250 1.00 85.56 374 GLU A N 1
ATOM 3205 C CA . GLU A 1 374 ? -24.546 2.416 22.790 1.00 85.56 374 GLU A CA 1
ATOM 3206 C C . GLU A 1 374 ? -23.733 2.986 21.618 1.00 85.56 374 GLU A C 1
ATOM 3208 O O . GLU A 1 374 ? -24.308 3.433 20.634 1.00 85.56 374 GLU A O 1
ATOM 3213 N N . LEU A 1 375 ? -22.398 2.915 21.688 1.00 85.88 375 LEU A N 1
ATOM 3214 C CA . LEU A 1 375 ? -21.514 3.411 20.628 1.00 85.88 375 LEU A CA 1
ATOM 3215 C C . LEU A 1 375 ? -21.598 2.538 19.375 1.00 85.88 375 LEU A C 1
ATOM 3217 O O . LEU A 1 375 ? -21.625 3.066 18.268 1.00 85.88 375 LEU A O 1
ATOM 3221 N N . LEU A 1 376 ? -21.684 1.215 19.557 1.00 86.00 376 LEU A N 1
ATOM 3222 C CA . LEU A 1 376 ? -21.895 0.276 18.453 1.00 86.00 376 LEU A CA 1
ATOM 3223 C C . LEU A 1 376 ? -23.231 0.510 17.752 1.00 86.00 376 LEU A C 1
ATOM 3225 O O . LEU A 1 376 ? -23.290 0.465 16.528 1.00 86.00 376 LEU A O 1
ATOM 3229 N N . LYS A 1 377 ? -24.292 0.790 18.516 1.00 87.06 377 LYS A N 1
ATOM 3230 C CA . LYS A 1 377 ? -25.596 1.118 17.946 1.00 87.06 377 LYS A CA 1
ATOM 3231 C C . LYS A 1 377 ? -25.515 2.389 17.103 1.00 87.06 377 LYS A C 1
ATOM 3233 O O . LYS A 1 377 ? -25.899 2.349 15.944 1.00 87.06 377 LYS A O 1
ATOM 3238 N N . ASN A 1 378 ? -24.943 3.463 17.650 1.00 87.44 378 ASN A N 1
ATOM 3239 C CA . ASN A 1 378 ? -24.820 4.728 16.928 1.00 87.44 378 ASN A CA 1
ATOM 3240 C C . ASN A 1 378 ? -24.071 4.549 15.603 1.00 87.44 378 ASN A C 1
ATOM 3242 O O . ASN A 1 378 ? -24.573 4.959 14.564 1.00 87.44 378 ASN A O 1
ATOM 3246 N N . ILE A 1 379 ? -22.902 3.897 15.613 1.00 87.50 379 ILE A N 1
ATOM 3247 C CA . ILE A 1 379 ? -22.135 3.729 14.374 1.00 87.50 379 ILE A CA 1
ATOM 3248 C C . ILE A 1 379 ? -22.819 2.781 13.381 1.00 87.50 379 ILE A C 1
ATOM 3250 O O . ILE A 1 379 ? -22.773 3.012 12.176 1.00 87.50 379 ILE A O 1
ATOM 3254 N N . SER A 1 380 ? -23.504 1.747 13.878 1.00 87.44 380 SER A N 1
ATOM 3255 C CA . SER A 1 380 ? -24.309 0.853 13.044 1.00 87.44 380 SER A CA 1
ATOM 3256 C C . SER A 1 380 ? -25.451 1.603 12.363 1.00 87.44 380 SER A C 1
ATOM 3258 O O . SER A 1 380 ? -25.702 1.369 11.183 1.00 87.44 380 SER A O 1
ATOM 3260 N N . ASP A 1 381 ? -26.120 2.509 13.079 1.00 87.50 381 ASP A N 1
ATOM 3261 C CA . ASP A 1 381 ? -27.185 3.346 12.528 1.00 87.50 381 ASP A CA 1
ATOM 3262 C C . ASP A 1 381 ? -26.624 4.269 11.427 1.00 87.50 381 ASP A C 1
ATOM 3264 O O . ASP A 1 381 ? -27.243 4.405 10.372 1.00 87.50 381 ASP A O 1
ATOM 3268 N N . VAL A 1 382 ? -25.416 4.827 11.606 1.00 87.06 382 VAL A N 1
ATOM 3269 C CA . VAL A 1 382 ? -24.725 5.627 10.573 1.00 87.06 382 VAL A CA 1
ATOM 3270 C C . VAL A 1 382 ? -24.433 4.794 9.324 1.00 87.06 382 VAL A C 1
ATOM 3272 O O . VAL A 1 382 ? -24.780 5.203 8.216 1.00 87.06 382 VAL A O 1
ATOM 3275 N N . TYR A 1 383 ? -23.823 3.616 9.477 1.00 89.88 383 TYR A N 1
ATOM 3276 C CA . TYR A 1 383 ? -23.510 2.743 8.342 1.00 89.88 383 TYR A CA 1
ATOM 3277 C C . TYR A 1 383 ? -24.767 2.277 7.605 1.00 89.88 383 TYR A C 1
ATOM 3279 O O . TYR A 1 383 ? -24.780 2.261 6.373 1.00 89.88 383 TYR A O 1
ATOM 3287 N N . LEU A 1 384 ? -25.831 1.943 8.340 1.00 86.69 384 LEU A N 1
ATOM 3288 C CA . LEU A 1 384 ? -27.107 1.546 7.755 1.00 86.69 384 LEU A CA 1
ATOM 3289 C C . LEU A 1 384 ? -27.730 2.693 6.950 1.00 86.69 384 LEU A C 1
ATOM 3291 O O . LEU A 1 384 ? -28.110 2.479 5.802 1.00 86.69 384 LEU A O 1
ATOM 3295 N N . CYS A 1 385 ? -27.750 3.914 7.496 1.00 87.12 385 CYS A N 1
ATOM 3296 C CA . CYS A 1 385 ? -28.235 5.099 6.781 1.00 87.12 385 CYS A CA 1
ATOM 3297 C C . CYS A 1 385 ? -27.493 5.326 5.453 1.00 87.12 385 CYS A C 1
ATOM 3299 O O . CYS A 1 385 ? -28.106 5.671 4.441 1.00 87.12 385 CYS A O 1
ATOM 3301 N N . ILE A 1 386 ? -26.167 5.146 5.446 1.00 84.19 386 ILE A N 1
ATOM 3302 C CA . ILE A 1 386 ? -25.340 5.295 4.238 1.00 84.19 386 ILE A CA 1
ATOM 3303 C C . ILE A 1 386 ? -25.678 4.200 3.226 1.00 84.19 386 ILE A C 1
ATOM 3305 O O . ILE A 1 386 ? -25.907 4.493 2.052 1.00 84.19 386 ILE A O 1
ATOM 3309 N N . TYR A 1 387 ? -25.768 2.952 3.686 1.00 83.00 387 TYR A N 1
ATOM 3310 C CA . TYR A 1 387 ? -26.119 1.815 2.844 1.00 83.00 387 TYR A CA 1
ATOM 3311 C C . TYR A 1 387 ? -27.494 1.989 2.184 1.00 83.00 387 TYR A C 1
ATOM 3313 O O . TYR A 1 387 ? -27.631 1.803 0.974 1.00 83.00 387 TYR A O 1
ATOM 3321 N N . GLU A 1 388 ? -28.512 2.377 2.953 1.00 82.62 388 GLU A N 1
ATOM 3322 C CA . GLU A 1 388 ? -29.863 2.626 2.442 1.00 82.62 388 GLU A CA 1
ATOM 3323 C C . GLU A 1 388 ? -29.861 3.724 1.373 1.00 82.62 388 GLU A C 1
ATOM 3325 O O . GLU A 1 388 ? -30.429 3.541 0.292 1.00 82.62 388 GLU A O 1
ATOM 3330 N N . PHE A 1 389 ? -29.143 4.821 1.624 1.00 80.56 389 PHE A N 1
ATOM 3331 C CA . PHE A 1 389 ? -29.025 5.925 0.677 1.00 80.56 389 PHE A CA 1
ATOM 3332 C C . PHE A 1 389 ? -28.348 5.518 -0.641 1.00 80.56 389 PHE A C 1
ATOM 3334 O O . PHE A 1 389 ? -28.806 5.890 -1.726 1.00 80.56 389 PHE A O 1
ATOM 3341 N N . ASP A 1 390 ? -27.289 4.712 -0.579 1.00 79.06 390 ASP A N 1
ATOM 3342 C CA . ASP A 1 390 ? -26.617 4.203 -1.776 1.00 79.06 390 ASP A CA 1
ATOM 3343 C C . ASP A 1 390 ? -27.527 3.282 -2.597 1.00 79.06 390 ASP A C 1
ATOM 3345 O O . ASP A 1 390 ? -27.526 3.333 -3.834 1.00 79.06 390 ASP A O 1
ATOM 3349 N N . GLN A 1 391 ? -28.352 2.469 -1.931 1.00 78.44 391 GLN A N 1
ATOM 3350 C CA . GLN A 1 391 ? -29.312 1.595 -2.605 1.00 78.44 391 GLN A CA 1
ATOM 3351 C C . GLN A 1 391 ? -30.442 2.379 -3.276 1.00 78.44 391 GLN A C 1
ATOM 3353 O O . GLN A 1 391 ? -30.843 2.051 -4.398 1.00 78.44 391 GLN A O 1
ATOM 3358 N N . GLU A 1 392 ? -30.936 3.443 -2.644 1.00 78.88 392 GLU A N 1
ATOM 3359 C CA . GLU A 1 392 ? -31.897 4.361 -3.260 1.00 78.88 392 GLU A CA 1
ATOM 3360 C C . GLU A 1 392 ? -31.315 5.035 -4.507 1.00 78.88 392 GLU A C 1
ATOM 3362 O O . GLU A 1 392 ? -31.959 5.053 -5.560 1.00 78.88 392 GLU A O 1
ATOM 3367 N N . ASN A 1 393 ? -30.066 5.501 -4.438 1.00 74.31 393 ASN A N 1
ATOM 3368 C CA . ASN A 1 393 ? -29.371 6.095 -5.579 1.00 74.31 393 ASN A CA 1
ATOM 3369 C C . ASN A 1 393 ? -29.183 5.103 -6.735 1.00 74.31 393 ASN A C 1
ATOM 3371 O O . ASN A 1 393 ? -29.386 5.469 -7.898 1.00 74.31 393 ASN A O 1
ATOM 3375 N N . LYS A 1 394 ? -28.844 3.839 -6.446 1.00 74.19 394 LYS A N 1
ATOM 3376 C CA . LYS A 1 394 ? -28.775 2.775 -7.463 1.00 74.19 394 LYS A CA 1
ATOM 3377 C C . LYS A 1 394 ? -30.143 2.528 -8.109 1.00 74.19 394 LYS A C 1
ATOM 3379 O O . LYS A 1 394 ? -30.239 2.480 -9.335 1.00 74.19 394 LYS A O 1
ATOM 3384 N N . ARG A 1 395 ? -31.217 2.444 -7.314 1.00 71.81 395 ARG A N 1
ATOM 3385 C CA . ARG A 1 395 ? -32.593 2.271 -7.822 1.00 71.81 395 ARG A CA 1
ATOM 3386 C C . ARG A 1 395 ? -33.041 3.445 -8.694 1.00 71.81 395 ARG A C 1
ATOM 3388 O O . ARG A 1 395 ? -33.647 3.219 -9.739 1.00 71.81 395 ARG A O 1
ATOM 3395 N N . ASN A 1 396 ? -32.720 4.677 -8.305 1.00 69.62 396 ASN A N 1
ATOM 3396 C CA . ASN A 1 396 ? -33.059 5.872 -9.077 1.00 69.62 396 ASN A CA 1
ATOM 3397 C C . ASN A 1 396 ? -32.304 5.925 -10.411 1.00 69.62 396 ASN A C 1
ATOM 3399 O O . ASN A 1 396 ? -32.923 6.212 -11.435 1.00 69.62 396 ASN A O 1
ATOM 3403 N N . LYS A 1 397 ? -31.013 5.561 -10.427 1.00 62.84 397 LYS A N 1
ATOM 3404 C CA . LYS A 1 397 ? -30.225 5.451 -11.667 1.00 62.84 397 LYS A CA 1
ATOM 3405 C C . LYS A 1 397 ? -30.788 4.396 -12.619 1.00 62.84 397 LYS A C 1
ATOM 3407 O O . LYS A 1 397 ? -30.903 4.670 -13.811 1.00 62.84 397 LYS A O 1
ATOM 3412 N N . ASN A 1 398 ? -31.210 3.245 -12.092 1.00 57.53 398 ASN A N 1
ATOM 3413 C CA . ASN A 1 398 ? -31.818 2.184 -12.900 1.00 57.53 398 ASN A CA 1
ATOM 3414 C C . ASN A 1 398 ? -33.179 2.607 -13.483 1.00 57.53 398 ASN A C 1
ATOM 3416 O O . ASN A 1 398 ? -33.472 2.306 -14.637 1.00 57.53 398 ASN A O 1
ATOM 3420 N N . LYS A 1 399 ? -33.992 3.367 -12.732 1.00 52.66 399 LYS A N 1
ATOM 3421 C CA . LYS A 1 399 ? -35.244 3.949 -13.249 1.00 52.66 399 LYS A CA 1
ATOM 3422 C C . LYS A 1 399 ? -34.991 5.006 -14.328 1.00 52.66 399 LYS A C 1
ATOM 3424 O O . LYS A 1 399 ? -35.736 5.069 -15.303 1.00 52.66 399 LYS A O 1
ATOM 3429 N N . SER A 1 400 ? -33.955 5.840 -14.184 1.00 52.06 400 SER A N 1
ATOM 3430 C CA . SER A 1 400 ? -33.616 6.837 -15.207 1.00 52.06 400 SER A CA 1
ATOM 3431 C C . SER A 1 400 ? -33.071 6.200 -16.485 1.00 52.06 400 SER A C 1
ATOM 3433 O O . SER A 1 400 ? -33.465 6.630 -17.565 1.00 52.06 400 SER A O 1
ATOM 3435 N N . SER A 1 401 ? -32.247 5.148 -16.390 1.00 52.88 401 SER A N 1
ATOM 3436 C CA . SER A 1 401 ? -31.743 4.437 -17.571 1.00 52.88 401 SER A CA 1
ATOM 3437 C C . SER A 1 401 ? -32.846 3.661 -18.292 1.00 52.88 401 SER A C 1
ATOM 3439 O O . SER A 1 401 ? -32.923 3.749 -19.512 1.00 52.88 401 SER A O 1
ATOM 3441 N N . GLN A 1 402 ? -33.769 3.016 -17.566 1.00 45.38 402 GLN A N 1
ATOM 3442 C CA . GLN A 1 402 ? -34.953 2.390 -18.174 1.00 45.38 402 GLN A CA 1
ATOM 3443 C C . GLN A 1 402 ? -35.849 3.420 -18.875 1.00 45.38 402 GLN A C 1
ATOM 3445 O O . GLN A 1 402 ? -36.284 3.195 -20.000 1.00 45.38 402 GLN A O 1
ATOM 3450 N N . ASN A 1 403 ? -36.070 4.591 -18.270 1.00 45.81 403 ASN A N 1
ATOM 3451 C CA . ASN A 1 403 ? -36.839 5.663 -18.906 1.00 45.81 403 ASN A CA 1
ATOM 3452 C C . ASN A 1 403 ? -36.130 6.261 -20.134 1.00 45.81 403 ASN A C 1
ATOM 3454 O O . ASN A 1 403 ? -36.803 6.675 -21.078 1.00 45.81 403 ASN A O 1
ATOM 3458 N N . GLU A 1 404 ? -34.796 6.331 -20.148 1.00 50.22 404 GLU A N 1
ATOM 3459 C CA . GLU A 1 404 ? -34.034 6.779 -21.318 1.00 50.22 404 GLU A CA 1
ATOM 3460 C C . GLU A 1 404 ? -34.000 5.740 -22.439 1.00 50.22 404 GLU A C 1
ATOM 3462 O O . GLU A 1 404 ? -34.141 6.117 -23.601 1.00 50.22 404 GLU A O 1
ATOM 3467 N N . GLU A 1 405 ? -33.865 4.452 -22.122 1.00 47.12 405 GLU A N 1
ATOM 3468 C CA . GLU A 1 405 ? -33.967 3.368 -23.103 1.00 47.12 405 GLU A CA 1
ATOM 3469 C C . GLU A 1 405 ? -35.377 3.293 -23.687 1.00 47.12 405 GLU A C 1
ATOM 3471 O O . GLU A 1 405 ? -35.520 3.261 -24.907 1.00 47.12 405 GLU A O 1
ATOM 3476 N N . HIS A 1 406 ? -36.418 3.416 -22.859 1.00 48.56 406 HIS A N 1
ATOM 3477 C CA . HIS A 1 406 ? -37.801 3.460 -23.332 1.00 48.56 406 HIS A CA 1
ATOM 3478 C C . HIS A 1 406 ? -38.072 4.715 -24.179 1.00 48.56 406 HIS A C 1
ATOM 3480 O O . HIS A 1 406 ? -38.704 4.634 -25.228 1.00 48.56 406 HIS A O 1
ATOM 3486 N N . LYS A 1 407 ? -37.512 5.882 -23.820 1.00 55.06 407 LYS A N 1
ATOM 3487 C CA . LYS A 1 407 ? -37.577 7.085 -24.674 1.00 55.06 407 LYS A CA 1
ATOM 3488 C C . LYS A 1 407 ? -36.794 6.928 -25.979 1.00 55.06 407 LYS A C 1
ATOM 3490 O O . LYS A 1 407 ? -37.256 7.439 -26.996 1.00 55.06 407 LYS A O 1
ATOM 3495 N N . LYS A 1 408 ? -35.642 6.247 -25.983 1.00 55.41 408 LYS A N 1
ATOM 3496 C CA . LYS A 1 408 ? -34.865 5.957 -27.203 1.00 55.41 408 LYS A CA 1
ATOM 3497 C C . LYS A 1 408 ? -35.598 4.963 -28.103 1.00 55.41 408 LYS A C 1
ATOM 3499 O O . LYS A 1 408 ? -35.664 5.212 -29.302 1.00 55.41 408 LYS A O 1
ATOM 3504 N N . MET A 1 409 ? -36.211 3.922 -27.539 1.00 52.72 409 MET A N 1
ATOM 3505 C CA . MET A 1 409 ? -37.060 2.979 -28.272 1.00 52.72 409 MET A CA 1
ATOM 3506 C C . MET A 1 409 ? -38.289 3.672 -28.859 1.00 52.72 409 MET A C 1
ATOM 3508 O O . MET A 1 409 ? -38.493 3.596 -30.064 1.00 52.72 409 MET A O 1
ATOM 3512 N N . ILE A 1 410 ? -39.023 4.467 -28.070 1.00 55.84 410 ILE A N 1
ATOM 3513 C CA . ILE A 1 410 ? -40.181 5.230 -28.566 1.00 55.84 410 ILE A CA 1
ATOM 3514 C C . ILE A 1 410 ? -39.762 6.238 -29.648 1.00 55.84 410 ILE A C 1
ATOM 3516 O O . ILE A 1 410 ? -40.526 6.502 -30.573 1.00 55.84 410 ILE A O 1
ATOM 3520 N N . LYS A 1 411 ? -38.556 6.818 -29.571 1.00 54.31 411 LYS A N 1
ATOM 3521 C CA . LYS A 1 411 ? -38.052 7.733 -30.608 1.00 54.31 411 LYS A CA 1
ATOM 3522 C C . LYS A 1 411 ? -37.670 6.987 -31.893 1.00 54.31 411 LYS A C 1
ATOM 3524 O O . LYS A 1 411 ? -37.989 7.471 -32.971 1.00 54.31 411 LYS A O 1
ATOM 3529 N N . GLN A 1 412 ? -37.079 5.795 -31.782 1.00 51.81 412 GLN A N 1
ATOM 3530 C CA . GLN A 1 412 ? -36.774 4.933 -32.930 1.00 51.81 412 GLN A CA 1
ATOM 3531 C C . GLN A 1 412 ? -38.032 4.317 -33.564 1.00 51.81 412 GLN A C 1
ATOM 3533 O O . GLN A 1 412 ? -38.072 4.146 -34.780 1.00 51.81 412 GLN A O 1
ATOM 3538 N N . GLU A 1 413 ? -39.075 4.031 -32.783 1.00 49.75 413 GLU A N 1
ATOM 3539 C CA . GLU A 1 413 ? -40.373 3.586 -33.305 1.00 49.75 413 GLU A CA 1
ATOM 3540 C C . GLU A 1 413 ? -41.142 4.736 -33.959 1.00 49.75 413 GLU A C 1
ATOM 3542 O O . GLU A 1 413 ? -41.659 4.575 -35.062 1.00 49.75 413 GLU A O 1
ATOM 3547 N N . LYS A 1 414 ? -41.137 5.940 -33.373 1.00 49.47 414 LYS A N 1
ATOM 3548 C CA . LYS A 1 414 ? -41.780 7.119 -33.985 1.00 49.47 414 LYS A CA 1
ATOM 3549 C C . LYS A 1 414 ? -41.115 7.581 -35.284 1.00 49.47 414 LYS A C 1
AT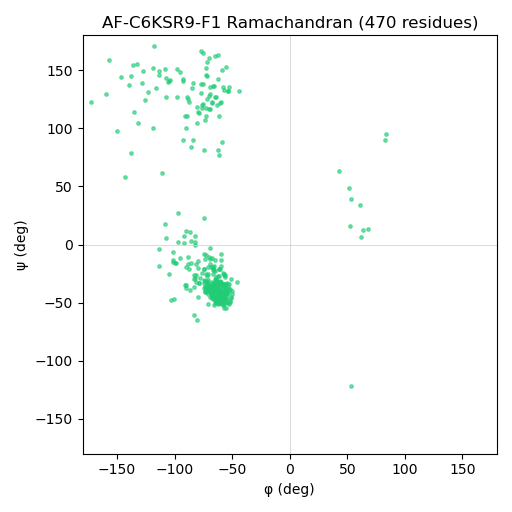OM 3551 O O . LYS A 1 414 ? -41.781 8.217 -36.092 1.00 49.47 414 LYS A O 1
ATOM 3556 N N . GLU A 1 415 ? -39.850 7.236 -35.515 1.00 49.78 415 GLU A N 1
ATOM 3557 C CA . GLU A 1 415 ? -39.169 7.482 -36.795 1.00 49.78 415 GLU A CA 1
ATOM 3558 C C . GLU A 1 415 ? -39.404 6.364 -37.832 1.00 49.78 415 GLU A C 1
ATOM 3560 O O . GLU A 1 415 ? -39.208 6.601 -39.021 1.00 49.78 415 GLU A O 1
ATOM 3565 N N . LYS A 1 416 ? -39.890 5.179 -37.428 1.00 49.62 416 LYS A N 1
ATOM 3566 C CA . LYS A 1 416 ? -40.204 4.060 -38.343 1.00 49.62 416 LYS A CA 1
ATOM 3567 C C . LYS A 1 416 ? -41.688 3.921 -38.706 1.00 49.62 416 LYS A C 1
ATOM 3569 O O . LYS A 1 416 ? -41.996 3.258 -39.687 1.00 49.62 416 LYS A O 1
ATOM 3574 N N . ILE A 1 417 ? -42.604 4.560 -37.977 1.00 42.66 417 ILE A N 1
ATOM 3575 C CA . ILE A 1 417 ? -44.063 4.381 -38.155 1.00 42.66 417 ILE A CA 1
ATOM 3576 C C . ILE A 1 417 ? -44.670 5.235 -39.301 1.00 42.66 417 ILE A C 1
ATOM 3578 O O . ILE A 1 417 ? -45.874 5.212 -39.527 1.00 42.66 417 ILE A O 1
ATOM 3582 N N . ASN A 1 418 ? -43.863 5.924 -40.116 1.00 39.25 418 ASN A N 1
ATOM 3583 C CA . ASN A 1 418 ? -44.374 6.673 -41.280 1.00 39.25 418 ASN A CA 1
ATOM 3584 C C . ASN A 1 418 ? -44.541 5.862 -42.577 1.00 39.25 418 ASN A C 1
ATOM 3586 O O . ASN A 1 418 ? -44.966 6.424 -43.583 1.00 39.25 418 ASN A O 1
ATOM 3590 N N . GLU A 1 419 ? -44.282 4.557 -42.578 1.00 39.28 419 GLU A N 1
ATOM 3591 C CA . GLU A 1 419 ? -44.553 3.701 -43.733 1.00 39.28 419 GLU A CA 1
ATOM 3592 C C . GLU A 1 419 ? -45.118 2.359 -43.257 1.00 39.28 419 GLU A C 1
ATOM 3594 O O . GLU A 1 419 ? -44.615 1.765 -42.309 1.00 39.28 419 GLU A O 1
ATOM 3599 N N . THR A 1 420 ? -46.149 1.874 -43.949 1.00 36.22 420 THR A N 1
ATOM 3600 C CA . THR A 1 420 ? -46.849 0.584 -43.786 1.00 36.22 420 THR A CA 1
ATOM 3601 C C . THR A 1 420 ? -47.938 0.484 -42.709 1.00 36.22 420 THR A C 1
ATOM 3603 O O . THR A 1 420 ? -47.753 0.049 -41.578 1.00 36.22 420 THR A O 1
ATOM 3606 N N . GLU A 1 421 ? -49.147 0.810 -43.170 1.00 30.64 421 GLU A N 1
ATOM 3607 C CA . GLU A 1 421 ? -50.424 0.279 -42.699 1.00 30.64 421 GLU A CA 1
ATOM 3608 C C . GLU A 1 421 ? -50.466 -1.266 -42.766 1.00 30.64 421 GLU A C 1
ATOM 3610 O O . GLU A 1 421 ? -49.880 -1.881 -43.658 1.00 30.64 421 GLU A O 1
ATOM 3615 N N . ASN A 1 422 ? -51.286 -1.854 -41.886 1.00 29.28 422 ASN A N 1
ATOM 3616 C CA . ASN A 1 422 ? -51.754 -3.250 -41.837 1.00 29.28 422 ASN A CA 1
ATOM 3617 C C . ASN A 1 422 ? -50.846 -4.292 -41.160 1.00 29.28 422 ASN A C 1
ATOM 3619 O O . ASN A 1 422 ? -50.061 -4.974 -41.817 1.00 29.28 422 ASN A O 1
ATOM 3623 N N . LYS A 1 423 ? -51.115 -4.547 -39.868 1.00 34.66 423 LYS A N 1
ATOM 3624 C CA . LYS A 1 423 ? -51.464 -5.880 -39.325 1.00 34.66 423 LYS A CA 1
ATOM 3625 C C . LYS A 1 423 ? -51.874 -5.770 -37.849 1.00 34.66 423 LYS A C 1
ATOM 3627 O O . LYS A 1 423 ? -51.114 -5.282 -37.025 1.00 34.66 423 LYS A O 1
ATOM 3632 N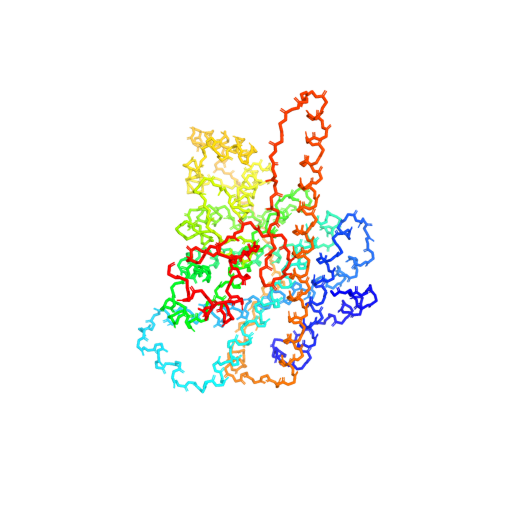 N . GLN A 1 424 ? -53.089 -6.221 -37.550 1.00 32.12 424 GLN A N 1
ATOM 3633 C CA . GLN A 1 424 ? -53.607 -6.463 -36.202 1.00 32.12 424 GLN A CA 1
ATOM 3634 C C . GLN A 1 424 ? -52.840 -7.627 -35.559 1.00 32.12 424 GLN A C 1
ATOM 3636 O O . GLN A 1 424 ? -52.640 -8.633 -36.235 1.00 32.12 424 GLN A O 1
ATOM 3641 N N . ASN A 1 425 ? -52.451 -7.498 -34.290 1.00 35.22 425 ASN A N 1
ATOM 3642 C CA . ASN A 1 425 ? -52.270 -8.595 -33.335 1.00 35.22 425 ASN A CA 1
ATOM 3643 C C . ASN A 1 425 ? -52.330 -7.998 -31.918 1.00 35.22 425 ASN A C 1
ATOM 3645 O O . ASN A 1 425 ? -51.687 -6.987 -31.649 1.00 35.22 425 ASN A O 1
ATOM 3649 N N . ASP A 1 426 ? -53.156 -8.596 -31.062 1.00 36.97 426 ASP A N 1
ATOM 3650 C CA . ASP A 1 426 ? -53.396 -8.206 -29.672 1.00 36.97 426 ASP A CA 1
ATOM 3651 C C . ASP A 1 426 ? -52.161 -8.487 -28.793 1.00 36.97 426 ASP A C 1
ATOM 3653 O O . ASP A 1 426 ? -51.788 -9.646 -28.610 1.00 36.97 426 ASP A O 1
ATOM 3657 N N . ASP A 1 427 ? -51.549 -7.447 -28.220 1.00 46.16 427 ASP A N 1
ATOM 3658 C CA . ASP A 1 427 ? -50.537 -7.578 -27.163 1.00 46.16 427 ASP A CA 1
ATOM 3659 C C . ASP A 1 427 ? -51.231 -7.563 -25.787 1.00 46.16 427 ASP A C 1
ATOM 3661 O O . ASP A 1 427 ? -51.610 -6.513 -25.259 1.00 46.16 427 ASP A O 1
ATOM 3665 N N . GLU A 1 428 ? -51.426 -8.744 -25.191 1.00 59.62 428 GLU A N 1
ATOM 3666 C CA . GLU A 1 428 ? -51.881 -8.881 -23.802 1.00 59.62 428 GLU A CA 1
ATOM 3667 C C . GLU A 1 428 ? -50.742 -8.527 -22.826 1.00 59.62 428 GLU A C 1
ATOM 3669 O O . GLU A 1 428 ? -49.795 -9.289 -22.632 1.00 59.62 428 GLU A O 1
ATOM 3674 N N . CYS A 1 429 ? -50.834 -7.369 -22.166 1.00 72.94 429 CYS A N 1
ATOM 3675 C CA . CYS A 1 429 ? -49.925 -6.991 -21.081 1.00 72.94 429 CYS A CA 1
ATOM 3676 C C . CYS A 1 429 ? -50.272 -7.737 -19.779 1.00 72.94 429 CYS A C 1
ATOM 3678 O O . CYS A 1 429 ? -51.353 -7.541 -19.217 1.00 72.94 429 CYS A O 1
ATOM 3680 N N . TYR A 1 430 ? -49.338 -8.526 -19.239 1.00 82.06 430 TYR A N 1
ATOM 3681 C CA . TYR A 1 430 ? -49.500 -9.207 -17.947 1.00 82.06 430 TYR A CA 1
ATOM 3682 C C . TYR A 1 430 ? -48.871 -8.413 -16.789 1.00 82.06 430 TYR A C 1
ATOM 3684 O O . TYR A 1 430 ? -47.868 -7.722 -16.959 1.00 82.06 430 TYR A O 1
ATOM 3692 N N . LEU A 1 431 ? -49.448 -8.526 -15.586 1.00 87.44 431 LEU A N 1
ATOM 3693 C CA . LEU A 1 431 ? -48.974 -7.849 -14.370 1.00 87.44 431 LEU A CA 1
ATOM 3694 C C . LEU A 1 431 ? -48.315 -8.833 -13.396 1.00 87.44 431 LEU A C 1
ATOM 3696 O O . LEU A 1 431 ? -48.772 -9.960 -13.207 1.00 87.44 431 LEU A O 1
ATOM 3700 N N . CYS A 1 432 ? -47.261 -8.373 -12.726 1.00 89.81 432 CYS A N 1
ATOM 3701 C CA . CYS A 1 432 ? -46.503 -9.123 -11.738 1.00 89.81 432 CYS A CA 1
ATOM 3702 C C . CYS A 1 432 ? -47.378 -9.439 -10.529 1.00 89.81 432 CYS A C 1
ATOM 3704 O O . CYS A 1 432 ? -47.934 -8.537 -9.900 1.00 89.81 432 CYS A O 1
ATOM 3706 N N . ASN A 1 433 ? -47.454 -10.710 -10.142 1.00 86.94 433 ASN A N 1
ATOM 3707 C CA . ASN A 1 433 ? -48.332 -11.116 -9.057 1.00 86.94 433 ASN A CA 1
ATOM 3708 C C . ASN A 1 433 ? -47.920 -10.507 -7.704 1.00 86.94 433 ASN A C 1
ATOM 3710 O O . ASN A 1 433 ? -48.797 -10.197 -6.899 1.00 86.94 433 ASN A O 1
ATOM 3714 N N . ASN A 1 434 ? -46.619 -10.248 -7.512 1.00 87.12 434 ASN A N 1
ATOM 3715 C CA . ASN A 1 434 ? -46.056 -9.665 -6.292 1.00 87.12 434 ASN A CA 1
ATOM 3716 C C . ASN A 1 434 ? -46.151 -8.126 -6.245 1.00 87.12 434 ASN A C 1
ATOM 3718 O O . ASN A 1 434 ? -46.774 -7.577 -5.344 1.00 87.12 434 ASN A O 1
ATOM 3722 N N . CYS A 1 435 ? -45.533 -7.413 -7.198 1.00 89.19 435 CYS A N 1
ATOM 3723 C CA . CYS A 1 435 ? -45.423 -5.945 -7.149 1.00 89.19 435 CYS A CA 1
ATOM 3724 C C . CYS A 1 435 ? -46.421 -5.189 -8.039 1.00 89.19 435 CYS A C 1
ATOM 3726 O O . CYS A 1 435 ? -46.466 -3.968 -7.960 1.00 89.19 435 CYS A O 1
ATOM 3728 N N . LYS A 1 436 ? -47.208 -5.891 -8.868 1.00 87.19 436 LYS A N 1
ATOM 3729 C CA . LYS A 1 436 ? -48.182 -5.319 -9.821 1.00 87.19 436 LYS A CA 1
ATOM 3730 C C . LYS A 1 436 ? -47.598 -4.448 -10.946 1.00 87.19 436 LYS A C 1
ATOM 3732 O O . LYS A 1 436 ? -48.365 -3.823 -11.664 1.00 87.19 436 LYS A O 1
ATOM 3737 N N . GLU A 1 437 ? -46.282 -4.463 -11.151 1.00 86.69 437 GLU A N 1
ATOM 3738 C CA . GLU A 1 437 ? -45.624 -3.896 -12.345 1.00 86.69 437 GLU A CA 1
ATOM 3739 C C . GLU A 1 437 ? -45.778 -4.818 -13.569 1.00 86.69 437 GLU A C 1
ATOM 3741 O O . GLU A 1 437 ? -46.129 -5.986 -13.406 1.00 86.69 437 GLU A O 1
ATOM 3746 N N . LEU A 1 438 ? -45.483 -4.336 -14.782 1.00 85.81 438 LEU A N 1
ATOM 3747 C CA . LEU A 1 438 ? -45.487 -5.161 -16.003 1.00 85.81 438 LEU A CA 1
ATOM 3748 C C . LEU A 1 438 ? -44.602 -6.406 -15.836 1.00 85.81 438 LEU A C 1
ATOM 3750 O O . LEU A 1 438 ? -43.474 -6.331 -15.345 1.00 85.81 438 LEU A O 1
ATOM 3754 N N . ALA A 1 439 ? -45.137 -7.566 -16.204 1.00 83.81 439 ALA A N 1
ATOM 3755 C CA . ALA A 1 439 ? -44.461 -8.842 -16.068 1.00 83.81 439 ALA A CA 1
ATOM 3756 C C . ALA A 1 439 ? -43.999 -9.386 -17.420 1.00 83.81 439 ALA A C 1
ATOM 3758 O O . ALA A 1 439 ? -44.799 -9.573 -18.330 1.00 83.81 439 ALA A O 1
ATOM 3759 N N . GLU A 1 440 ? -42.711 -9.713 -17.500 1.00 83.75 440 GLU A N 1
ATOM 3760 C CA . GLU A 1 440 ? -42.080 -10.344 -18.668 1.00 83.75 440 GLU A CA 1
ATOM 3761 C C . GLU A 1 440 ? -41.867 -11.855 -18.465 1.00 83.75 440 GLU A C 1
ATOM 3763 O O . GLU A 1 440 ? -41.586 -12.593 -19.407 1.00 83.75 440 GLU A O 1
ATOM 3768 N N . LEU A 1 441 ? -41.996 -12.339 -17.224 1.00 83.00 441 LEU A N 1
ATOM 3769 C CA . LEU A 1 441 ? -41.760 -13.730 -16.847 1.00 83.00 441 LEU A CA 1
ATOM 3770 C C . LEU A 1 441 ? -43.076 -14.381 -16.412 1.00 83.00 441 LEU A C 1
ATOM 3772 O O . LEU A 1 441 ? -43.904 -13.748 -15.767 1.00 83.00 441 LEU A O 1
ATOM 3776 N N . GLN A 1 442 ? -43.244 -15.670 -16.692 1.00 88.44 442 GLN A N 1
ATOM 3777 C CA . GLN A 1 442 ? -44.346 -16.491 -16.179 1.00 88.44 442 GLN A CA 1
ATOM 3778 C C . GLN A 1 442 ? -43.804 -17.640 -15.328 1.00 88.44 442 GLN A C 1
ATOM 3780 O O . GLN A 1 442 ? -42.686 -18.111 -15.551 1.00 88.44 442 GLN A O 1
ATOM 3785 N N . CYS A 1 443 ? -44.586 -18.116 -14.359 1.00 85.81 443 CYS A N 1
ATOM 3786 C CA . CYS A 1 443 ? -44.228 -19.292 -13.573 1.00 85.81 443 CYS A CA 1
ATOM 3787 C C . CYS A 1 443 ? -44.052 -20.509 -14.494 1.00 85.81 443 CYS A C 1
ATOM 3789 O O . CYS A 1 443 ? -44.977 -20.898 -15.206 1.00 85.81 443 CYS A O 1
ATOM 3791 N N . SER A 1 444 ? -42.876 -21.138 -14.465 1.00 82.69 444 SER A N 1
ATOM 3792 C CA . SER A 1 444 ? -42.540 -22.257 -15.354 1.00 82.69 444 SER A CA 1
ATOM 3793 C C . SER A 1 444 ? -43.364 -23.523 -15.096 1.00 82.69 444 SER A C 1
ATOM 3795 O O . SER A 1 444 ? -43.535 -24.316 -16.019 1.00 82.69 444 SER A O 1
ATOM 3797 N N . GLN A 1 445 ? -43.880 -23.704 -13.873 1.00 80.25 445 GLN A N 1
ATOM 3798 C CA . GLN A 1 445 ? -44.761 -24.820 -13.519 1.00 80.25 445 GLN A CA 1
ATOM 3799 C C . GLN A 1 445 ? -46.202 -24.563 -13.960 1.00 80.25 445 GLN A C 1
ATOM 3801 O O . GLN A 1 445 ? -46.710 -25.272 -14.821 1.00 80.25 445 GLN A O 1
ATOM 3806 N N . CYS A 1 446 ? -46.866 -23.550 -13.394 1.00 85.06 446 CYS A N 1
ATOM 3807 C CA . CYS A 1 446 ? -48.299 -23.377 -13.624 1.00 85.06 446 CYS A CA 1
ATOM 3808 C C . CYS A 1 446 ? -48.655 -22.561 -14.872 1.00 85.06 446 CYS A C 1
ATOM 3810 O O . CYS A 1 446 ? -49.794 -22.642 -15.323 1.00 85.06 446 CYS A O 1
ATOM 3812 N N . LYS A 1 447 ? -47.731 -21.734 -15.390 1.00 85.81 447 LYS A N 1
ATOM 3813 C CA . LYS A 1 447 ? -47.944 -20.782 -16.500 1.00 85.81 447 LYS A CA 1
ATOM 3814 C C . LYS A 1 447 ? -49.140 -19.824 -16.334 1.00 85.81 447 LYS A C 1
ATOM 3816 O O . LYS A 1 447 ? -49.578 -19.221 -17.303 1.00 85.81 447 LYS A O 1
ATOM 3821 N N . LYS A 1 448 ? -49.687 -19.684 -15.118 1.00 83.81 448 LYS A N 1
ATOM 3822 C CA . LYS A 1 448 ? -50.852 -18.821 -14.825 1.00 83.81 448 LYS A CA 1
ATOM 3823 C C . LYS A 1 448 ? -50.496 -17.526 -14.103 1.00 83.81 448 LYS A C 1
ATOM 3825 O O . LYS A 1 448 ? -51.252 -16.564 -14.176 1.00 83.81 448 LYS A O 1
ATOM 3830 N N . THR A 1 449 ? -49.388 -17.501 -13.372 1.00 85.81 449 THR A N 1
ATOM 3831 C CA . THR A 1 449 ? -48.899 -16.308 -12.674 1.00 85.81 449 THR A CA 1
ATOM 3832 C C . THR A 1 449 ? -47.700 -15.727 -13.397 1.00 85.81 449 THR A C 1
ATOM 3834 O O . THR A 1 449 ? -46.814 -16.457 -13.847 1.00 85.81 449 THR A O 1
ATOM 3837 N N . TYR A 1 450 ? -47.668 -14.401 -13.470 1.00 91.25 450 TYR A N 1
ATOM 3838 C CA . TYR A 1 450 ? -46.615 -13.641 -14.123 1.00 91.25 450 TYR A CA 1
ATOM 3839 C C . TYR A 1 450 ? -45.830 -12.834 -13.085 1.00 91.25 450 TYR A C 1
ATOM 3841 O O . TYR A 1 450 ? -46.370 -12.447 -12.049 1.00 91.25 450 TYR A O 1
ATOM 3849 N N . TYR A 1 451 ? -44.546 -12.599 -13.337 1.00 89.44 451 TYR A N 1
ATOM 3850 C CA . TYR A 1 451 ? -43.628 -11.876 -12.463 1.00 89.44 451 TYR A CA 1
ATOM 3851 C C . TYR A 1 451 ? -42.745 -10.930 -13.283 1.00 89.44 451 TYR A C 1
ATOM 3853 O O . TYR A 1 451 ? -42.341 -11.251 -14.396 1.00 89.44 451 TYR A O 1
ATOM 3861 N N . CYS A 1 452 ? -42.405 -9.769 -12.726 1.00 89.00 452 CYS A N 1
ATOM 3862 C CA . CYS A 1 452 ? -41.438 -8.857 -13.346 1.00 89.00 452 CYS A CA 1
ATOM 3863 C C . CYS A 1 452 ? -39.978 -9.291 -13.111 1.00 89.00 452 CYS A C 1
ATOM 3865 O O . CYS A 1 452 ? -39.085 -8.878 -13.838 1.00 89.00 452 CYS A O 1
ATOM 3867 N N . SER A 1 453 ? -39.714 -10.118 -12.091 1.00 85.38 453 SER A N 1
ATOM 3868 C CA . SER A 1 453 ? -38.373 -10.609 -11.754 1.00 85.38 453 SER A CA 1
ATOM 3869 C C . SER A 1 453 ? -38.429 -11.917 -10.957 1.00 85.38 453 SER A C 1
ATOM 3871 O O . SER A 1 453 ? -39.432 -12.216 -10.298 1.00 85.38 453 SER A O 1
ATOM 3873 N N . LYS A 1 454 ? -37.327 -12.684 -10.955 1.00 86.12 454 LYS A N 1
ATOM 3874 C CA . LYS A 1 454 ? -37.168 -13.871 -10.088 1.00 86.12 454 LYS A CA 1
ATOM 3875 C C . LYS A 1 454 ? -37.307 -13.533 -8.596 1.00 86.12 454 LYS A C 1
ATOM 3877 O O . LYS A 1 454 ? -37.864 -14.323 -7.843 1.00 86.12 454 LYS A O 1
ATOM 3882 N N . GLU A 1 455 ? -36.869 -12.350 -8.168 1.00 86.75 455 GLU A N 1
ATOM 3883 C CA . GLU A 1 455 ? -37.016 -11.889 -6.778 1.00 86.75 455 GLU A CA 1
ATOM 3884 C C . GLU A 1 455 ? -38.490 -11.734 -6.381 1.00 86.75 455 GLU A C 1
ATOM 3886 O O . GLU A 1 455 ? -38.888 -12.128 -5.283 1.00 86.75 455 GLU A O 1
ATOM 3891 N N . CYS A 1 456 ? -39.323 -11.193 -7.281 1.00 87.31 456 CYS A N 1
ATOM 3892 C CA . CYS A 1 456 ? -40.764 -11.107 -7.060 1.00 87.31 456 CYS A CA 1
ATOM 3893 C C . CYS A 1 456 ? -41.422 -12.488 -6.996 1.00 87.31 456 CYS A C 1
ATOM 3895 O O . CYS A 1 456 ? -42.289 -12.694 -6.149 1.00 87.31 456 CYS A O 1
ATOM 3897 N N . GLN A 1 457 ? -40.983 -13.436 -7.829 1.00 87.06 457 GLN A N 1
ATOM 3898 C CA . GLN A 1 457 ? -41.439 -14.824 -7.750 1.00 87.06 457 GLN A CA 1
ATOM 3899 C C . GLN A 1 457 ? -41.086 -15.460 -6.397 1.00 87.06 457 GLN A C 1
ATOM 3901 O O . GLN A 1 457 ? -41.933 -16.117 -5.804 1.00 87.06 457 GLN A O 1
ATOM 3906 N N . MET A 1 458 ? -39.872 -15.245 -5.877 1.00 87.12 458 MET A N 1
ATOM 3907 C CA . MET A 1 458 ? -39.458 -15.789 -4.575 1.00 87.12 458 MET A CA 1
ATOM 3908 C C . MET A 1 458 ? -40.255 -15.197 -3.409 1.00 87.12 458 MET A C 1
ATOM 3910 O O . MET A 1 458 ? -40.654 -15.935 -2.512 1.00 87.12 458 MET A O 1
ATOM 3914 N N . LYS A 1 459 ? -40.522 -13.885 -3.429 1.00 86.38 459 LYS A N 1
ATOM 3915 C CA . LYS A 1 459 ? -41.341 -13.225 -2.397 1.00 86.38 459 LYS A CA 1
ATOM 3916 C C . LYS A 1 459 ? -42.790 -13.712 -2.408 1.00 86.38 459 LYS A C 1
ATOM 3918 O O . LYS A 1 459 ? -43.360 -13.933 -1.345 1.00 86.38 459 LYS A O 1
ATOM 3923 N N . ASP A 1 460 ? -43.360 -13.923 -3.593 1.00 87.25 460 ASP A N 1
ATOM 3924 C CA . ASP A 1 460 ? -44.720 -14.448 -3.742 1.00 87.25 460 ASP A CA 1
ATOM 3925 C C . ASP A 1 460 ? -44.800 -15.973 -3.570 1.00 87.25 460 ASP A C 1
ATOM 3927 O O . ASP A 1 460 ? -45.887 -16.499 -3.361 1.00 87.25 460 ASP A O 1
ATOM 3931 N N . TRP A 1 461 ? -43.679 -16.709 -3.602 1.00 85.31 461 TRP A N 1
ATOM 3932 C CA . TRP A 1 461 ? -43.674 -18.178 -3.547 1.00 85.31 461 TRP A CA 1
ATOM 3933 C C . TRP A 1 461 ? -44.408 -18.737 -2.325 1.00 85.31 461 TRP A C 1
ATOM 3935 O O . TRP A 1 461 ? -45.073 -19.763 -2.435 1.00 85.31 461 TRP A O 1
ATOM 3945 N N . ILE A 1 462 ? -44.356 -18.041 -1.185 1.00 84.19 462 ILE A N 1
ATOM 3946 C CA . ILE A 1 462 ? -45.079 -18.429 0.036 1.00 84.19 462 ILE A CA 1
ATOM 3947 C C . ILE A 1 462 ? -46.591 -18.537 -0.225 1.00 84.19 462 ILE A C 1
ATOM 3949 O O . ILE A 1 462 ? -47.208 -19.491 0.237 1.00 84.19 462 ILE A O 1
ATOM 3953 N N . ASN A 1 463 ? -47.167 -17.621 -1.011 1.00 82.69 463 ASN A N 1
ATOM 3954 C CA . ASN A 1 463 ? -48.592 -17.618 -1.363 1.00 82.69 463 ASN A CA 1
ATOM 3955 C C . ASN A 1 463 ? -48.870 -18.420 -2.641 1.00 82.69 463 ASN A C 1
ATOM 3957 O O . ASN A 1 463 ? -49.893 -19.092 -2.762 1.00 82.69 463 ASN A O 1
ATOM 3961 N N . HIS A 1 464 ? -47.963 -18.350 -3.617 1.00 86.31 464 HIS A N 1
ATOM 3962 C CA . HIS A 1 464 ? -48.144 -18.989 -4.908 1.00 86.31 464 HIS A CA 1
ATOM 3963 C C . HIS A 1 464 ? -47.983 -20.509 -4.840 1.00 86.31 464 HIS A C 1
ATOM 3965 O O . HIS A 1 464 ? -48.668 -21.195 -5.596 1.00 86.31 464 HIS A O 1
ATOM 3971 N N . ARG A 1 465 ? -47.143 -21.068 -3.949 1.00 85.75 465 ARG A N 1
ATOM 3972 C CA . ARG A 1 465 ? -46.859 -22.519 -3.933 1.00 85.75 465 ARG A CA 1
ATOM 3973 C C . ARG A 1 465 ? -48.127 -23.367 -3.788 1.00 85.75 465 ARG A C 1
ATOM 3975 O O . ARG A 1 465 ? -48.239 -24.399 -4.450 1.00 85.75 465 ARG A O 1
ATOM 3982 N N . ASP A 1 466 ? -49.075 -22.915 -2.963 1.00 80.06 466 ASP A N 1
ATOM 3983 C CA . ASP A 1 466 ? -50.306 -23.650 -2.651 1.00 80.06 466 ASP A CA 1
ATOM 3984 C C . ASP A 1 466 ? -51.275 -23.635 -3.851 1.00 80.06 466 ASP A C 1
ATOM 3986 O O . ASP A 1 466 ? -52.083 -24.543 -4.037 1.00 80.06 466 ASP A O 1
ATOM 3990 N N . VAL A 1 467 ? -51.161 -22.625 -4.722 1.00 80.19 467 VAL A N 1
ATOM 3991 C CA . VAL A 1 467 ? -51.946 -22.506 -5.961 1.00 80.19 467 VAL A CA 1
ATOM 3992 C C . VAL A 1 467 ? -51.226 -23.166 -7.144 1.00 80.19 467 VAL A C 1
ATOM 3994 O O . VAL A 1 467 ? -51.869 -23.758 -8.007 1.00 80.19 467 VAL A O 1
ATOM 3997 N N . CYS A 1 468 ? -49.891 -23.103 -7.175 1.00 82.81 468 CYS A N 1
ATOM 3998 C CA . CYS A 1 468 ? -49.047 -23.671 -8.228 1.00 82.81 468 CYS A CA 1
ATOM 3999 C C . CYS A 1 468 ? -49.153 -25.199 -8.271 1.00 82.81 468 CYS A C 1
ATOM 4001 O O . CYS A 1 468 ? -49.225 -25.785 -9.347 1.00 82.81 468 CYS A O 1
ATOM 4003 N N . SER A 1 469 ? -49.220 -25.837 -7.098 1.00 70.62 469 SER A N 1
ATOM 4004 C CA . SER A 1 469 ? -49.314 -27.296 -6.964 1.00 70.62 469 SER A CA 1
ATOM 4005 C C . SER A 1 469 ? -50.691 -27.874 -7.321 1.00 70.62 469 SER A C 1
ATOM 4007 O O . SER A 1 469 ? -50.799 -29.076 -7.544 1.00 70.62 469 SER A O 1
ATOM 4009 N N . ASN A 1 470 ? -51.726 -27.038 -7.459 1.00 62.38 470 ASN A N 1
ATOM 4010 C CA . ASN A 1 470 ? -53.083 -27.461 -7.826 1.00 62.38 470 ASN A CA 1
ATOM 4011 C C . ASN A 1 470 ? -53.352 -27.467 -9.344 1.00 62.38 470 ASN A C 1
ATOM 4013 O O . ASN A 1 470 ? -54.505 -27.566 -9.767 1.00 62.38 470 ASN A O 1
ATOM 4017 N N . ILE A 1 471 ? -52.319 -27.341 -10.182 1.00 57.19 471 ILE A N 1
ATOM 4018 C CA . ILE A 1 471 ? -52.463 -27.296 -11.642 1.00 57.19 471 ILE A CA 1
ATOM 4019 C C . ILE A 1 471 ? -51.710 -28.490 -12.230 1.00 57.19 471 ILE A C 1
ATOM 4021 O O . ILE A 1 471 ? -50.484 -28.477 -12.312 1.00 57.19 471 ILE A O 1
ATOM 4025 N N . LEU A 1 472 ? -52.483 -29.528 -12.560 1.00 37.22 472 LEU A N 1
ATOM 4026 C CA . LEU A 1 472 ? -52.064 -30.690 -13.348 1.00 37.22 472 LEU A CA 1
ATOM 4027 C C . LEU A 1 472 ? -51.725 -30.295 -14.787 1.00 37.22 472 LEU A C 1
ATOM 4029 O O . LEU A 1 472 ? -52.497 -29.490 -15.363 1.00 37.22 472 LEU A O 1
#

Mean predicted aligned error: 14.22 Å

Organism: Plasmodium falciparum (isolate 3D7) (NCBI:txid36329)

Radius of gyration: 26.87 Å; Cα contacts (8 Å, |Δi|>4): 401; chains: 1; bounding box: 81×58×69 Å

Nearest PDB structures (foldseek):
  2dan-assembly1_A  TM=7.640E-01  e=5.462E-02  Homo sapiens

Foldseek 3Di:
DDQDPVNLLVLLVLLDQDDLLCQLPPSNLVNLLSLQVNLVNCVVPLVQQVDPPPPSLVSNLVCVLSLLLLLLLLVLLCCLPPVVVCVVVVVPDPVVVCVVVVVADPQLVVLLVVSLLSSLVSNLSSLSVLLSLLSHLNSCVSCQLQLLVLLVVLLVLLVVVLVDALVLQDDDPPVPDDPVRVVVVPPPSVSVLSSVSSNLSSLSSLLSCLVVVVSHDLQSLLSNQVSVVLVRLLSCLVRVSQDDDQWGQDPSDTDRHDPLDDGPSNLSSLSSCLSCVPPPSNQLNHDDDPVSLVSLLVCLVVDDPSVCVVPVSCVVVNVVNVVSVVDVPPDDPDDDPDVDPRDDSVSSVVSSVVCVVCSVVSNVCSSPPDNDPVSVVVVVVVVVVSVVVVVVVVVVVVVVVVVVVVVVVVVVVVVVPPDDDDDDDDDDFAAAPQPRHTFPAADPQQRPGGHNDPVSCVVCCVVCVVVSVPHD

Sequence (472 aa):
MNISDIEFLNHVTNIKNMDILQLFSKDWMIYHEHIVYINVYLHNHKDIIDIIQDERMNIILKKFELILRDLIKIYFIRFLYFEKKEENISILNKNEKVQYENMMDEDTLNHIRISSYILMYHELSLLNILEFILYSDHVYEHIETYMINIISYVYSNLVSFLGTKSEQYFVKPISEMLINEMVLEEEDNTYNIDKLKIYLNIINILRNITDRIHLLNNTVVNKIVDYDMLLILIPLIEKKPWRHQNYVFEKNEWIRTDDHTLCSVEKQLWLILYTLILSDSCQQKYEMTNYRRNNILKLRKYMNEHMYEQLPPIKSLHTFIEHLYISKSIFPDKKNSYLMIDVVPEIFDEIKNDVLKNKKDIMSLFNNIRIKKELLKNISDVYLCIYEFDQENKRNKNKSSQNEEHKKMIKQEKEKINETENKQNDDECYLCNNCKELAELQCSQCKKTYYCSKECQMKDWINHRDVCSNIL

Solvent-accessible surface area (backbone atoms only — not comparable to full-atom values): 27502 Å² total; per-residue (Å²): 123,89,72,48,72,70,57,47,50,52,36,59,70,65,66,68,87,75,60,81,89,40,65,78,33,76,69,40,51,53,48,49,52,30,48,48,50,47,33,54,45,49,72,72,46,60,66,57,60,78,42,86,83,36,68,71,57,55,57,48,60,77,43,39,68,52,54,51,52,49,46,54,46,52,49,53,50,48,47,61,62,48,56,51,43,50,58,58,49,71,73,40,54,76,71,50,51,51,52,59,57,70,69,49,57,69,67,47,53,50,39,41,53,52,50,50,52,54,52,51,53,47,45,44,31,49,48,52,45,50,43,58,53,52,71,29,77,82,42,47,77,78,44,54,91,48,47,51,32,52,50,52,54,44,50,53,50,49,56,57,53,61,75,53,56,21,81,70,47,68,61,80,47,75,94,76,52,50,72,71,52,61,65,65,57,71,62,77,56,62,62,36,42,51,53,49,53,44,54,53,48,46,50,53,41,52,30,42,53,48,77,45,47,88,75,51,55,71,68,53,53,48,49,55,53,73,69,40,52,65,75,50,55,52,55,38,69,74,65,34,47,60,43,50,92,57,30,35,62,53,97,95,39,59,39,81,51,66,94,83,66,80,51,71,69,58,50,45,51,53,52,38,50,44,44,57,65,67,33,64,80,41,47,77,68,53,79,74,43,74,67,56,47,55,54,59,58,60,54,58,85,69,71,44,72,71,50,34,74,77,41,58,74,50,53,62,49,50,54,51,50,52,48,53,66,73,44,90,69,88,56,77,95,68,76,76,88,65,90,71,84,78,85,75,36,60,70,49,52,52,45,52,51,51,54,61,71,43,42,67,59,53,54,52,48,56,71,64,44,76,73,57,68,70,60,54,48,53,53,50,52,51,53,48,54,51,52,53,40,53,51,51,52,52,52,51,51,54,52,50,50,51,52,48,51,52,50,50,49,53,52,57,47,67,71,54,69,83,62,83,86,91,82,91,78,90,81,85,85,47,51,9,73,62,82,62,46,74,28,88,41,60,41,88,82,55,67,78,52,31,21,61,41,72,68,40,45,60,71,34,36,80,69,43,50,75,60,43,73,72,54,131

InterPro domains:
  IPR002893 Zinc finger, MYND-type [PF01753] (432-468)
  IPR002893 Zinc finger, MYND-type [PS01360] (429-468)
  IPR002893 Zinc finger, MYND-type [PS50865] (429-468)
  IPR052298 Zinc finger MYND domain-containing protein 10 [PTHR13244] (3-470)

Secondary structure (DSSP, 8-state):
----HHHHHHHHHT-----GGGTTSHHHHHHHHHHHHHHHHHHH-GGGGTSTT-HHHHHHHTTHHHHHHHHHHHHHHHIIIIIHHHHHHHHS-HHHHHHHHTTS-HHHHHHHHHHHHHHHHHHHHHHHHHHHHHT-GGGHHHHGGGHHHHHHHHHHHHHHHHH--GGGT----GGG--HHHHHHTTS-THHHHHHHHHHHHHHHHHHHHHHTGGGS-HHHHHHHHHTTTHHHHHHHHHH-TTEETTEEEETTEEEE--TTPPPHHHHHHHHHHHHHHH-HHHHTT----HHHHHHHHGGGGG--HHHHHH-TTHHHHHHHHHHHHH-S--S-S--------PPP-HHHHHHHHHHHHTHHHHHHHHHT----HHHHHHHHHHHHHHHHHHHHHHHHHHHHHHHHHHHHHHHHHHHHTTS-----------BBTTT-SB--EE-TTTSS-EESSHHHHHHHHHHHHHHHTT--

pLDDT: mean 80.85, std 15.48, range [29.28, 96.5]